Protein AF-A0A2E7D618-F1 (afdb_monomer_lite)

Structure (mmCIF, N/CA/C/O backbone):
data_AF-A0A2E7D618-F1
#
_entry.id   AF-A0A2E7D618-F1
#
loop_
_atom_site.group_PDB
_atom_site.id
_atom_site.type_symbol
_atom_site.label_atom_id
_atom_site.label_alt_id
_atom_site.label_comp_id
_atom_site.label_asym_id
_atom_site.label_entity_id
_atom_site.label_seq_id
_atom_site.pdbx_PDB_ins_code
_atom_site.Cartn_x
_atom_site.Cartn_y
_atom_site.Cartn_z
_atom_site.occupancy
_atom_site.B_iso_or_equiv
_atom_site.auth_seq_id
_atom_site.auth_comp_id
_atom_site.auth_asym_id
_atom_site.auth_atom_id
_atom_site.pdbx_PDB_model_num
ATOM 1 N N . MET A 1 1 ? 15.803 -28.427 -27.573 1.00 64.38 1 MET A N 1
ATOM 2 C CA . MET A 1 1 ? 14.521 -28.751 -28.246 1.00 64.38 1 MET A CA 1
ATOM 3 C C . MET A 1 1 ? 13.848 -30.005 -27.685 1.00 64.38 1 MET A C 1
ATOM 5 O O . MET A 1 1 ? 12.698 -29.900 -27.284 1.00 64.38 1 MET A O 1
ATOM 9 N N . ALA A 1 2 ? 14.521 -31.162 -27.593 1.00 83.12 2 ALA A N 1
ATOM 10 C CA . ALA A 1 2 ? 13.911 -32.397 -27.065 1.00 83.12 2 ALA A CA 1
ATOM 11 C C . ALA A 1 2 ? 13.374 -32.261 -25.623 1.00 83.12 2 ALA A C 1
ATOM 13 O O . ALA A 1 2 ? 12.250 -32.663 -25.340 1.00 83.12 2 ALA A O 1
ATOM 14 N N . HIS A 1 3 ? 14.127 -31.610 -24.728 1.00 84.12 3 HIS A N 1
ATOM 15 C CA . HIS A 1 3 ? 13.692 -31.343 -23.351 1.00 84.12 3 HIS A CA 1
ATOM 16 C C . HIS A 1 3 ? 12.410 -30.483 -23.273 1.00 84.12 3 HIS A C 1
ATOM 18 O O . HIS A 1 3 ? 11.482 -30.828 -22.553 1.00 84.12 3 HIS A O 1
ATOM 24 N N . GLN A 1 4 ? 12.308 -29.421 -24.081 1.00 87.31 4 GLN A N 1
ATOM 25 C CA . GLN A 1 4 ? 11.099 -28.588 -24.175 1.00 87.31 4 GLN A CA 1
ATOM 26 C C . GLN A 1 4 ? 9.880 -29.349 -24.709 1.00 87.31 4 GLN A C 1
ATOM 28 O O . GLN A 1 4 ? 8.784 -29.153 -24.194 1.00 87.31 4 GLN A O 1
ATOM 33 N N . ARG A 1 5 ? 10.060 -30.225 -25.708 1.00 89.75 5 ARG A N 1
ATOM 34 C CA . ARG A 1 5 ? 8.964 -31.034 -26.272 1.00 89.75 5 ARG A CA 1
ATOM 35 C C . ARG A 1 5 ? 8.402 -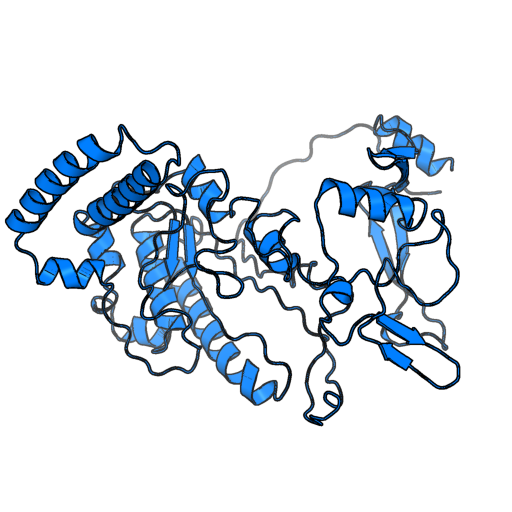32.031 -25.258 1.00 89.75 5 ARG A C 1
ATOM 37 O O . ARG A 1 5 ? 7.195 -32.061 -25.072 1.00 89.75 5 ARG A O 1
ATOM 44 N N . ARG A 1 6 ? 9.267 -32.737 -24.518 1.00 90.12 6 ARG A N 1
ATOM 45 C CA . ARG A 1 6 ? 8.843 -33.652 -23.438 1.00 90.12 6 ARG A CA 1
ATOM 46 C C . ARG A 1 6 ? 7.977 -32.951 -22.388 1.00 90.12 6 ARG A C 1
ATOM 48 O O . ARG A 1 6 ? 6.973 -33.494 -21.946 1.00 90.12 6 ARG A O 1
ATOM 55 N N . TRP A 1 7 ? 8.359 -31.736 -21.994 1.00 87.38 7 TRP A N 1
ATOM 56 C CA . TRP A 1 7 ? 7.587 -30.946 -21.033 1.00 87.38 7 TRP A CA 1
ATOM 57 C C . TRP A 1 7 ? 6.292 -30.382 -21.617 1.00 87.38 7 TRP A C 1
ATOM 59 O O . TRP A 1 7 ? 5.297 -30.328 -20.907 1.00 87.38 7 TRP A O 1
ATOM 69 N N . SER A 1 8 ? 6.290 -29.993 -22.890 1.00 88.69 8 SER A N 1
ATOM 70 C CA . SER A 1 8 ? 5.082 -29.593 -23.619 1.00 88.69 8 SER A CA 1
ATOM 71 C C . SER A 1 8 ? 4.055 -30.732 -23.668 1.00 88.69 8 SER A C 1
ATOM 73 O O . SER A 1 8 ? 2.896 -30.509 -23.334 1.00 88.69 8 SER A O 1
ATOM 75 N N . GLU A 1 9 ? 4.491 -31.958 -23.968 1.00 91.25 9 GLU A N 1
ATOM 76 C CA . GLU A 1 9 ? 3.649 -33.163 -23.959 1.00 91.25 9 GLU A CA 1
ATOM 77 C C . GLU A 1 9 ? 3.145 -33.502 -22.549 1.00 91.25 9 GLU A C 1
ATOM 79 O O . GLU A 1 9 ? 1.952 -33.698 -22.356 1.00 91.25 9 GLU A O 1
ATOM 84 N N . TYR A 1 10 ? 4.030 -33.508 -21.544 1.00 86.81 10 TYR A N 1
ATOM 85 C CA . TYR A 1 10 ? 3.666 -33.821 -20.155 1.00 86.81 10 TYR A CA 1
ATOM 86 C C . TYR A 1 10 ? 2.683 -32.814 -19.536 1.00 86.81 10 TYR A C 1
ATOM 88 O O . TYR A 1 10 ? 1.850 -33.182 -18.711 1.00 86.81 10 TYR A O 1
ATOM 96 N N . LEU A 1 11 ? 2.812 -31.533 -19.887 1.00 86.75 11 LEU A N 1
ATOM 97 C CA . LEU A 1 11 ? 1.947 -30.464 -19.382 1.00 86.75 11 LEU A CA 1
ATOM 98 C C . LEU A 1 11 ? 0.703 -30.244 -20.247 1.00 86.75 11 LEU A C 1
ATOM 100 O O . LEU A 1 11 ? -0.141 -29.447 -19.850 1.00 86.75 11 LEU A O 1
ATOM 104 N N . GLU A 1 12 ? 0.620 -30.894 -21.411 1.00 92.00 12 GLU A N 1
ATOM 105 C CA . GLU A 1 12 ? -0.426 -30.679 -22.418 1.00 92.00 12 GLU A CA 1
ATOM 106 C C . GLU A 1 12 ? -0.536 -29.204 -22.857 1.00 92.00 12 GLU A C 1
ATOM 108 O O . GLU A 1 12 ? -1.620 -28.653 -23.040 1.00 92.00 12 GLU A O 1
ATOM 113 N N . VAL A 1 13 ? 0.610 -28.536 -23.031 1.00 86.06 13 VAL A N 1
ATOM 114 C CA . VAL A 1 13 ? 0.697 -27.135 -23.490 1.00 86.06 13 VAL A CA 1
ATOM 115 C C . VAL A 1 13 ? 1.636 -27.024 -24.687 1.00 86.06 13 VAL A C 1
ATOM 117 O O . VAL A 1 13 ? 2.585 -27.801 -24.764 1.00 86.06 13 VAL A O 1
ATOM 120 N N . PRO A 1 14 ? 1.449 -26.079 -25.624 1.00 89.19 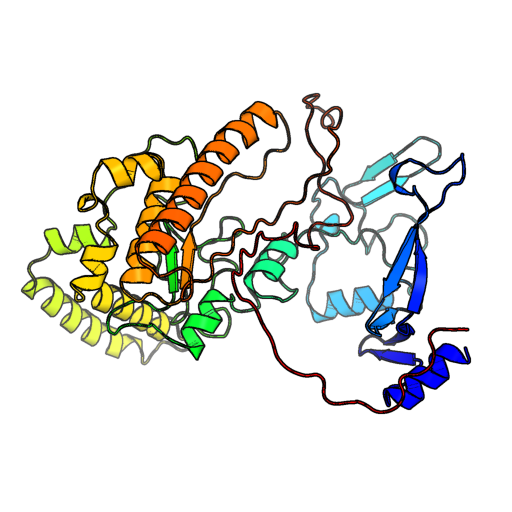14 PRO A N 1
ATOM 121 C CA . PRO A 1 14 ? 2.303 -25.992 -26.806 1.00 89.19 14 PRO A CA 1
ATOM 122 C C . PRO A 1 14 ? 3.731 -25.516 -26.477 1.00 89.19 14 PRO A C 1
ATOM 124 O O . PRO A 1 14 ? 3.982 -24.831 -25.495 1.00 89.19 14 PRO A O 1
ATOM 127 N N . VAL A 1 15 ? 4.717 -25.840 -27.317 1.00 90.75 15 VAL A N 1
ATOM 128 C CA . VAL A 1 15 ? 6.091 -25.317 -27.131 1.00 90.75 15 VAL A CA 1
ATOM 129 C C . VAL A 1 15 ? 6.158 -23.805 -27.383 1.00 90.75 15 VAL A C 1
ATOM 131 O O . VAL A 1 15 ? 6.980 -23.105 -26.786 1.00 90.75 15 VAL A O 1
ATOM 134 N N . GLU A 1 16 ? 5.314 -23.310 -28.285 1.00 92.44 16 GLU A N 1
ATOM 135 C CA . GLU A 1 16 ? 5.151 -21.898 -28.606 1.00 92.44 16 GLU A CA 1
ATOM 136 C C . GLU A 1 16 ? 3.662 -21.562 -28.616 1.00 92.44 16 GLU A C 1
ATOM 138 O O . GLU A 1 16 ? 2.866 -22.306 -29.182 1.00 92.44 16 GLU A O 1
ATOM 143 N N . THR A 1 17 ? 3.299 -20.450 -27.992 1.00 83.12 17 THR A N 1
ATOM 144 C CA . THR A 1 17 ? 1.952 -19.883 -28.057 1.00 83.12 17 THR A CA 1
ATOM 145 C C . THR A 1 17 ? 2.042 -18.444 -28.531 1.00 83.12 17 THR A C 1
ATOM 147 O O . THR A 1 17 ? 3.067 -17.789 -28.347 1.00 83.12 17 THR A O 1
ATOM 150 N N . GLU A 1 18 ? 0.962 -17.943 -29.107 1.00 84.38 18 GLU A N 1
ATOM 151 C CA . GLU A 1 18 ? 0.833 -16.551 -29.521 1.00 84.38 18 GLU A CA 1
ATOM 152 C C . GLU A 1 18 ? -0.201 -15.854 -28.631 1.00 84.38 18 GLU A C 1
ATOM 154 O O . GLU A 1 18 ? -1.181 -16.480 -28.222 1.00 84.38 18 GLU A O 1
ATOM 159 N N . ASN A 1 19 ? 0.039 -14.595 -28.263 1.00 74.19 19 ASN A N 1
ATOM 160 C CA . ASN A 1 19 ? -0.953 -13.789 -27.545 1.00 74.19 19 ASN A CA 1
ATOM 161 C C . ASN A 1 19 ? -1.783 -12.927 -28.515 1.00 74.19 19 ASN A C 1
ATOM 163 O O . ASN A 1 19 ? -1.564 -12.932 -29.721 1.00 74.19 19 ASN A O 1
ATOM 167 N N . SER A 1 20 ? -2.717 -12.139 -27.981 1.00 76.19 20 SER A N 1
ATOM 168 C CA . SER A 1 20 ? -3.591 -11.258 -28.771 1.00 76.19 20 SER A CA 1
ATOM 169 C C . SER A 1 20 ? -2.873 -10.125 -29.519 1.00 76.19 20 SER A C 1
ATOM 171 O O . SER A 1 20 ? -3.492 -9.478 -30.354 1.00 76.19 20 SER A O 1
ATOM 173 N N . LEU A 1 21 ? -1.591 -9.880 -29.229 1.00 62.91 21 LEU A N 1
ATOM 174 C CA . LEU A 1 21 ? -0.744 -8.878 -29.890 1.00 62.91 21 LEU A CA 1
ATOM 175 C C . LEU A 1 21 ? 0.222 -9.520 -30.903 1.00 62.91 21 LEU A C 1
ATOM 177 O O . LEU A 1 21 ? 1.171 -8.881 -31.352 1.00 62.91 21 LEU A O 1
ATOM 181 N N . GLY A 1 22 ? 0.054 -10.809 -31.205 1.00 77.12 22 GLY A N 1
ATOM 182 C CA . GLY A 1 22 ? 0.933 -11.540 -32.114 1.00 77.12 22 GLY A CA 1
ATOM 183 C C . GLY A 1 22 ? 2.314 -11.875 -31.538 1.00 77.12 22 GLY A C 1
ATOM 184 O O . GLY A 1 22 ? 3.239 -12.235 -32.269 1.00 77.12 22 GLY A O 1
ATOM 185 N N . MET A 1 23 ? 2.509 -11.738 -30.221 1.00 75.88 23 MET A N 1
ATOM 186 C CA . MET A 1 23 ? 3.791 -12.047 -29.587 1.00 75.88 23 MET A CA 1
ATOM 187 C C . MET A 1 23 ? 3.950 -13.556 -29.433 1.00 75.88 23 MET A C 1
ATOM 189 O O . MET A 1 23 ? 3.123 -14.209 -28.797 1.00 75.88 23 MET A O 1
ATOM 193 N N . LYS A 1 24 ? 5.065 -14.098 -29.927 1.00 82.31 24 LYS A N 1
ATOM 194 C CA . LYS A 1 24 ? 5.413 -15.514 -29.771 1.00 82.31 24 LYS A CA 1
ATOM 195 C C . LYS A 1 24 ? 6.070 -15.763 -28.423 1.00 82.31 24 LYS A C 1
ATOM 197 O O . LYS A 1 24 ? 7.177 -15.279 -28.175 1.00 82.31 24 LYS A O 1
ATOM 202 N N . LEU A 1 25 ? 5.441 -16.561 -27.569 1.00 81.44 25 LEU A N 1
ATOM 203 C CA . LEU A 1 25 ? 5.986 -16.965 -26.281 1.00 81.44 25 LEU A CA 1
ATOM 204 C C . LEU A 1 25 ? 6.433 -18.424 -26.303 1.00 81.44 25 LEU A C 1
ATOM 206 O O . LEU A 1 25 ? 5.694 -19.304 -26.735 1.00 81.44 25 LEU A O 1
ATOM 210 N N . ARG A 1 26 ? 7.627 -18.691 -25.777 1.00 86.19 26 ARG A N 1
ATOM 211 C CA . ARG A 1 26 ? 8.246 -20.019 -25.721 1.00 86.19 26 ARG A CA 1
ATOM 212 C C . ARG A 1 26 ? 8.199 -20.597 -24.321 1.00 86.19 26 ARG A C 1
ATOM 214 O O . ARG A 1 26 ? 8.523 -19.911 -23.352 1.00 86.19 26 ARG A O 1
ATOM 221 N N . LEU A 1 27 ? 7.844 -21.876 -24.236 1.00 85.94 27 LEU A N 1
ATOM 222 C CA . LEU A 1 27 ? 7.861 -22.631 -22.992 1.00 85.94 27 LEU A CA 1
ATOM 223 C C . LEU A 1 27 ? 9.303 -22.801 -22.499 1.00 85.94 27 LEU A C 1
ATOM 225 O O . LEU A 1 27 ? 10.148 -23.380 -23.187 1.00 85.94 27 LEU A O 1
ATOM 229 N N . ILE A 1 28 ? 9.572 -22.345 -21.282 1.00 89.25 28 ILE A N 1
ATOM 230 C CA . ILE A 1 28 ? 10.794 -22.611 -20.528 1.00 89.25 28 ILE A CA 1
ATOM 231 C C . ILE A 1 28 ? 10.466 -23.666 -19.468 1.00 89.25 28 ILE A C 1
ATOM 233 O O . ILE A 1 28 ? 9.720 -23.374 -18.528 1.00 89.25 28 ILE A O 1
ATOM 237 N N . PRO A 1 29 ? 10.972 -24.900 -19.619 1.00 86.88 29 PRO A N 1
ATOM 238 C CA . PRO A 1 29 ? 10.723 -25.963 -18.660 1.00 86.88 29 PRO A CA 1
ATOM 239 C C . PRO A 1 29 ? 11.383 -25.708 -17.300 1.00 86.88 29 PRO A C 1
ATOM 241 O O . PRO A 1 29 ? 12.346 -24.938 -17.217 1.00 86.88 29 PRO A O 1
ATOM 244 N N . PRO A 1 30 ? 10.915 -26.383 -16.235 1.00 86.81 30 PRO A N 1
ATOM 245 C CA . PRO A 1 30 ? 11.682 -26.527 -15.008 1.00 86.81 30 PRO A CA 1
ATOM 246 C C . PRO A 1 30 ? 13.063 -27.109 -15.297 1.00 86.81 30 PRO A C 1
ATOM 248 O O . PRO A 1 30 ? 13.238 -27.906 -16.215 1.00 86.81 30 PRO A O 1
ATOM 251 N N . GLY A 1 31 ? 14.042 -26.713 -14.498 1.00 87.94 31 GLY A N 1
ATOM 252 C CA . GLY A 1 31 ? 15.402 -27.203 -14.642 1.00 87.94 31 GLY A CA 1
ATOM 253 C C . GLY A 1 31 ? 16.385 -26.409 -13.803 1.00 87.94 31 GLY A C 1
ATOM 254 O O . GLY A 1 31 ? 16.046 -25.394 -13.184 1.00 87.94 31 GLY A O 1
ATOM 255 N N . SER A 1 32 ? 17.627 -26.880 -13.777 1.00 90.81 32 SER A N 1
ATOM 256 C CA . SER A 1 32 ? 18.715 -26.216 -13.064 1.00 90.81 32 SER A CA 1
ATOM 257 C C . SER A 1 32 ? 19.772 -25.692 -14.025 1.00 90.81 32 SER A C 1
ATOM 259 O O . SER A 1 32 ? 20.204 -26.403 -14.925 1.00 90.81 32 SER A O 1
ATOM 261 N N . PHE A 1 33 ? 20.247 -24.471 -13.797 1.00 90.12 33 PHE A N 1
ATOM 262 C CA . PHE A 1 33 ? 21.322 -23.867 -14.581 1.00 90.12 33 PHE A CA 1
ATOM 263 C C . PHE A 1 33 ? 22.246 -23.023 -13.698 1.00 90.12 33 PHE A C 1
ATOM 265 O O . PHE A 1 33 ? 21.913 -22.679 -12.561 1.00 90.12 33 PHE A O 1
ATOM 272 N N . MET A 1 34 ? 23.433 -22.698 -14.208 1.00 93.00 34 MET A N 1
ATOM 273 C CA . MET A 1 34 ? 24.365 -21.806 -13.519 1.00 93.00 34 MET A CA 1
ATOM 274 C C . MET A 1 34 ? 24.031 -20.356 -13.860 1.00 93.00 34 MET A C 1
ATOM 276 O O . MET A 1 34 ? 24.037 -19.971 -15.027 1.00 93.00 34 MET A O 1
ATOM 280 N N . ARG A 1 35 ? 23.759 -19.540 -12.842 1.00 86.50 35 ARG A N 1
ATOM 281 C CA . ARG A 1 35 ? 23.537 -18.100 -12.982 1.00 86.50 35 ARG A CA 1
ATOM 282 C C . ARG A 1 35 ? 24.740 -17.329 -12.457 1.00 86.50 35 ARG A C 1
ATOM 284 O O . ARG A 1 35 ? 25.327 -17.698 -11.444 1.00 86.50 35 ARG A O 1
ATOM 291 N N . GLY A 1 36 ? 25.039 -16.209 -13.108 1.00 89.12 36 GLY A N 1
ATOM 292 C CA . GLY A 1 36 ? 26.209 -15.398 -12.794 1.00 89.12 36 GLY A CA 1
ATOM 293 C C . GLY A 1 36 ? 27.469 -15.962 -13.447 1.00 89.12 36 GLY A C 1
ATOM 294 O O . GLY A 1 36 ? 27.415 -16.923 -14.210 1.00 89.12 36 GLY A O 1
ATOM 295 N N . THR A 1 37 ? 28.604 -15.343 -13.163 1.00 88.94 37 THR A N 1
ATOM 296 C CA . THR A 1 37 ? 29.911 -15.704 -13.709 1.00 88.94 37 THR A CA 1
ATOM 297 C C . THR A 1 37 ? 30.989 -15.466 -12.660 1.00 88.94 37 THR A C 1
ATOM 299 O O . THR A 1 37 ? 30.829 -14.616 -11.787 1.00 88.94 37 THR A O 1
ATOM 302 N N . ASP A 1 38 ? 32.088 -16.208 -12.750 1.00 91.00 38 ASP A N 1
ATOM 303 C CA . ASP A 1 38 ? 33.282 -15.982 -11.929 1.00 91.00 38 ASP A CA 1
ATOM 304 C C . ASP A 1 38 ? 34.369 -15.211 -12.700 1.00 91.00 38 ASP A C 1
ATOM 306 O O . ASP A 1 38 ? 35.373 -14.809 -12.108 1.00 91.00 38 ASP A O 1
ATOM 310 N N . ASP A 1 39 ? 34.140 -14.937 -13.991 1.00 91.75 39 ASP A N 1
ATOM 311 C CA . ASP A 1 39 ? 35.087 -14.292 -14.908 1.00 91.75 39 ASP A CA 1
ATOM 312 C C . ASP A 1 39 ? 35.641 -12.979 -14.343 1.00 91.75 39 ASP A C 1
ATOM 314 O O . ASP A 1 39 ? 34.897 -12.135 -13.839 1.00 91.75 39 ASP A O 1
ATOM 318 N N . ALA A 1 40 ? 36.959 -12.800 -14.414 1.00 86.56 40 ALA A N 1
ATOM 319 C CA . ALA A 1 40 ? 37.686 -11.661 -13.871 1.00 86.56 40 ALA A CA 1
ATOM 320 C C . ALA A 1 40 ? 37.143 -10.307 -14.357 1.00 86.56 40 ALA A C 1
ATOM 322 O O . ALA A 1 40 ? 37.088 -9.375 -13.556 1.00 86.56 40 ALA A O 1
ATOM 323 N N . ILE A 1 41 ? 36.675 -10.213 -15.608 1.00 88.25 41 ILE A N 1
ATOM 324 C CA . ILE A 1 41 ? 36.174 -8.952 -16.184 1.00 88.25 41 ILE A CA 1
ATOM 325 C C . ILE A 1 41 ? 34.769 -8.574 -15.698 1.00 88.25 41 ILE A C 1
ATOM 327 O O . ILE A 1 41 ? 34.322 -7.440 -15.875 1.00 88.25 41 ILE A O 1
ATOM 331 N N . ALA A 1 42 ? 34.041 -9.515 -15.095 1.00 80.19 42 ALA A N 1
ATOM 332 C CA . ALA A 1 42 ? 32.666 -9.283 -14.695 1.00 80.19 42 ALA A CA 1
ATOM 333 C C . ALA A 1 42 ? 32.593 -8.444 -13.414 1.00 80.19 42 ALA A C 1
ATOM 335 O O . ALA A 1 42 ? 33.196 -8.766 -12.387 1.00 80.19 42 ALA A O 1
ATOM 336 N N . GLY A 1 43 ? 31.780 -7.386 -13.444 1.00 76.38 43 GLY A N 1
ATOM 337 C CA . GLY A 1 43 ? 31.499 -6.590 -12.254 1.00 76.38 43 GLY A CA 1
ATOM 338 C C . GLY A 1 43 ? 30.892 -7.438 -11.129 1.00 76.38 43 GLY A C 1
ATOM 339 O O . GLY A 1 43 ? 30.163 -8.397 -11.380 1.00 76.38 43 GLY A O 1
ATOM 340 N N . ILE A 1 44 ? 31.129 -7.036 -9.875 1.00 74.44 44 ILE A N 1
ATOM 341 C CA . ILE A 1 44 ? 30.751 -7.788 -8.657 1.00 74.44 44 ILE A CA 1
ATOM 342 C C . ILE A 1 44 ? 29.280 -8.246 -8.658 1.00 74.44 44 ILE A C 1
ATOM 344 O O . ILE A 1 44 ? 28.963 -9.300 -8.125 1.00 74.44 44 ILE A O 1
ATOM 348 N N . ARG A 1 45 ? 28.368 -7.490 -9.288 1.00 68.62 45 ARG A N 1
ATOM 349 C CA . ARG A 1 45 ? 26.932 -7.827 -9.363 1.00 68.62 45 ARG A CA 1
ATOM 350 C C . ARG A 1 45 ? 26.622 -9.101 -10.156 1.00 68.62 45 ARG A C 1
ATOM 352 O O . ARG A 1 45 ? 25.539 -9.654 -9.986 1.00 68.62 45 ARG A O 1
ATOM 359 N N . HIS A 1 46 ? 27.528 -9.530 -11.028 1.00 77.94 46 HIS A N 1
ATOM 360 C CA . HIS A 1 46 ? 27.374 -10.736 -11.837 1.00 77.94 46 HIS A CA 1
ATOM 361 C C . HIS A 1 46 ? 28.041 -11.958 -11.190 1.00 77.94 46 HIS A C 1
ATOM 363 O O . HIS A 1 46 ? 27.886 -13.056 -11.716 1.00 77.94 46 HIS A O 1
ATOM 369 N N . LYS A 1 47 ? 28.724 -11.780 -10.048 1.00 85.50 47 LYS A N 1
ATOM 370 C CA . LYS A 1 47 ? 29.415 -12.827 -9.285 1.00 85.50 47 LYS A CA 1
ATOM 371 C C . LYS A 1 47 ? 28.681 -13.157 -7.970 1.00 85.50 47 LYS A C 1
ATOM 373 O O . LYS A 1 47 ? 27.956 -12.301 -7.457 1.00 85.50 47 LYS A O 1
ATOM 378 N N . PRO A 1 48 ? 28.903 -14.343 -7.374 1.00 89.88 48 PRO A N 1
ATOM 379 C CA . PRO A 1 48 ? 29.583 -15.501 -7.955 1.00 89.88 48 PRO A CA 1
ATOM 380 C C . PRO A 1 48 ? 28.652 -16.282 -8.883 1.00 89.88 48 PRO A C 1
ATOM 382 O O . PRO A 1 48 ? 27.423 -16.127 -8.849 1.00 89.88 48 PRO A O 1
ATOM 385 N N . ARG A 1 49 ? 29.232 -17.177 -9.676 1.00 94.44 49 ARG A N 1
ATOM 386 C CA . ARG A 1 49 ? 28.467 -18.196 -10.383 1.00 94.44 49 ARG A CA 1
ATOM 387 C C . ARG A 1 49 ? 27.876 -19.178 -9.369 1.00 94.44 49 ARG A C 1
ATOM 389 O O . ARG A 1 49 ? 28.587 -19.747 -8.548 1.00 94.44 49 ARG A O 1
ATOM 396 N N . HIS A 1 50 ? 26.568 -19.393 -9.419 1.00 90.56 50 HIS A N 1
ATOM 397 C CA . HIS A 1 50 ? 25.869 -20.305 -8.511 1.00 90.56 50 HIS A CA 1
ATOM 398 C C . HIS A 1 50 ? 24.730 -21.027 -9.228 1.00 90.56 50 HIS A C 1
ATOM 400 O O . HIS A 1 50 ? 24.174 -20.530 -10.210 1.00 90.56 50 HIS A O 1
ATOM 406 N N . ARG A 1 51 ? 24.390 -22.225 -8.747 1.00 91.81 51 ARG A N 1
ATOM 407 C CA . ARG A 1 51 ? 23.307 -23.030 -9.314 1.00 91.81 51 ARG A CA 1
ATOM 408 C C . ARG A 1 51 ? 21.957 -22.452 -8.897 1.00 91.81 51 ARG A C 1
ATOM 410 O O . ARG A 1 51 ? 21.734 -22.188 -7.718 1.00 91.81 51 ARG A O 1
ATOM 417 N N . ILE A 1 52 ? 21.059 -22.285 -9.861 1.00 89.31 52 ILE A N 1
ATOM 418 C CA . ILE A 1 52 ? 19.652 -21.955 -9.638 1.00 89.31 52 ILE A CA 1
ATOM 419 C C . ILE A 1 52 ? 18.793 -23.062 -10.216 1.00 89.31 52 ILE A C 1
ATOM 421 O O . ILE A 1 52 ? 19.046 -23.531 -11.321 1.00 89.31 52 ILE A O 1
ATOM 425 N N . THR A 1 53 ? 17.750 -23.419 -9.475 1.00 87.88 53 THR A N 1
ATOM 426 C CA . THR A 1 53 ? 16.710 -24.344 -9.913 1.00 87.88 53 THR A CA 1
ATOM 427 C C . THR A 1 53 ? 15.403 -23.587 -10.088 1.00 87.88 53 THR A C 1
ATOM 429 O O . THR A 1 53 ? 14.918 -22.931 -9.165 1.00 87.88 53 THR A O 1
ATOM 432 N N . MET A 1 54 ? 14.827 -23.686 -11.279 1.00 77.50 54 MET A N 1
ATOM 433 C CA . MET A 1 54 ? 13.473 -23.237 -11.572 1.00 77.50 54 MET A CA 1
ATOM 434 C C . MET A 1 54 ? 12.550 -24.442 -11.460 1.00 77.50 54 MET A C 1
ATOM 436 O O . MET A 1 54 ? 12.680 -25.395 -12.216 1.00 77.50 54 MET A O 1
ATOM 440 N N . THR A 1 55 ? 11.638 -24.421 -10.492 1.00 84.12 55 THR A N 1
ATOM 441 C CA . THR A 1 55 ? 10.783 -25.577 -10.168 1.00 84.12 55 THR A CA 1
ATOM 442 C C . THR A 1 55 ? 9.457 -25.587 -10.920 1.00 84.12 55 THR A C 1
ATOM 444 O O . THR A 1 55 ? 8.688 -26.537 -10.797 1.00 84.12 55 THR A O 1
ATOM 447 N N . LYS A 1 56 ? 9.159 -24.524 -11.672 1.00 80.56 56 LYS A N 1
ATOM 448 C CA . LYS A 1 56 ? 7.906 -24.361 -12.409 1.00 80.56 56 LYS A CA 1
ATOM 449 C C . LYS A 1 56 ? 8.191 -23.925 -13.847 1.00 80.56 56 LYS A C 1
ATOM 451 O O . LYS A 1 56 ? 9.067 -23.076 -14.033 1.00 80.56 56 LYS A O 1
ATOM 456 N N . PRO A 1 57 ? 7.450 -24.467 -14.829 1.00 83.44 57 PRO A N 1
ATOM 457 C CA . PRO A 1 57 ? 7.506 -23.986 -16.199 1.00 83.44 57 PRO A CA 1
ATOM 458 C C . PRO A 1 57 ? 6.938 -22.568 -16.282 1.00 83.44 57 PRO A C 1
ATOM 460 O O . PRO A 1 57 ? 6.072 -22.188 -15.489 1.00 83.44 57 PRO A O 1
ATOM 463 N N . TYR A 1 58 ? 7.386 -21.803 -17.268 1.00 81.38 58 TYR A N 1
ATOM 464 C CA . TYR A 1 58 ? 6.800 -20.510 -17.616 1.00 81.38 58 TYR A CA 1
ATOM 465 C C . TYR A 1 58 ? 7.010 -20.222 -19.101 1.00 81.38 58 TYR A C 1
ATOM 467 O O . TYR A 1 58 ? 7.869 -20.826 -19.735 1.00 81.38 58 TYR A O 1
ATOM 475 N N . TYR A 1 59 ? 6.236 -19.295 -19.654 1.00 76.06 59 TYR A N 1
ATOM 476 C CA . TYR A 1 59 ? 6.457 -18.788 -21.003 1.00 76.06 59 TYR A CA 1
ATOM 477 C C . TYR A 1 59 ? 7.251 -17.484 -20.962 1.00 76.06 59 TYR A C 1
ATOM 479 O O . TYR A 1 59 ? 7.045 -16.657 -20.072 1.00 76.06 59 TYR A O 1
ATOM 487 N N . ILE A 1 60 ? 8.139 -17.287 -21.932 1.00 65.50 60 ILE A N 1
ATOM 488 C CA . ILE A 1 60 ? 8.841 -16.018 -22.152 1.00 65.50 60 ILE A CA 1
ATOM 489 C C . ILE A 1 60 ? 8.714 -15.603 -23.615 1.00 65.50 60 ILE A C 1
ATOM 491 O O . ILE A 1 60 ? 8.709 -16.462 -24.495 1.00 65.50 60 ILE A O 1
ATOM 495 N N . CYS A 1 61 ? 8.599 -14.303 -23.884 1.00 63.47 61 CYS A N 1
ATOM 496 C CA . CYS A 1 61 ? 8.601 -13.787 -25.250 1.00 63.47 61 CYS A CA 1
ATOM 497 C C . CYS A 1 61 ? 9.889 -14.199 -25.975 1.00 63.47 61 CYS A C 1
ATOM 499 O O . CYS A 1 61 ? 10.976 -14.157 -25.400 1.00 63.47 61 CYS A O 1
ATOM 501 N N . SER A 1 62 ? 9.747 -14.611 -27.233 1.00 84.81 62 SER A N 1
ATOM 502 C CA . SER A 1 62 ? 10.866 -15.060 -28.072 1.00 84.81 62 SER A CA 1
ATOM 503 C C . SER A 1 62 ? 11.730 -13.900 -28.560 1.00 84.81 62 SER A C 1
ATOM 505 O O . SER A 1 62 ? 12.892 -14.102 -28.897 1.00 84.81 62 SER A O 1
ATOM 507 N N . THR A 1 63 ? 11.152 -12.701 -28.596 1.00 76.81 63 THR A N 1
ATOM 508 C CA . THR A 1 63 ? 11.788 -11.439 -28.973 1.00 76.81 63 THR A CA 1
ATOM 509 C C . THR A 1 63 ? 11.390 -10.363 -27.970 1.00 76.81 63 THR A C 1
ATOM 511 O O . THR A 1 63 ? 10.416 -10.517 -27.221 1.00 76.81 63 THR A O 1
ATOM 514 N N . GLU A 1 64 ? 12.123 -9.256 -27.960 1.00 72.44 64 GLU A N 1
ATOM 515 C CA . GLU A 1 64 ? 11.663 -8.027 -27.331 1.00 72.44 64 GLU A CA 1
ATOM 516 C C . GLU A 1 64 ? 10.326 -7.564 -27.938 1.00 72.44 64 GLU A C 1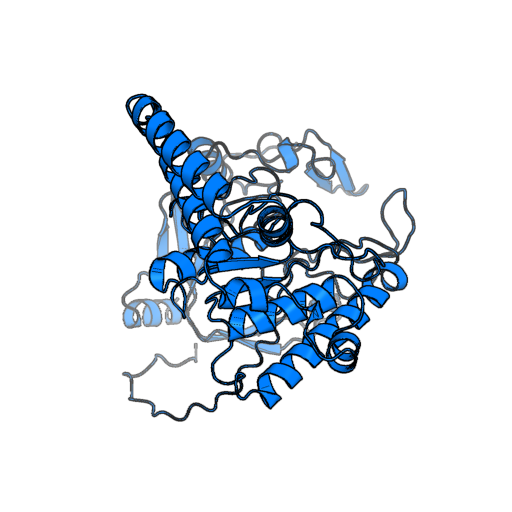
ATOM 518 O O . GLU A 1 64 ? 9.999 -7.879 -29.086 1.00 72.44 64 GLU A O 1
ATOM 523 N N . THR A 1 65 ? 9.545 -6.809 -27.160 1.00 69.06 65 THR A N 1
ATOM 524 C CA . THR A 1 65 ? 8.310 -6.182 -27.645 1.00 69.06 65 THR A CA 1
ATOM 525 C C . THR A 1 65 ? 8.636 -5.189 -28.753 1.00 69.06 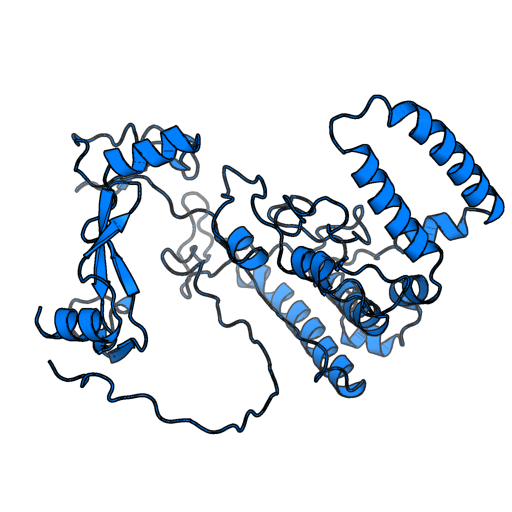65 THR A C 1
ATOM 527 O O . THR A 1 65 ? 9.442 -4.276 -28.544 1.00 69.06 65 THR A O 1
ATOM 530 N N . THR A 1 66 ? 7.993 -5.340 -29.907 1.00 78.56 66 THR A N 1
ATOM 531 C CA . THR A 1 66 ? 8.241 -4.475 -31.063 1.00 78.56 66 THR A CA 1
ATOM 532 C C . THR A 1 66 ? 7.491 -3.148 -30.964 1.00 78.56 66 THR A C 1
ATOM 534 O O . THR A 1 66 ? 6.581 -2.973 -30.145 1.00 78.56 66 THR A O 1
ATOM 537 N N . VAL A 1 67 ? 7.861 -2.188 -31.811 1.00 72.62 67 VAL A N 1
ATOM 538 C CA . VAL A 1 67 ? 7.167 -0.900 -31.914 1.00 72.62 67 VAL A CA 1
ATOM 539 C C . VAL A 1 67 ? 5.709 -1.091 -32.325 1.00 72.62 67 VAL A C 1
ATOM 541 O O . VAL A 1 67 ? 4.847 -0.462 -31.713 1.00 72.62 67 VAL A O 1
ATOM 544 N N . ALA A 1 68 ? 5.414 -1.967 -33.292 1.00 77.06 68 ALA A N 1
ATOM 545 C CA . ALA A 1 68 ? 4.036 -2.243 -33.706 1.00 77.06 68 ALA A CA 1
ATOM 546 C C . ALA A 1 68 ? 3.187 -2.801 -32.556 1.00 77.06 68 ALA A C 1
ATOM 548 O O . ALA A 1 68 ? 2.102 -2.288 -32.285 1.00 77.06 68 ALA A O 1
ATOM 549 N N . GLN A 1 69 ? 3.715 -3.786 -31.824 1.00 71.50 69 GLN A N 1
ATOM 550 C CA . GLN A 1 69 ? 3.027 -4.400 -30.682 1.00 71.50 69 GLN A CA 1
ATOM 551 C C . GLN A 1 69 ? 2.763 -3.385 -29.565 1.00 71.50 69 GLN A C 1
ATOM 553 O O . GLN A 1 69 ? 1.678 -3.344 -28.985 1.00 71.50 69 GLN A O 1
ATOM 558 N N . TYR A 1 70 ? 3.752 -2.540 -29.264 1.00 68.25 70 TYR A N 1
ATOM 559 C CA . TYR A 1 70 ? 3.606 -1.523 -28.229 1.00 68.25 70 TYR A CA 1
ATOM 560 C C . TYR A 1 70 ? 2.674 -0.380 -28.655 1.00 68.25 70 TYR A C 1
ATOM 562 O O . TYR A 1 70 ? 1.942 0.158 -27.827 1.00 68.25 70 TYR A O 1
ATOM 570 N N . ARG A 1 71 ? 2.663 -0.021 -29.945 1.00 78.56 71 ARG A N 1
ATOM 571 C CA . ARG A 1 71 ? 1.733 0.967 -30.503 1.00 78.56 71 ARG A CA 1
ATOM 572 C C . ARG A 1 71 ? 0.293 0.479 -30.408 1.00 78.56 71 ARG A C 1
ATOM 574 O O . ARG A 1 71 ? -0.534 1.232 -29.917 1.00 78.56 71 ARG A O 1
ATOM 581 N N . GLN A 1 72 ? 0.023 -0.777 -30.767 1.00 73.06 72 GLN A N 1
ATOM 582 C CA . GLN A 1 72 ? -1.309 -1.364 -30.614 1.00 73.06 72 GLN A CA 1
ATOM 583 C C . GLN A 1 72 ? -1.795 -1.275 -29.158 1.00 73.06 72 GLN A C 1
ATOM 585 O O . GLN A 1 72 ? -2.910 -0.833 -28.906 1.00 73.06 72 GLN A O 1
ATOM 590 N N . PHE A 1 73 ? -0.930 -1.595 -28.189 1.00 65.94 73 PHE A N 1
ATOM 591 C CA . PHE A 1 73 ? -1.237 -1.400 -26.770 1.00 65.94 73 PHE A CA 1
ATOM 592 C C . PHE A 1 73 ? -1.571 0.064 -26.431 1.00 65.94 73 PHE A C 1
ATOM 594 O O . PHE A 1 73 ? -2.548 0.323 -25.730 1.00 65.94 73 PHE A O 1
ATOM 601 N N . VAL A 1 74 ? -0.783 1.029 -26.912 1.00 62.97 74 VAL A N 1
ATOM 602 C CA . VAL A 1 74 ? -1.030 2.463 -26.677 1.00 62.97 74 VAL A CA 1
ATOM 603 C C . VAL A 1 74 ? -2.346 2.922 -27.306 1.00 62.97 74 VAL A C 1
ATOM 605 O O . VAL A 1 74 ? -3.090 3.650 -26.655 1.00 62.97 74 VAL A O 1
ATOM 608 N N . ASP A 1 75 ? -2.651 2.476 -28.522 1.00 73.19 75 ASP A N 1
ATOM 609 C CA . ASP A 1 75 ? -3.857 2.862 -29.257 1.00 73.19 75 ASP A CA 1
ATOM 610 C C . ASP A 1 75 ? -5.125 2.279 -28.609 1.00 73.19 75 ASP A C 1
ATOM 612 O O . ASP A 1 75 ? -6.130 2.977 -28.485 1.00 73.19 75 ASP A O 1
ATOM 616 N N . GLU A 1 76 ? -5.070 1.034 -28.123 1.00 62.44 76 GLU A N 1
ATOM 617 C CA . GLU A 1 76 ? -6.194 0.379 -27.437 1.00 62.44 76 GLU A CA 1
ATOM 618 C C . GLU A 1 76 ? -6.449 0.937 -26.028 1.00 62.44 76 GLU A C 1
ATOM 620 O O . GLU A 1 76 ? -7.582 0.920 -25.549 1.00 62.44 76 GLU A O 1
ATOM 625 N N . THR A 1 77 ? -5.407 1.417 -25.342 1.00 51.69 77 THR A N 1
ATOM 626 C CA . THR A 1 77 ? -5.498 1.821 -23.925 1.00 51.69 77 THR A CA 1
ATOM 627 C C . THR A 1 77 ? -5.442 3.329 -23.692 1.00 51.69 77 THR A C 1
ATOM 629 O O . THR A 1 77 ? -5.722 3.785 -22.583 1.00 51.69 77 THR A O 1
ATOM 632 N N . GLY A 1 78 ? -5.039 4.114 -24.694 1.00 59.59 78 GLY A N 1
ATOM 633 C CA . GLY A 1 78 ? -4.739 5.539 -24.541 1.00 59.59 78 GLY A CA 1
ATOM 634 C C . GLY A 1 78 ? -3.499 5.823 -23.679 1.00 59.59 78 GLY A C 1
ATOM 635 O O . GLY A 1 78 ? -3.362 6.924 -23.144 1.00 59.59 78 GLY A O 1
ATOM 636 N N . TYR A 1 79 ? -2.606 4.844 -23.492 1.00 53.78 79 TYR A N 1
ATOM 637 C CA . TYR A 1 79 ? -1.458 4.970 -22.591 1.00 53.78 79 TYR A CA 1
ATOM 638 C C . TYR A 1 79 ? -0.435 6.014 -23.070 1.00 53.78 79 TYR A C 1
ATOM 640 O O . TYR A 1 79 ? 0.094 5.934 -24.177 1.00 53.78 79 TYR A O 1
ATOM 648 N N . VAL A 1 80 ? -0.081 6.960 -22.195 1.00 64.19 80 VAL A N 1
ATOM 649 C CA . VAL A 1 80 ? 0.967 7.963 -22.446 1.00 64.19 80 VAL A CA 1
ATOM 650 C C . VAL A 1 80 ? 2.221 7.585 -21.663 1.00 64.19 80 VAL A C 1
ATOM 652 O O . VAL A 1 80 ? 2.182 7.453 -20.438 1.00 64.19 80 VAL A O 1
ATOM 655 N N . THR A 1 81 ? 3.352 7.405 -22.349 1.00 58.53 81 THR A N 1
ATOM 656 C CA . THR A 1 81 ? 4.590 6.964 -21.692 1.00 58.53 81 THR A CA 1
ATOM 657 C C . THR A 1 81 ? 5.169 8.041 -20.777 1.00 58.53 81 THR A C 1
ATOM 659 O O . THR A 1 81 ? 5.039 9.240 -21.014 1.00 58.53 81 THR A O 1
ATOM 662 N N . THR A 1 82 ? 5.917 7.633 -19.751 1.00 60.22 82 THR A N 1
ATOM 663 C CA . THR A 1 82 ? 6.633 8.574 -18.868 1.00 60.22 82 THR A CA 1
ATOM 664 C C . THR A 1 82 ? 7.592 9.497 -19.626 1.00 60.22 82 THR A C 1
ATOM 666 O O . THR A 1 82 ? 7.821 10.626 -19.200 1.00 60.22 82 THR A O 1
ATOM 669 N N . ALA A 1 83 ? 8.151 9.021 -20.743 1.00 62.75 83 ALA A N 1
ATOM 670 C CA . ALA A 1 83 ? 9.023 9.808 -21.605 1.00 62.75 83 ALA A CA 1
ATOM 671 C C . ALA A 1 83 ? 8.245 10.894 -22.372 1.00 62.75 83 ALA A C 1
ATOM 673 O O . ALA A 1 83 ? 8.736 12.011 -22.490 1.00 62.75 83 ALA A O 1
ATOM 674 N N . GLU A 1 84 ? 7.017 10.609 -22.826 1.00 63.25 84 GLU A N 1
ATOM 675 C CA . GLU A 1 84 ? 6.112 11.610 -23.426 1.00 63.25 84 GLU A CA 1
ATOM 676 C C . GLU A 1 84 ? 5.671 12.688 -22.428 1.00 63.25 84 GLU A C 1
ATOM 678 O O . GLU A 1 84 ? 5.351 13.803 -22.822 1.00 63.25 84 GLU A O 1
ATOM 683 N N . LEU A 1 85 ? 5.702 12.382 -21.133 1.00 61.59 85 LEU A N 1
ATOM 684 C CA . LEU A 1 85 ? 5.283 13.296 -20.066 1.00 61.59 85 LEU A CA 1
ATOM 685 C C . LEU A 1 85 ? 6.432 14.122 -19.488 1.00 61.59 85 LEU A C 1
ATOM 687 O O . LEU A 1 85 ? 6.244 14.840 -18.509 1.00 61.59 85 LEU A O 1
ATOM 691 N N . GLY A 1 86 ? 7.638 13.993 -20.046 1.00 55.81 86 GLY A N 1
ATOM 692 C CA . GLY A 1 86 ? 8.817 14.726 -19.584 1.00 55.81 86 GLY A CA 1
ATOM 693 C C . GLY A 1 86 ? 9.316 14.316 -18.192 1.00 55.81 86 GLY A C 1
ATOM 694 O O . GLY A 1 86 ? 10.226 14.957 -17.658 1.00 55.81 86 GLY A O 1
ATOM 695 N N . ALA A 1 87 ? 8.782 13.241 -17.601 1.00 50.12 87 ALA A N 1
ATOM 696 C CA . ALA A 1 87 ? 9.284 12.709 -16.340 1.00 50.12 87 ALA A CA 1
ATOM 697 C C . ALA A 1 87 ? 10.750 12.267 -16.518 1.00 50.12 87 ALA A C 1
ATOM 699 O O . ALA A 1 87 ? 11.103 11.612 -17.498 1.00 50.12 87 ALA A O 1
ATOM 700 N N . HIS A 1 88 ? 11.621 12.657 -15.581 1.00 52.69 88 HIS A N 1
ATOM 701 C CA . HIS A 1 88 ? 13.070 12.389 -15.610 1.00 52.69 88 HIS A CA 1
ATOM 702 C C . HIS A 1 88 ? 13.846 12.983 -16.803 1.00 52.69 88 HIS A C 1
ATOM 704 O O . HIS A 1 88 ? 14.957 12.537 -17.091 1.00 52.69 88 HIS A O 1
ATOM 710 N N . GLY A 1 89 ? 13.307 14.011 -17.469 1.00 51.38 89 GLY A N 1
ATOM 711 C CA . GLY A 1 89 ? 14.000 14.708 -18.559 1.00 51.38 89 GLY A CA 1
ATOM 712 C C . GLY A 1 89 ? 13.934 13.999 -19.918 1.00 51.38 89 GLY A C 1
ATOM 713 O O . GLY A 1 89 ? 14.721 14.339 -20.801 1.00 51.38 89 GLY A O 1
ATOM 714 N N . GLY A 1 90 ? 13.004 13.046 -20.086 1.00 60.94 90 GLY A N 1
ATOM 715 C CA . GLY A 1 90 ? 12.748 12.306 -21.329 1.00 60.94 90 GLY A CA 1
ATOM 716 C C . GLY A 1 90 ? 13.711 11.148 -21.595 1.00 60.94 90 GLY A C 1
ATOM 717 O O . GLY A 1 90 ? 14.353 10.610 -20.691 1.00 60.94 90 GLY A O 1
ATOM 718 N N . GLY A 1 91 ? 13.790 10.725 -22.855 1.00 60.25 91 GLY A N 1
ATOM 719 C CA . GLY A 1 91 ? 14.719 9.691 -23.299 1.00 60.25 91 GLY A CA 1
ATOM 720 C C . GLY A 1 91 ? 16.182 10.144 -23.280 1.00 60.25 91 GLY A C 1
ATOM 721 O O . GLY A 1 91 ? 16.495 11.319 -23.470 1.00 60.25 91 GLY A O 1
ATOM 722 N N . TYR A 1 92 ? 17.102 9.200 -23.072 1.00 64.50 92 TYR A N 1
ATOM 723 C CA . TYR A 1 92 ? 18.540 9.437 -23.178 1.00 64.50 92 TYR A CA 1
ATOM 724 C C . TYR A 1 92 ? 19.164 8.733 -24.389 1.00 64.50 92 TYR A C 1
ATOM 726 O O . TYR A 1 92 ? 18.750 7.644 -24.782 1.00 64.50 92 TYR A O 1
ATOM 734 N N . LEU A 1 93 ? 20.193 9.342 -24.964 1.00 68.31 93 LEU A N 1
ATOM 735 C CA . LEU A 1 93 ? 21.075 8.721 -25.945 1.00 68.31 93 LEU A CA 1
ATOM 736 C C . LEU A 1 93 ? 22.445 8.515 -25.308 1.00 68.31 93 LEU A C 1
ATOM 738 O O . LEU A 1 93 ? 22.891 9.316 -24.485 1.00 68.31 93 LEU A O 1
ATOM 742 N N . VAL A 1 94 ? 23.098 7.418 -25.671 1.00 67.38 94 VAL A N 1
ATOM 743 C CA . VAL A 1 94 ? 24.476 7.136 -25.273 1.00 67.38 94 VAL A CA 1
ATOM 744 C C . VAL A 1 94 ? 25.323 7.200 -26.532 1.00 67.38 94 VAL A C 1
ATOM 746 O O . VAL A 1 94 ? 25.081 6.448 -27.472 1.00 67.38 94 VAL A O 1
ATOM 749 N N . SER A 1 95 ? 26.298 8.102 -26.552 1.00 72.31 95 SER A N 1
ATOM 750 C CA . SER A 1 95 ? 27.319 8.174 -27.594 1.00 72.31 95 SER A CA 1
ATOM 751 C C . SER A 1 95 ? 28.711 7.991 -26.991 1.00 72.31 95 SER A C 1
ATOM 753 O O . SER A 1 95 ? 28.876 7.922 -25.770 1.00 72.31 95 SER A O 1
ATOM 755 N N . ALA A 1 96 ? 29.737 7.956 -27.845 1.00 70.25 96 ALA A N 1
ATOM 756 C CA . ALA A 1 96 ? 31.134 7.936 -27.408 1.00 70.25 96 ALA A CA 1
ATOM 757 C C . ALA A 1 96 ? 31.508 9.148 -26.525 1.00 70.25 96 ALA A C 1
ATOM 759 O O . ALA A 1 96 ? 32.440 9.071 -25.733 1.00 70.25 96 ALA A O 1
ATOM 760 N N . GLN A 1 97 ? 30.765 10.254 -26.635 1.00 72.38 97 GLN A N 1
ATOM 761 C CA . GLN A 1 97 ? 30.949 11.491 -25.870 1.00 72.38 97 GLN A CA 1
ATOM 762 C C . GLN A 1 97 ? 30.159 11.508 -24.549 1.00 72.38 97 GLN A C 1
ATOM 764 O O . GLN A 1 97 ? 30.243 12.477 -23.797 1.00 72.38 97 GLN A O 1
ATOM 769 N N . GLY A 1 98 ? 29.402 10.448 -24.247 1.00 68.06 98 GLY A N 1
ATOM 770 C CA . GLY A 1 98 ? 28.656 10.292 -23.001 1.00 68.06 98 GLY A CA 1
ATOM 771 C C . GLY A 1 98 ? 27.143 10.215 -23.194 1.00 68.06 98 GLY A C 1
ATOM 772 O O . GLY A 1 98 ? 26.631 9.965 -24.285 1.00 68.06 98 GLY A O 1
ATOM 773 N N . ARG A 1 99 ? 26.409 10.381 -22.088 1.00 74.19 99 ARG A N 1
ATOM 774 C CA . ARG A 1 99 ? 24.945 10.280 -22.057 1.00 74.19 99 ARG A CA 1
ATOM 775 C C . ARG A 1 99 ? 24.304 11.659 -22.177 1.00 74.19 99 ARG A C 1
ATOM 777 O O . ARG A 1 99 ? 24.547 12.510 -21.327 1.00 74.19 99 ARG A O 1
ATOM 784 N N . THR A 1 100 ? 23.419 11.841 -23.151 1.00 71.19 100 THR A N 1
ATOM 785 C CA . THR A 1 100 ? 22.625 13.066 -23.326 1.00 71.19 100 THR A CA 1
ATOM 786 C C . THR A 1 100 ? 21.145 12.774 -23.096 1.00 71.19 100 THR A C 1
ATOM 788 O O . THR A 1 100 ? 20.604 11.811 -23.628 1.00 71.19 100 THR A O 1
ATOM 791 N N . THR A 1 101 ? 20.481 13.576 -22.265 1.00 68.69 101 THR A N 1
ATOM 792 C CA . THR A 1 101 ? 19.036 13.484 -21.990 1.00 68.69 101 THR A CA 1
ATOM 793 C C . THR A 1 101 ? 18.279 14.501 -22.833 1.00 68.69 101 THR A C 1
ATOM 795 O O . THR A 1 101 ? 18.736 15.636 -22.965 1.00 68.69 101 THR A O 1
ATOM 798 N N . ASN A 1 102 ? 17.129 14.121 -23.385 1.00 69.19 102 ASN A N 1
ATOM 799 C CA . ASN A 1 102 ? 16.298 15.011 -24.185 1.00 69.19 102 ASN A CA 1
ATOM 800 C C . ASN A 1 102 ? 14.809 14.729 -23.932 1.00 69.19 102 ASN A C 1
ATOM 802 O O . ASN A 1 102 ? 14.313 13.633 -24.198 1.00 69.19 102 ASN A O 1
ATOM 806 N N . SER A 1 103 ? 14.094 15.759 -23.470 1.00 69.69 103 SER A N 1
ATOM 807 C CA . SER A 1 103 ? 12.674 15.709 -23.101 1.00 69.69 103 SER A CA 1
ATOM 808 C C . SER A 1 103 ? 11.749 15.338 -24.257 1.00 69.69 103 SER A C 1
ATOM 810 O O . SER A 1 103 ? 10.658 14.834 -24.024 1.00 69.69 103 SER A O 1
ATOM 812 N N . ASN A 1 104 ? 12.186 15.548 -25.499 1.00 75.06 104 ASN A N 1
ATOM 813 C CA . ASN A 1 104 ? 11.407 15.249 -26.699 1.00 75.06 104 ASN A CA 1
ATOM 814 C C . ASN A 1 104 ? 11.604 13.803 -27.183 1.00 75.06 104 ASN A C 1
ATOM 816 O O . ASN A 1 104 ? 11.021 13.411 -28.192 1.00 75.06 104 ASN A O 1
ATOM 820 N N . ARG A 1 105 ? 12.450 13.011 -26.509 1.00 76.19 105 ARG A N 1
ATOM 821 C CA . ARG A 1 105 ? 12.698 11.608 -26.861 1.00 76.19 105 ARG A CA 1
ATOM 822 C C . ARG A 1 105 ? 11.750 10.694 -26.110 1.00 76.19 105 ARG A C 1
ATOM 824 O O . ARG A 1 105 ? 11.717 10.711 -24.883 1.00 76.19 105 ARG A O 1
ATOM 831 N N . ASN A 1 106 ? 11.022 9.869 -26.849 1.00 71.69 106 ASN A N 1
ATOM 832 C CA . ASN A 1 106 ? 10.077 8.897 -26.312 1.00 71.69 106 ASN A CA 1
ATOM 833 C C . ASN A 1 106 ? 9.900 7.716 -27.275 1.00 71.69 106 ASN A C 1
ATOM 835 O O . ASN A 1 106 ? 10.592 7.633 -28.292 1.00 71.69 106 ASN A O 1
ATOM 839 N N . PHE A 1 107 ? 8.978 6.799 -26.962 1.00 71.31 107 PHE A N 1
ATOM 840 C CA . PHE A 1 107 ? 8.792 5.610 -27.787 1.00 71.31 107 PHE A CA 1
ATOM 841 C C . PHE A 1 107 ? 8.333 5.939 -29.213 1.00 71.31 107 PHE A C 1
ATOM 843 O O . PHE A 1 107 ? 8.598 5.121 -30.079 1.00 71.31 107 PHE A O 1
ATOM 850 N N . LYS A 1 108 ? 7.690 7.088 -29.483 1.00 78.38 108 LYS A N 1
ATOM 851 C CA . LYS A 1 108 ? 7.281 7.538 -30.832 1.00 78.38 108 LYS A CA 1
ATOM 852 C C . LYS A 1 108 ? 8.410 8.268 -31.555 1.00 78.38 108 LYS A C 1
ATOM 854 O O . LYS A 1 108 ? 8.615 8.056 -32.744 1.00 78.38 108 LYS A O 1
ATOM 859 N N . PHE A 1 109 ? 9.172 9.077 -30.822 1.00 82.12 109 PHE A N 1
ATOM 860 C CA . PHE A 1 109 ? 10.248 9.918 -31.349 1.00 82.12 109 PHE A CA 1
ATOM 861 C C . PHE A 1 109 ? 11.605 9.524 -30.740 1.00 82.12 109 PHE A C 1
ATOM 863 O O . PHE A 1 109 ? 12.167 10.269 -29.930 1.00 82.12 109 PHE A O 1
ATOM 870 N N . PRO A 1 110 ? 12.165 8.356 -31.110 1.00 72.62 110 PRO A N 1
ATOM 871 C CA . PRO A 1 110 ? 13.351 7.804 -30.457 1.00 72.62 110 PRO A CA 1
ATOM 872 C C . PRO A 1 110 ? 14.644 8.551 -30.816 1.00 72.62 110 PRO A C 1
ATOM 874 O O . PRO A 1 110 ? 15.609 8.526 -30.058 1.00 72.62 110 PRO A O 1
ATOM 877 N N . GLY A 1 111 ? 14.664 9.265 -31.946 1.00 75.00 111 GLY A N 1
ATOM 878 C CA . GLY A 1 111 ? 15.837 10.017 -32.391 1.00 75.00 111 GLY A CA 1
ATOM 879 C C . GLY A 1 111 ? 16.886 9.230 -33.153 1.00 75.00 111 GLY A C 1
ATOM 880 O O . GLY A 1 111 ? 18.009 9.711 -33.272 1.00 75.00 111 GLY A O 1
ATOM 881 N N . PHE A 1 112 ? 16.509 8.059 -33.643 1.00 76.62 112 PHE A N 1
ATOM 882 C CA . PHE A 1 112 ? 17.268 7.211 -34.546 1.00 76.62 112 PHE A CA 1
ATOM 883 C C . PHE A 1 112 ? 16.283 6.466 -35.451 1.00 76.62 112 PHE A C 1
ATOM 885 O O . PHE A 1 112 ? 15.103 6.339 -35.101 1.00 76.62 112 PHE A O 1
ATOM 892 N N . ASP A 1 113 ? 16.768 5.995 -36.596 1.00 80.06 113 ASP A N 1
ATOM 893 C CA . ASP A 1 113 ? 15.950 5.264 -37.560 1.00 80.06 113 ASP A CA 1
ATOM 894 C C . ASP A 1 113 ? 15.563 3.891 -37.007 1.00 80.06 113 ASP A C 1
ATOM 896 O O . ASP A 1 113 ? 16.373 3.191 -36.396 1.00 80.06 113 ASP A O 1
ATOM 900 N N . ARG A 1 114 ? 14.286 3.546 -37.169 1.00 83.62 114 ARG A N 1
ATOM 901 C CA . ARG A 1 114 ? 13.655 2.372 -36.569 1.00 83.62 114 ARG A CA 1
ATOM 902 C C . ARG A 1 114 ? 12.340 2.086 -37.286 1.00 83.62 114 ARG A C 1
ATOM 904 O O . ARG A 1 114 ? 11.559 3.016 -37.485 1.00 83.62 114 ARG A O 1
ATOM 911 N N . ASP A 1 115 ? 12.075 0.823 -37.592 1.00 85.25 115 ASP A N 1
ATOM 912 C CA . ASP A 1 115 ? 10.787 0.368 -38.128 1.00 85.25 115 ASP A CA 1
ATOM 913 C C . ASP A 1 115 ? 9.920 -0.337 -37.064 1.00 85.25 115 ASP A C 1
ATOM 915 O O . ASP A 1 115 ? 10.221 -0.328 -35.866 1.00 85.25 115 ASP A O 1
ATOM 919 N N . ASP A 1 116 ? 8.806 -0.906 -37.512 1.00 87.25 116 ASP A N 1
ATOM 920 C CA . ASP A 1 116 ? 7.780 -1.518 -36.675 1.00 87.25 116 ASP A CA 1
ATOM 921 C C . ASP A 1 116 ? 8.189 -2.853 -36.034 1.00 87.25 116 ASP A C 1
ATOM 923 O O . ASP A 1 116 ? 7.631 -3.210 -34.990 1.00 87.25 116 ASP A O 1
ATOM 927 N N . ASP A 1 117 ? 9.188 -3.537 -36.597 1.00 84.31 117 ASP A N 1
ATOM 928 C CA . ASP A 1 117 ? 9.708 -4.822 -36.119 1.00 84.31 117 ASP A CA 1
ATOM 929 C C . ASP A 1 117 ? 10.850 -4.653 -35.107 1.00 84.31 117 ASP A C 1
ATOM 931 O O . ASP A 1 117 ? 11.210 -5.587 -34.386 1.00 84.31 117 ASP A O 1
ATOM 935 N N . HIS A 1 118 ? 11.409 -3.448 -35.000 1.00 78.19 118 HIS A N 1
ATOM 936 C CA . HIS A 1 118 ? 12.428 -3.147 -34.002 1.00 78.19 118 HIS A CA 1
ATOM 937 C C . HIS A 1 118 ? 11.851 -3.111 -32.576 1.00 78.19 118 HIS A C 1
ATOM 939 O O . HIS A 1 118 ? 10.674 -2.791 -32.381 1.00 78.19 118 HIS A O 1
ATOM 945 N N . PRO A 1 119 ? 12.684 -3.337 -31.540 1.00 73.81 119 PRO A N 1
ATOM 946 C CA . PRO A 1 119 ? 12.267 -3.205 -30.150 1.00 73.81 119 PRO A CA 1
ATOM 947 C C . PRO A 1 119 ? 11.765 -1.797 -29.813 1.00 73.81 119 PRO A C 1
ATOM 949 O O . PRO A 1 119 ? 12.382 -0.781 -30.160 1.00 73.81 119 PRO A O 1
ATOM 952 N N . ALA A 1 120 ? 10.669 -1.723 -29.064 1.00 66.44 120 ALA A N 1
ATOM 953 C CA . ALA A 1 120 ? 10.193 -0.466 -28.519 1.00 66.44 120 ALA A CA 1
ATOM 954 C C . ALA A 1 120 ? 11.135 0.021 -27.398 1.00 66.44 120 ALA A C 1
ATOM 956 O O . ALA A 1 120 ? 11.476 -0.705 -26.465 1.00 66.44 120 ALA A O 1
ATOM 957 N N . THR A 1 121 ? 11.573 1.276 -27.494 1.00 69.25 121 THR A N 1
ATOM 958 C CA . THR A 1 121 ? 12.530 1.910 -26.575 1.00 69.25 121 THR A CA 1
ATOM 959 C C . THR A 1 121 ? 11.889 3.094 -25.858 1.00 69.25 121 THR A C 1
ATOM 961 O O . THR A 1 121 ? 10.785 3.513 -26.198 1.00 69.25 121 THR A O 1
ATOM 964 N N . TYR A 1 122 ? 12.567 3.642 -24.844 1.00 61.91 122 TYR A N 1
ATOM 965 C CA . TYR A 1 122 ? 12.051 4.750 -24.020 1.00 61.91 122 TYR A CA 1
ATOM 966 C C . TYR A 1 122 ? 10.750 4.436 -23.268 1.00 61.91 122 TYR A C 1
ATOM 968 O O . TYR A 1 122 ? 10.019 5.335 -22.855 1.00 61.91 122 TYR A O 1
ATOM 976 N N . ILE A 1 123 ? 10.510 3.147 -23.039 1.00 57.91 123 ILE A N 1
ATOM 977 C CA . ILE A 1 123 ? 9.481 2.630 -22.146 1.00 57.91 123 ILE A CA 1
ATOM 978 C C . ILE A 1 123 ? 10.123 2.514 -20.767 1.00 57.91 123 ILE A C 1
ATOM 980 O O . ILE A 1 123 ? 11.134 1.826 -20.603 1.00 57.91 123 ILE A O 1
ATOM 984 N N . SER A 1 124 ? 9.590 3.244 -19.787 1.00 56.47 124 SER A N 1
ATOM 985 C CA . SER A 1 124 ? 10.127 3.203 -18.430 1.00 56.47 124 SER A CA 1
ATOM 986 C C . SER A 1 124 ? 9.403 2.180 -17.566 1.00 56.47 124 SER A C 1
ATOM 988 O O . SER A 1 124 ? 8.324 1.686 -17.879 1.00 56.47 124 SER A O 1
ATOM 990 N N . TRP A 1 125 ? 10.051 1.867 -16.454 1.00 42.06 125 TRP A N 1
ATOM 991 C CA . TRP A 1 125 ? 9.609 0.881 -15.484 1.00 42.06 125 TRP A CA 1
ATOM 992 C C . TRP A 1 125 ? 8.660 1.478 -14.404 1.00 42.06 125 TRP A C 1
ATOM 994 O O . TRP A 1 125 ? 8.129 0.741 -13.580 1.00 42.06 125 TRP A O 1
ATOM 1004 N N . LEU A 1 126 ? 8.420 2.797 -14.403 1.00 45.12 126 LEU A N 1
ATOM 1005 C CA . LEU A 1 126 ? 7.689 3.537 -13.353 1.00 45.12 126 LEU A CA 1
ATOM 1006 C C . LEU A 1 126 ? 6.169 3.575 -13.650 1.00 45.12 126 LEU A C 1
ATOM 1008 O O . LEU A 1 126 ? 5.777 3.999 -14.731 1.00 45.12 126 LEU A O 1
ATOM 1012 N N . ASP A 1 127 ? 5.207 3.200 -12.799 1.00 43.22 127 ASP A N 1
ATOM 1013 C CA . ASP A 1 127 ? 5.197 2.734 -11.406 1.00 43.22 127 ASP A CA 1
ATOM 1014 C C . ASP A 1 127 ? 3.956 1.852 -11.191 1.00 43.22 127 ASP A C 1
ATOM 1016 O O . ASP A 1 127 ? 2.860 2.353 -10.969 1.00 43.22 127 ASP A O 1
ATOM 1020 N N . ALA A 1 128 ? 4.125 0.531 -11.252 1.00 47.41 128 ALA A N 1
ATOM 1021 C CA . ALA A 1 128 ? 3.057 -0.448 -11.031 1.00 47.41 128 ALA A CA 1
ATOM 1022 C C . ALA A 1 128 ? 3.156 -1.153 -9.665 1.00 47.41 128 ALA A C 1
ATOM 1024 O O . ALA A 1 128 ? 2.349 -2.034 -9.377 1.00 47.41 128 ALA A O 1
ATOM 1025 N N . ALA A 1 129 ? 4.150 -0.824 -8.830 1.00 54.78 129 ALA A N 1
ATOM 1026 C CA . ALA A 1 129 ? 4.459 -1.597 -7.628 1.00 54.78 129 ALA A CA 1
ATOM 1027 C C . ALA A 1 129 ? 3.433 -1.385 -6.507 1.00 54.78 129 ALA A C 1
ATOM 1029 O O . ALA A 1 129 ? 2.949 -2.369 -5.958 1.00 54.78 129 ALA A O 1
ATOM 1030 N N . ALA A 1 130 ? 3.021 -0.145 -6.217 1.00 57.50 130 ALA A N 1
ATOM 1031 C CA . ALA A 1 130 ? 2.003 0.108 -5.191 1.00 57.50 130 ALA A CA 1
ATOM 1032 C C . ALA A 1 130 ? 0.643 -0.499 -5.578 1.00 57.50 130 ALA A C 1
ATOM 1034 O O . ALA A 1 130 ? 0.009 -1.173 -4.769 1.00 57.50 130 ALA A O 1
ATOM 1035 N N . HIS A 1 131 ? 0.224 -0.333 -6.837 1.00 65.50 131 HIS A N 1
ATOM 1036 C CA . HIS A 1 131 ? -0.997 -0.956 -7.346 1.00 65.50 131 HIS A CA 1
ATOM 1037 C C . HIS A 1 131 ? -0.888 -2.491 -7.321 1.00 65.50 131 HIS A C 1
ATOM 1039 O O . HIS A 1 131 ? -1.795 -3.158 -6.833 1.00 65.50 131 HIS A O 1
ATOM 1045 N N . TRP A 1 132 ? 0.238 -3.069 -7.755 1.00 69.12 132 TRP A N 1
ATOM 1046 C CA . TRP A 1 132 ? 0.475 -4.516 -7.694 1.00 69.12 132 TRP A CA 1
ATOM 1047 C C . TRP A 1 132 ? 0.465 -5.057 -6.266 1.00 69.12 132 TRP A C 1
ATOM 1049 O O . TRP A 1 132 ? -0.156 -6.079 -6.006 1.00 69.12 132 TRP A O 1
ATOM 1059 N N . MET A 1 133 ? 1.126 -4.389 -5.325 1.00 72.06 133 MET A N 1
ATOM 1060 C CA . MET A 1 133 ? 1.165 -4.820 -3.928 1.00 72.06 133 MET A CA 1
ATOM 1061 C C . MET A 1 133 ? -0.218 -4.808 -3.282 1.00 72.06 133 MET A C 1
ATOM 1063 O O . MET A 1 133 ? -0.543 -5.714 -2.519 1.00 72.06 133 MET A O 1
ATOM 1067 N N . LEU A 1 134 ? -1.024 -3.792 -3.592 1.00 80.12 134 LEU A N 1
ATOM 1068 C CA . LEU A 1 134 ? -2.322 -3.593 -2.956 1.00 80.12 134 LEU A CA 1
ATOM 1069 C C . LEU A 1 134 ? -3.454 -4.366 -3.635 1.00 80.12 134 LEU A C 1
ATOM 1071 O O . LEU A 1 134 ? -4.419 -4.710 -2.961 1.00 80.12 134 LEU A O 1
ATOM 1075 N N . THR A 1 135 ? -3.337 -4.677 -4.929 1.00 79.19 135 THR A N 1
ATOM 1076 C CA . THR A 1 135 ? -4.396 -5.341 -5.721 1.00 79.19 135 THR A CA 1
ATOM 1077 C C . THR A 1 135 ? -4.005 -6.729 -6.243 1.00 79.19 135 THR A C 1
ATOM 1079 O O . THR A 1 135 ? -4.852 -7.477 -6.727 1.00 79.19 135 THR A O 1
ATOM 1082 N N . GLY A 1 136 ? -2.717 -7.082 -6.195 1.00 75.94 136 GLY A N 1
ATOM 1083 C CA . GLY A 1 136 ? -2.158 -8.278 -6.835 1.00 75.94 136 GLY A CA 1
ATOM 1084 C C . GLY A 1 136 ? -2.098 -8.206 -8.365 1.00 75.94 136 GLY A C 1
ATOM 1085 O O . GLY A 1 136 ? -1.852 -9.229 -9.003 1.00 75.94 136 GLY A O 1
ATOM 1086 N N . ARG A 1 137 ? -2.371 -7.040 -8.973 1.00 66.69 137 ARG A N 1
ATOM 1087 C CA . ARG A 1 137 ? -2.497 -6.878 -10.429 1.00 66.69 137 ARG A CA 1
ATOM 1088 C C . ARG A 1 137 ? -1.724 -5.676 -10.952 1.00 66.69 137 ARG A C 1
ATOM 1090 O O . ARG A 1 137 ? -1.553 -4.669 -10.269 1.00 66.69 137 ARG A O 1
ATOM 1097 N N . HIS A 1 138 ? -1.261 -5.777 -12.194 1.00 63.31 138 HIS A N 1
ATOM 1098 C CA . HIS A 1 138 ? -0.744 -4.621 -12.921 1.00 63.31 138 HIS A CA 1
ATOM 1099 C C . HIS A 1 138 ? -1.916 -3.749 -13.378 1.00 63.31 138 HIS A C 1
ATOM 1101 O O . HIS A 1 138 ? -3.018 -4.254 -13.590 1.00 63.31 138 HIS A O 1
ATOM 1107 N N . GLY A 1 139 ? -1.683 -2.446 -13.509 1.00 63.75 139 GLY A N 1
ATOM 1108 C CA . GLY A 1 139 ? -2.713 -1.532 -13.971 1.00 63.75 139 GLY A CA 1
ATOM 1109 C C . GLY A 1 139 ? -2.287 -0.076 -13.881 1.00 63.75 139 GLY A C 1
ATOM 1110 O O . GLY A 1 139 ? -1.730 0.462 -14.834 1.00 63.75 139 GLY A O 1
ATOM 1111 N N . SER A 1 140 ? -2.549 0.552 -12.738 1.00 59.44 140 SER A N 1
ATOM 1112 C CA . SER A 1 140 ? -2.226 1.962 -12.519 1.00 59.44 140 SER A CA 1
ATOM 1113 C C . SER A 1 140 ? -0.719 2.223 -12.565 1.00 59.44 140 SER A C 1
ATOM 1115 O O . SER A 1 140 ? 0.090 1.372 -12.187 1.00 59.44 140 SER A O 1
ATOM 1117 N N . THR A 1 141 ? -0.359 3.425 -13.010 1.00 54.59 141 THR A N 1
ATOM 1118 C CA . THR A 1 141 ? 1.012 3.933 -13.120 1.00 54.59 141 THR A CA 1
ATOM 1119 C C . THR A 1 141 ? 1.145 5.302 -12.447 1.00 54.59 141 THR A C 1
ATOM 1121 O O . THR A 1 141 ? 0.148 5.938 -12.112 1.00 54.59 141 THR A O 1
ATOM 1124 N N . SER A 1 142 ? 2.367 5.822 -12.285 1.00 48.50 142 SER A N 1
ATOM 1125 C CA . SER A 1 142 ? 2.574 7.204 -11.802 1.00 48.50 142 SER A CA 1
ATOM 1126 C C . SER A 1 142 ? 1.938 8.279 -12.689 1.00 48.50 142 SER A C 1
ATOM 1128 O O . SER A 1 142 ? 1.726 9.408 -12.244 1.00 48.50 142 SER A O 1
ATOM 1130 N N . VAL A 1 143 ? 1.615 7.907 -13.926 1.00 43.94 143 VAL A N 1
ATOM 1131 C CA . VAL A 1 143 ? 0.956 8.726 -14.940 1.00 43.94 143 VAL A CA 1
ATOM 1132 C C . VAL A 1 143 ? -0.556 8.548 -14.881 1.00 43.94 143 VAL A C 1
ATOM 1134 O O . VAL A 1 143 ? -1.290 9.522 -14.746 1.00 43.94 143 VAL A O 1
ATOM 1137 N N . ASN A 1 144 ? -1.013 7.299 -14.969 1.00 57.84 144 ASN A N 1
ATOM 1138 C CA . ASN A 1 144 ? -2.416 6.946 -14.849 1.00 57.84 144 ASN A CA 1
ATOM 1139 C C . ASN A 1 144 ? -2.663 6.359 -13.460 1.00 57.84 144 ASN A C 1
ATOM 1141 O O . ASN A 1 144 ? -2.537 5.153 -13.247 1.00 57.84 144 ASN A O 1
ATOM 1145 N N . LYS A 1 145 ? -2.995 7.242 -12.518 1.00 61.09 145 LYS A N 1
ATOM 1146 C CA . LYS A 1 145 ? -3.237 6.885 -11.116 1.00 61.09 145 LYS A CA 1
ATOM 1147 C C . LYS A 1 145 ? -4.654 6.373 -10.861 1.00 61.09 145 LYS A C 1
ATOM 1149 O O . LYS A 1 145 ? -5.018 6.167 -9.704 1.00 61.09 145 LYS A O 1
ATOM 1154 N N . GLU A 1 146 ? -5.469 6.211 -11.901 1.00 71.31 146 GLU A N 1
ATOM 1155 C CA . GLU A 1 146 ? -6.811 5.672 -11.745 1.00 71.31 146 GLU A CA 1
ATOM 1156 C C . GLU A 1 146 ? -6.723 4.224 -11.277 1.00 71.31 146 GLU A C 1
ATOM 1158 O O . GLU A 1 146 ? -6.018 3.402 -11.865 1.00 71.31 146 GLU A O 1
ATOM 1163 N N . GLN A 1 147 ? -7.407 3.917 -10.179 1.00 73.38 147 GLN A N 1
ATOM 1164 C CA . GLN A 1 147 ? -7.445 2.570 -9.642 1.00 73.38 147 GLN A CA 1
ATOM 1165 C C . GLN A 1 147 ? -8.296 1.679 -10.550 1.00 73.38 147 GLN A C 1
ATOM 1167 O O . GLN A 1 147 ? -9.502 1.872 -10.648 1.00 73.38 147 GLN A O 1
ATOM 1172 N N . MET A 1 148 ? -7.687 0.649 -11.139 1.00 76.19 148 MET A N 1
ATOM 1173 C CA . MET A 1 148 ? -8.413 -0.278 -12.016 1.00 76.19 148 MET A CA 1
ATOM 1174 C C . MET A 1 148 ? -8.920 -1.528 -11.294 1.00 76.19 148 MET A C 1
ATOM 1176 O O . MET A 1 148 ? -9.913 -2.126 -11.705 1.00 76.19 148 MET A O 1
ATOM 1180 N N . PHE A 1 149 ? -8.248 -1.939 -10.214 1.00 84.31 149 PHE A N 1
ATOM 1181 C CA . PHE A 1 149 ? -8.570 -3.171 -9.500 1.00 84.31 149 PHE A CA 1
ATOM 1182 C C . PHE A 1 149 ? -8.779 -2.930 -8.002 1.00 84.31 149 PHE A C 1
ATOM 1184 O O . PHE A 1 149 ? -8.087 -2.091 -7.422 1.00 84.31 149 PHE A O 1
ATOM 1191 N N . PRO A 1 150 ? -9.697 -3.669 -7.355 1.00 91.19 150 PRO A N 1
ATOM 1192 C CA . PRO A 1 150 ? -9.937 -3.547 -5.927 1.00 91.19 150 PRO A CA 1
ATOM 1193 C C . PRO A 1 150 ? -8.713 -3.980 -5.129 1.00 91.19 150 PRO A C 1
ATOM 1195 O O . PRO A 1 150 ? -7.986 -4.900 -5.517 1.00 91.19 150 PRO A O 1
ATOM 1198 N N . SER A 1 151 ? -8.509 -3.337 -3.985 1.00 91.94 151 SER A N 1
ATOM 1199 C CA . SER A 1 151 ? -7.477 -3.748 -3.041 1.00 91.94 151 SER A CA 1
ATOM 1200 C C . SER A 1 151 ? -7.811 -5.085 -2.382 1.00 91.94 151 SER A C 1
ATOM 1202 O O . SER A 1 151 ? -8.977 -5.479 -2.288 1.00 91.94 151 SER A O 1
ATOM 1204 N N . VAL A 1 152 ? -6.797 -5.767 -1.846 1.00 91.81 152 VAL A N 1
ATOM 1205 C CA . VAL A 1 152 ? -6.986 -6.972 -1.022 1.00 91.81 152 VAL A CA 1
ATOM 1206 C C . VAL A 1 152 ? -7.945 -6.690 0.141 1.00 91.81 152 VAL A C 1
ATOM 1208 O O . VAL A 1 152 ? -8.828 -7.504 0.406 1.00 91.81 152 VAL A O 1
ATOM 1211 N N . GLY A 1 153 ? -7.835 -5.524 0.787 1.00 92.88 153 GLY A N 1
ATOM 1212 C CA . GLY A 1 153 ? -8.742 -5.118 1.866 1.00 92.88 153 GLY A CA 1
ATOM 1213 C C . GLY A 1 153 ? -10.198 -5.003 1.406 1.00 92.88 153 GLY A C 1
ATOM 1214 O O . GLY A 1 153 ? -11.097 -5.523 2.066 1.00 92.88 153 GLY A O 1
ATOM 1215 N N . SER A 1 154 ? -10.433 -4.423 0.227 1.00 94.00 154 SER A N 1
ATOM 1216 C CA . SER A 1 154 ? -11.779 -4.307 -0.352 1.00 94.00 154 SER A CA 1
ATOM 1217 C C . SER A 1 154 ? -12.349 -5.661 -0.787 1.00 94.00 154 SER A C 1
ATOM 1219 O O . SER A 1 154 ? -13.540 -5.921 -0.613 1.00 94.00 154 SER A O 1
ATOM 1221 N N . PHE A 1 155 ? -11.508 -6.575 -1.286 1.00 94.06 155 PHE A N 1
ATOM 1222 C CA . PHE A 1 155 ? -11.920 -7.957 -1.552 1.00 94.06 155 PHE A CA 1
ATOM 1223 C C . PHE A 1 155 ? -12.315 -8.696 -0.271 1.00 94.06 155 PHE A C 1
ATOM 1225 O O . PHE A 1 155 ? -13.347 -9.367 -0.250 1.00 94.06 155 PHE A O 1
ATOM 1232 N N . VAL A 1 156 ? -11.541 -8.549 0.809 1.00 94.12 156 VAL A N 1
ATOM 1233 C CA . VAL A 1 156 ? -11.898 -9.115 2.120 1.00 94.12 156 VAL A CA 1
ATOM 1234 C C . VAL A 1 156 ? -13.227 -8.535 2.599 1.00 94.12 156 VAL A C 1
ATOM 1236 O O . VAL A 1 156 ? -14.095 -9.294 3.027 1.00 94.12 156 VAL A O 1
ATOM 1239 N N . ALA A 1 157 ? -13.438 -7.226 2.447 1.00 93.31 157 ALA A N 1
ATOM 1240 C CA . ALA A 1 157 ? -14.704 -6.601 2.803 1.00 93.31 157 ALA A CA 1
ATOM 1241 C C . ALA A 1 157 ? -15.891 -7.159 2.012 1.00 93.31 157 ALA A C 1
ATOM 1243 O O . ALA A 1 157 ? -16.940 -7.424 2.596 1.00 93.31 157 ALA A O 1
ATOM 1244 N N . ARG A 1 158 ? -15.717 -7.397 0.708 1.00 92.69 158 ARG A N 1
ATOM 1245 C CA . ARG A 1 158 ? -16.763 -7.947 -0.162 1.00 92.69 158 ARG A CA 1
ATOM 1246 C C . ARG A 1 158 ? -17.116 -9.398 0.137 1.00 92.69 158 ARG A C 1
ATOM 1248 O O . ARG A 1 158 ? -18.291 -9.758 0.054 1.00 92.69 158 ARG A O 1
ATOM 1255 N N . VAL A 1 159 ? -16.099 -10.225 0.373 1.00 94.06 159 VAL A N 1
ATOM 1256 C CA . VAL A 1 159 ? -16.236 -11.687 0.459 1.00 94.06 159 VAL A CA 1
ATOM 1257 C C . VAL A 1 159 ? -16.545 -12.136 1.880 1.00 94.06 159 VAL A C 1
ATOM 1259 O O . VAL A 1 159 ? -17.373 -13.020 2.072 1.00 94.06 159 VAL A O 1
ATOM 1262 N N . LYS A 1 160 ? -15.875 -11.543 2.871 1.00 93.56 160 LYS A N 1
ATOM 1263 C CA . LYS A 1 160 ? -15.970 -11.959 4.273 1.00 93.56 160 LYS A CA 1
ATOM 1264 C C . LYS A 1 160 ? -16.898 -11.064 5.091 1.00 93.56 160 LYS A C 1
ATOM 1266 O O . LYS A 1 160 ? -17.567 -11.557 5.991 1.00 93.56 160 LYS A O 1
ATOM 1271 N N . GLY A 1 161 ? -16.935 -9.763 4.803 1.00 92.19 161 GLY A N 1
ATOM 1272 C CA . GLY A 1 161 ? -17.571 -8.795 5.697 1.00 92.19 161 GLY A CA 1
ATOM 1273 C C . GLY A 1 161 ? -16.803 -8.651 7.016 1.00 92.19 161 GLY A C 1
ATOM 1274 O O . GLY A 1 161 ? -15.615 -8.971 7.083 1.00 92.19 161 GLY A O 1
ATOM 1275 N N . ALA A 1 162 ? -17.449 -8.115 8.051 1.00 91.88 162 ALA A N 1
ATOM 1276 C CA . ALA A 1 162 ? -16.847 -7.938 9.374 1.00 91.88 162 ALA A CA 1
ATOM 1277 C C . ALA A 1 162 ? -16.909 -9.234 10.196 1.00 91.88 162 ALA A C 1
ATOM 1279 O O . ALA A 1 162 ? -17.826 -10.033 10.020 1.00 91.88 162 ALA A O 1
ATOM 1280 N N . ASN A 1 163 ? -15.964 -9.431 11.120 1.00 93.25 163 ASN A N 1
ATOM 1281 C CA . ASN A 1 163 ? -15.991 -10.581 12.031 1.00 93.25 163 ASN A CA 1
ATOM 1282 C C . ASN A 1 163 ? -17.060 -10.428 13.123 1.00 93.25 163 ASN A C 1
ATOM 1284 O O . ASN A 1 163 ? -17.466 -11.424 13.714 1.00 93.25 163 ASN A O 1
ATOM 1288 N N . GLN A 1 164 ? -17.481 -9.193 13.416 1.00 90.69 164 GLN A N 1
ATOM 1289 C CA . GLN A 1 164 ? -18.512 -8.893 14.407 1.00 90.69 164 GLN A CA 1
ATOM 1290 C C . GLN A 1 164 ? -19.554 -7.914 13.846 1.00 90.69 164 GLN A C 1
ATOM 1292 O O . GLN A 1 164 ? -19.182 -6.965 13.144 1.00 90.69 164 GLN A O 1
ATOM 1297 N N . PRO A 1 165 ? -20.852 -8.097 14.160 1.00 84.62 165 PRO A N 1
ATOM 1298 C CA . PRO A 1 165 ? -21.895 -7.147 13.788 1.00 84.62 165 PRO A CA 1
ATOM 1299 C C . PRO A 1 165 ? -21.614 -5.735 14.318 1.00 84.62 165 PRO A C 1
ATOM 1301 O O . PRO A 1 165 ? -21.189 -5.553 15.457 1.00 84.62 165 PRO A O 1
ATOM 1304 N N . GLY A 1 166 ? -21.873 -4.718 13.494 1.00 80.81 166 GLY A N 1
ATOM 1305 C CA . GLY A 1 166 ? -21.653 -3.314 13.862 1.00 80.81 166 GLY A CA 1
ATOM 1306 C C . GLY A 1 166 ? -20.192 -2.852 13.799 1.00 80.81 166 GLY A C 1
ATOM 1307 O O . GLY A 1 166 ? -19.905 -1.720 14.190 1.00 80.81 166 GLY A O 1
ATOM 1308 N N . MET A 1 167 ? -19.275 -3.694 13.308 1.00 88.38 167 MET A N 1
ATOM 1309 C CA . MET A 1 167 ? -17.919 -3.285 12.940 1.00 88.38 167 MET A CA 1
ATOM 1310 C C . MET A 1 167 ? -17.796 -3.110 11.422 1.00 88.38 167 MET A C 1
ATOM 1312 O O . MET A 1 167 ? -18.375 -3.892 10.667 1.00 88.38 167 MET A O 1
ATOM 1316 N N . PRO A 1 168 ? -17.020 -2.126 10.937 1.00 89.31 168 PRO A N 1
ATOM 1317 C CA . PRO A 1 168 ? -16.684 -2.032 9.525 1.00 89.31 168 PRO A CA 1
ATOM 1318 C C . PRO A 1 168 ? -15.783 -3.209 9.123 1.00 89.31 168 PRO A C 1
ATOM 1320 O O . PRO A 1 168 ? -14.894 -3.602 9.884 1.00 89.31 168 PRO A O 1
ATOM 1323 N N . PRO A 1 169 ? -15.956 -3.770 7.918 1.00 91.88 169 PRO A N 1
ATOM 1324 C CA . PRO A 1 169 ? -15.140 -4.889 7.466 1.00 91.88 169 PRO A CA 1
ATOM 1325 C C . PRO A 1 169 ? -13.701 -4.480 7.119 1.00 91.88 169 PRO A C 1
ATOM 1327 O O . PRO A 1 169 ? -12.786 -5.292 7.261 1.00 91.88 169 PRO A O 1
ATOM 1330 N N . TYR A 1 170 ? -13.498 -3.231 6.688 1.00 94.50 170 TYR A N 1
ATOM 1331 C CA . TYR A 1 170 ? -12.200 -2.690 6.301 1.00 94.50 170 TYR A CA 1
ATOM 1332 C C . TYR A 1 170 ? -12.006 -1.272 6.856 1.00 94.50 170 TYR A C 1
ATOM 1334 O O . TYR A 1 170 ? -12.866 -0.412 6.678 1.00 94.50 170 TYR A O 1
ATOM 1342 N N . VAL A 1 171 ? -10.880 -1.027 7.533 1.00 94.00 171 VAL A N 1
ATOM 1343 C CA . VAL A 1 171 ? -10.538 0.260 8.162 1.00 94.00 171 VAL A CA 1
ATOM 1344 C C . VAL A 1 171 ? -9.160 0.752 7.721 1.00 94.00 171 VAL A C 1
ATOM 1346 O O . VAL A 1 171 ? -8.196 -0.013 7.697 1.00 94.00 171 VAL A O 1
ATOM 1349 N N . GLY A 1 172 ? -9.056 2.051 7.433 1.00 93.62 172 GLY A N 1
ATOM 1350 C CA . GLY A 1 172 ? -7.801 2.765 7.206 1.00 93.62 172 GLY A CA 1
ATOM 1351 C C . GLY A 1 172 ? -7.444 3.689 8.373 1.00 93.62 172 GLY A C 1
ATOM 1352 O O . GLY A 1 172 ? -8.272 4.493 8.803 1.00 93.62 172 GLY A O 1
ATOM 1353 N N . LEU A 1 173 ? -6.208 3.599 8.872 1.00 94.00 173 LEU A N 1
ATOM 1354 C CA . LEU A 1 173 ? -5.714 4.337 10.039 1.00 94.00 173 LEU A CA 1
ATOM 1355 C C . LEU A 1 173 ? -4.455 5.154 9.701 1.00 94.00 173 LEU A C 1
ATOM 1357 O O . LEU A 1 173 ? -3.457 4.554 9.311 1.00 94.00 173 LEU A O 1
ATOM 1361 N N . PRO A 1 174 ? -4.445 6.490 9.881 1.00 89.69 174 PRO A N 1
ATOM 1362 C CA . PRO A 1 174 ? -5.616 7.361 10.060 1.00 89.69 174 PRO A CA 1
ATOM 1363 C C . PRO A 1 174 ? -6.547 7.353 8.851 1.00 89.69 174 PRO A C 1
ATOM 1365 O O . PRO A 1 174 ? -7.756 7.521 8.995 1.00 89.69 174 PRO A O 1
ATOM 1368 N N . ALA A 1 175 ? -5.963 7.175 7.670 1.00 89.31 175 ALA A N 1
ATOM 1369 C CA . ALA A 1 175 ? -6.677 6.987 6.432 1.00 89.31 175 ALA A CA 1
ATOM 1370 C C . ALA A 1 175 ? -5.831 6.119 5.491 1.00 89.31 175 ALA A C 1
ATOM 1372 O O . ALA A 1 175 ? -4.659 6.413 5.252 1.00 89.31 175 ALA A O 1
ATOM 1373 N N . ALA A 1 176 ? -6.425 5.054 4.959 1.00 87.81 176 ALA A N 1
ATOM 1374 C CA . ALA A 1 176 ? -5.836 4.233 3.916 1.00 87.81 176 ALA A CA 1
ATOM 1375 C C . ALA A 1 176 ? -5.634 5.087 2.666 1.00 87.81 176 ALA A C 1
ATOM 1377 O O . ALA A 1 176 ? -6.532 5.836 2.268 1.00 87.81 176 ALA A O 1
ATOM 1378 N N . HIS A 1 177 ? -4.452 4.991 2.071 1.00 83.31 177 HIS A N 1
ATOM 1379 C CA . HIS A 1 177 ? -4.090 5.791 0.916 1.00 83.31 177 HIS A CA 1
ATOM 1380 C C . HIS A 1 177 ? -2.986 5.112 0.112 1.00 83.31 177 HIS A C 1
ATOM 1382 O O . HIS A 1 177 ? -2.296 4.213 0.595 1.00 83.31 177 HIS A O 1
ATOM 1388 N N . SER A 1 178 ? -2.797 5.584 -1.113 1.00 73.12 178 SER A N 1
ATOM 1389 C CA . SER A 1 178 ? -1.612 5.286 -1.910 1.00 73.12 178 SER A CA 1
ATOM 1390 C C . SER A 1 178 ? -1.290 6.485 -2.787 1.00 73.12 178 SER A C 1
ATOM 1392 O O . SER A 1 178 ? -2.198 7.054 -3.395 1.00 73.12 178 SER A O 1
ATOM 1394 N N . VAL A 1 179 ? -0.013 6.851 -2.900 1.00 66.31 179 VAL A N 1
ATOM 1395 C CA . VAL A 1 179 ? 0.434 7.931 -3.801 1.00 66.31 179 VAL A CA 1
ATOM 1396 C C . VAL A 1 179 ? -0.358 9.233 -3.571 1.00 66.31 179 VAL A C 1
ATOM 1398 O O . VAL A 1 179 ? -0.784 9.897 -4.512 1.00 66.31 179 VAL A O 1
ATOM 1401 N N . TYR A 1 180 ? -0.579 9.594 -2.301 1.00 68.62 180 TYR A N 1
ATOM 1402 C CA . TYR A 1 180 ? -1.339 10.784 -1.877 1.00 68.62 180 TYR A CA 1
ATOM 1403 C C . TYR A 1 180 ? -2.835 10.800 -2.255 1.00 68.62 180 TYR A C 1
ATOM 1405 O O . TYR A 1 180 ? -3.512 11.799 -2.009 1.00 68.62 180 TYR A O 1
ATOM 1413 N N . ILE A 1 181 ? -3.369 9.707 -2.806 1.00 72.38 181 ILE A N 1
ATOM 1414 C CA . ILE A 1 181 ? -4.790 9.545 -3.131 1.00 72.38 181 ILE A CA 1
ATOM 1415 C C . ILE A 1 181 ? -5.447 8.693 -2.046 1.00 72.38 181 ILE A C 1
ATOM 1417 O O . ILE A 1 181 ? -4.909 7.663 -1.643 1.00 72.38 181 ILE A O 1
ATOM 1421 N N . TYR A 1 182 ? -6.621 9.123 -1.588 1.00 78.44 182 TYR A N 1
ATOM 1422 C CA . TYR A 1 182 ? -7.368 8.511 -0.491 1.00 78.44 182 TYR A CA 1
ATOM 1423 C C . TYR A 1 182 ? -8.734 8.040 -1.017 1.00 78.44 182 TYR A C 1
ATOM 1425 O O . TYR A 1 182 ? -9.527 8.896 -1.404 1.00 78.44 182 TYR A O 1
ATOM 1433 N N . PRO A 1 183 ? -9.034 6.727 -1.056 1.00 82.38 183 PRO A N 1
ATOM 1434 C CA . PRO A 1 183 ? -8.182 5.605 -0.651 1.00 82.38 183 PRO A CA 1
ATOM 1435 C C . PRO A 1 183 ? -7.091 5.224 -1.669 1.00 82.38 183 PRO A C 1
ATOM 1437 O O . PRO A 1 183 ? -6.223 4.408 -1.362 1.00 82.38 183 PRO A O 1
ATOM 1440 N N . GLY A 1 184 ? -7.108 5.797 -2.876 1.00 81.62 184 GLY A N 1
ATOM 1441 C CA . GLY A 1 184 ? -6.178 5.407 -3.940 1.00 81.62 184 GLY A CA 1
ATOM 1442 C C . GLY A 1 184 ? -6.331 3.922 -4.270 1.00 81.62 184 GLY A C 1
ATOM 1443 O O . GLY A 1 184 ? -7.437 3.400 -4.262 1.00 81.62 184 GLY A O 1
ATOM 1444 N N . TYR A 1 185 ? -5.228 3.211 -4.472 1.00 83.25 185 TYR A N 1
ATOM 1445 C CA . TYR A 1 185 ? -5.186 1.772 -4.745 1.00 83.25 185 TYR A CA 1
ATOM 1446 C C . TYR A 1 185 ? -5.610 0.895 -3.556 1.00 83.25 185 TYR A C 1
ATOM 1448 O O . TYR A 1 185 ? -5.656 -0.323 -3.696 1.00 83.25 185 TYR A O 1
ATOM 1456 N N . GLN A 1 186 ? -5.918 1.485 -2.394 1.00 87.94 186 GLN A N 1
ATOM 1457 C CA . GLN A 1 186 ? -6.579 0.785 -1.288 1.00 87.94 186 GLN A CA 1
ATOM 1458 C C . GLN A 1 186 ? -8.101 0.694 -1.486 1.00 87.94 186 GLN A C 1
ATOM 1460 O O . GLN A 1 186 ? -8.766 0.018 -0.707 1.00 87.94 186 GLN A O 1
ATOM 1465 N N . GLY A 1 187 ? -8.672 1.360 -2.493 1.00 88.94 187 GLY A N 1
ATOM 1466 C CA . GLY A 1 187 ? -10.114 1.403 -2.717 1.00 88.94 187 GLY A CA 1
ATOM 1467 C C . GLY A 1 187 ? -10.711 0.126 -3.308 1.00 88.94 187 GLY A C 1
ATOM 1468 O O . GLY A 1 187 ? -10.024 -0.864 -3.577 1.00 88.94 187 GLY A O 1
ATOM 1469 N N . ALA A 1 188 ? -12.018 0.174 -3.529 1.00 88.31 188 ALA A N 1
ATOM 1470 C CA . ALA A 1 188 ? -12.820 -0.944 -3.999 1.00 88.31 188 ALA A CA 1
ATOM 1471 C C . ALA A 1 188 ? -12.937 -1.033 -5.527 1.00 88.31 188 ALA A C 1
ATOM 1473 O O . ALA A 1 188 ? -13.382 -2.064 -6.027 1.00 88.31 188 ALA A O 1
ATOM 1474 N N . ALA A 1 189 ? -12.521 -0.001 -6.272 1.00 86.94 189 ALA A N 1
ATOM 1475 C CA . ALA A 1 189 ? -12.674 0.078 -7.728 1.00 86.94 189 ALA A CA 1
ATOM 1476 C C . ALA A 1 189 ? -14.087 -0.372 -8.174 1.00 86.94 189 ALA A C 1
ATOM 1478 O O . ALA A 1 189 ? -15.090 0.088 -7.627 1.00 86.94 189 ALA A O 1
ATOM 1479 N N . TYR A 1 190 ? -14.175 -1.322 -9.109 1.00 83.44 190 TYR A N 1
ATOM 1480 C CA . TYR A 1 190 ? -15.436 -1.861 -9.624 1.00 83.44 190 TYR A CA 1
ATOM 1481 C C . TYR A 1 190 ? -16.268 -2.678 -8.616 1.00 83.44 190 TYR A C 1
ATOM 1483 O O . TYR A 1 190 ? -17.391 -3.048 -8.946 1.00 83.44 190 TYR A O 1
ATOM 1491 N N . LEU A 1 191 ? -15.774 -2.992 -7.406 1.00 84.62 191 LEU A N 1
ATOM 1492 C CA . LEU A 1 191 ? -16.618 -3.623 -6.373 1.00 84.62 191 LEU A CA 1
ATOM 1493 C C . LEU A 1 191 ? -17.659 -2.652 -5.807 1.00 84.62 191 LEU A C 1
ATOM 1495 O O . LEU A 1 191 ? -18.613 -3.098 -5.175 1.00 84.62 191 LEU A O 1
ATOM 1499 N N . GLY A 1 192 ? -17.485 -1.350 -6.038 1.00 81.06 192 GLY A N 1
ATOM 1500 C CA . GLY A 1 192 ? -18.356 -0.314 -5.509 1.00 81.06 192 GLY A CA 1
ATOM 1501 C C . GLY A 1 192 ? -17.869 0.206 -4.162 1.00 81.06 192 GLY A C 1
ATOM 1502 O O . GLY A 1 192 ? -17.233 -0.487 -3.364 1.00 81.06 192 GLY A O 1
ATOM 1503 N N . SER A 1 193 ? -18.173 1.470 -3.906 1.00 80.69 193 SER A N 1
ATOM 1504 C CA . SER A 1 193 ? -17.663 2.217 -2.757 1.00 80.69 193 SER A CA 1
ATOM 1505 C C . SER A 1 193 ? -18.096 1.677 -1.394 1.00 80.69 193 SER A C 1
ATOM 1507 O O . SER A 1 193 ? -17.425 1.966 -0.408 1.00 80.69 193 SER A O 1
ATOM 1509 N N . ALA A 1 194 ? -19.141 0.847 -1.330 1.00 80.62 194 ALA A N 1
ATOM 1510 C CA . ALA A 1 194 ? -19.569 0.153 -0.115 1.00 80.62 194 ALA A CA 1
ATOM 1511 C C . ALA A 1 194 ? -18.456 -0.707 0.520 1.00 80.62 194 ALA A C 1
ATOM 1513 O O . ALA A 1 194 ? -18.487 -0.981 1.721 1.00 80.62 194 ALA A O 1
ATOM 1514 N N . TYR A 1 195 ? -17.460 -1.117 -0.273 1.00 89.12 195 TYR A N 1
ATOM 1515 C CA . TYR A 1 195 ? -16.323 -1.925 0.177 1.00 89.12 195 TYR A CA 1
ATOM 1516 C C . TYR A 1 195 ? -15.026 -1.122 0.335 1.00 89.12 195 TYR A C 1
ATOM 1518 O O . TYR A 1 195 ? -13.972 -1.714 0.566 1.00 89.12 195 TYR A O 1
ATOM 1526 N N . ASN A 1 196 ? -15.082 0.209 0.216 1.00 89.88 196 ASN A N 1
ATOM 1527 C CA . ASN A 1 196 ? -13.940 1.069 0.520 1.00 89.88 196 ASN A CA 1
ATOM 1528 C C . ASN A 1 196 ? -13.569 0.990 2.012 1.00 89.88 196 ASN A C 1
ATOM 1530 O O . ASN A 1 196 ? -14.421 0.696 2.854 1.00 89.88 196 ASN A O 1
ATOM 1534 N N . PRO A 1 197 ? -12.309 1.299 2.369 1.00 91.19 197 PRO A N 1
ATOM 1535 C CA . PRO A 1 197 ? -11.921 1.401 3.768 1.00 91.19 197 PRO A CA 1
ATOM 1536 C C . PRO A 1 197 ? -12.677 2.529 4.469 1.00 91.19 197 PRO A C 1
ATOM 1538 O O . PRO A 1 197 ? -12.715 3.664 3.985 1.00 91.19 197 PRO A O 1
ATOM 1541 N N . PHE A 1 198 ? -13.176 2.242 5.669 1.00 89.44 198 PHE A N 1
ATOM 1542 C CA . PHE A 1 198 ? -13.621 3.274 6.592 1.00 89.44 198 PHE A CA 1
ATOM 1543 C C . PHE A 1 198 ? -12.411 4.089 7.066 1.00 89.44 198 PHE A C 1
ATOM 1545 O O . PHE A 1 198 ? -11.498 3.557 7.705 1.00 89.44 198 PHE A O 1
ATOM 1552 N N . GLN A 1 199 ? -12.404 5.382 6.751 1.00 87.56 199 GLN A N 1
ATOM 1553 C CA . GLN A 1 199 ? -11.313 6.293 7.091 1.00 87.56 199 GLN A CA 1
ATOM 1554 C C . GLN A 1 199 ? -11.553 6.905 8.471 1.00 87.56 199 GLN A C 1
ATOM 1556 O O . GLN A 1 199 ? -12.515 7.647 8.667 1.00 87.56 199 GLN A O 1
ATOM 1561 N N . VAL A 1 200 ? -10.674 6.623 9.433 1.00 87.56 200 VAL A N 1
ATOM 1562 C CA . VAL A 1 200 ? -10.875 7.056 10.824 1.00 87.56 200 VAL A CA 1
ATOM 1563 C C . VAL A 1 200 ? -10.651 8.556 11.017 1.00 87.56 200 VAL A C 1
ATOM 1565 O O . VAL A 1 200 ? -11.365 9.190 11.796 1.00 87.56 200 VAL A O 1
ATOM 1568 N N . ASN A 1 201 ? -9.666 9.140 10.336 1.00 85.88 201 ASN A N 1
ATOM 1569 C CA . ASN A 1 201 ? -9.344 10.556 10.467 1.00 85.88 201 ASN A CA 1
ATOM 1570 C C . ASN A 1 201 ? -8.711 11.109 9.179 1.00 85.88 201 ASN A C 1
ATOM 1572 O O . ASN A 1 201 ? -7.499 11.042 8.975 1.00 85.88 201 ASN A O 1
ATOM 1576 N N . ASN A 1 202 ? -9.534 11.703 8.314 1.00 80.25 202 ASN A N 1
ATOM 1577 C CA . ASN A 1 202 ? -9.061 12.324 7.073 1.00 80.25 202 ASN A CA 1
ATOM 1578 C C . ASN A 1 202 ? -8.370 13.682 7.302 1.00 80.25 202 ASN A C 1
ATOM 1580 O O . ASN A 1 202 ? -7.654 14.167 6.429 1.00 80.25 202 ASN A O 1
ATOM 1584 N N . GLN A 1 203 ? -8.557 14.301 8.465 1.00 81.38 203 GLN A N 1
ATOM 1585 C CA . GLN A 1 203 ? -8.020 15.617 8.803 1.00 81.38 203 GLN A CA 1
ATOM 1586 C C . GLN A 1 203 ? -6.595 15.523 9.364 1.00 81.38 203 GLN A C 1
ATOM 1588 O O . GLN A 1 203 ? -5.786 16.422 9.151 1.00 81.38 203 GLN A O 1
ATOM 1593 N N . GLN A 1 204 ? -6.270 14.429 10.059 1.00 84.38 204 GLN A N 1
ATOM 1594 C CA . GLN A 1 204 ? -4.942 14.135 10.612 1.00 84.38 204 GLN A CA 1
ATOM 1595 C C . GLN A 1 204 ? -4.298 12.933 9.911 1.00 84.38 204 GLN A C 1
ATOM 1597 O O . GLN A 1 204 ? -3.789 12.011 10.554 1.00 84.38 204 GLN A O 1
ATOM 1602 N N . ARG A 1 205 ? -4.342 12.954 8.576 1.00 84.62 205 ARG A N 1
ATOM 1603 C CA . ARG A 1 205 ? -3.712 11.960 7.699 1.00 84.62 205 ARG A CA 1
ATOM 1604 C C . ARG A 1 205 ? -2.262 12.315 7.367 1.00 84.62 205 ARG A C 1
ATOM 1606 O O . ARG A 1 205 ? -1.845 13.456 7.546 1.00 84.62 205 ARG A O 1
ATOM 1613 N N . TYR A 1 206 ? -1.519 11.340 6.843 1.00 82.88 206 TYR A N 1
ATOM 1614 C CA . TYR A 1 206 ? -0.151 11.523 6.347 1.00 82.88 206 TYR A CA 1
ATOM 1615 C C . TYR A 1 206 ? 0.857 12.017 7.410 1.00 82.88 206 TYR A C 1
ATOM 1617 O O . TYR A 1 206 ? 1.714 12.851 7.129 1.00 82.88 206 TYR A O 1
ATOM 1625 N N . LEU A 1 207 ? 0.749 11.525 8.650 1.00 88.88 207 LEU A N 1
ATOM 1626 C CA . LEU A 1 207 ? 1.618 11.935 9.761 1.00 88.88 207 LEU A CA 1
ATOM 1627 C C . LEU A 1 207 ? 2.910 11.106 9.809 1.00 88.88 207 LEU A C 1
ATOM 1629 O O . LEU A 1 207 ? 2.870 9.875 9.799 1.00 88.88 207 LEU A O 1
ATOM 1633 N N . GLY A 1 208 ? 4.060 11.775 9.903 1.00 85.75 208 GLY A N 1
ATOM 1634 C CA . GLY A 1 208 ? 5.371 11.124 9.956 1.00 85.75 208 GLY A CA 1
ATOM 1635 C C . GLY A 1 208 ? 5.711 10.493 11.314 1.00 85.75 208 GLY A C 1
ATOM 1636 O O . GLY A 1 208 ? 5.194 10.895 12.356 1.00 85.75 208 GLY A O 1
ATOM 1637 N N . ALA A 1 209 ? 6.655 9.546 11.306 1.00 86.94 209 ALA A N 1
ATOM 1638 C CA . ALA A 1 209 ? 7.100 8.787 12.484 1.00 86.94 209 ALA A CA 1
ATOM 1639 C C . ALA A 1 209 ? 7.532 9.651 13.677 1.00 86.94 209 ALA A C 1
ATOM 1641 O O . ALA A 1 209 ? 7.320 9.292 14.830 1.00 86.94 209 ALA A O 1
ATOM 1642 N N . THR A 1 210 ? 8.180 10.782 13.398 1.00 85.50 210 THR A N 1
ATOM 1643 C CA . THR A 1 210 ? 8.786 11.658 14.409 1.00 85.50 210 THR A CA 1
ATOM 1644 C C . THR A 1 210 ? 7.903 12.848 14.769 1.00 85.50 210 THR A C 1
ATOM 1646 O O . THR A 1 210 ? 8.361 13.771 15.440 1.00 85.50 210 THR A O 1
ATOM 1649 N N . TYR A 1 211 ? 6.664 12.889 14.276 1.00 87.69 211 TYR A N 1
ATOM 1650 C CA . TYR A 1 211 ? 5.756 13.988 14.574 1.00 87.69 211 TYR A CA 1
ATOM 1651 C C . TYR A 1 211 ? 5.282 13.878 16.025 1.00 87.69 211 TYR A C 1
ATOM 1653 O O . TYR A 1 211 ? 4.986 12.792 16.516 1.00 87.69 211 TYR A O 1
ATOM 1661 N N . THR A 1 212 ? 5.163 15.015 16.704 1.00 84.06 212 THR A N 1
ATOM 1662 C CA . THR A 1 212 ? 4.660 15.115 18.087 1.00 84.06 212 THR A CA 1
ATOM 1663 C C . THR A 1 212 ? 3.193 15.547 18.139 1.00 84.06 212 THR A C 1
ATOM 1665 O O . THR A 1 212 ? 2.684 15.967 19.178 1.00 84.06 212 THR A O 1
ATOM 1668 N N . THR A 1 213 ? 2.498 15.472 17.002 1.00 84.69 213 THR A N 1
ATOM 1669 C CA . THR A 1 213 ? 1.103 15.883 16.870 1.00 84.69 213 THR A CA 1
ATOM 1670 C C . THR A 1 213 ? 0.212 15.066 17.797 1.00 84.69 213 THR A C 1
ATOM 1672 O O . THR A 1 213 ? 0.176 13.837 17.729 1.00 84.69 213 THR A O 1
ATOM 1675 N N . VAL A 1 214 ? -0.569 15.760 18.623 1.00 84.31 214 VAL A N 1
ATOM 1676 C CA . VAL A 1 214 ? -1.619 15.122 19.416 1.00 84.31 214 VAL A CA 1
ATOM 1677 C C . VAL A 1 214 ? -2.719 14.647 18.469 1.00 84.31 214 VAL A C 1
ATOM 1679 O O . VAL A 1 214 ? -3.370 15.444 17.785 1.00 84.31 214 VAL A O 1
ATOM 1682 N N . ILE A 1 215 ? -2.917 13.332 18.422 1.00 86.00 215 ILE A N 1
ATOM 1683 C CA . ILE A 1 215 ? -4.007 12.720 17.667 1.00 86.00 215 ILE A CA 1
ATOM 1684 C C . ILE A 1 215 ? -5.317 13.022 18.388 1.00 86.00 215 ILE A C 1
ATOM 1686 O O . ILE A 1 215 ? -5.492 12.672 19.557 1.00 86.00 215 ILE A O 1
ATOM 1690 N N . LYS A 1 216 ? -6.220 13.718 17.700 1.00 83.69 216 LYS A N 1
ATOM 1691 C CA . LYS A 1 216 ? -7.549 14.036 18.210 1.00 83.69 216 LYS A CA 1
ATOM 1692 C C . LYS A 1 216 ? -8.442 12.803 18.069 1.00 83.69 216 LYS A C 1
ATOM 1694 O O . LYS A 1 216 ? -8.240 12.013 17.142 1.00 83.69 216 LYS A O 1
ATOM 1699 N N . PRO A 1 217 ? -9.451 12.652 18.943 1.00 77.88 217 PRO A N 1
ATOM 1700 C CA . PRO A 1 217 ? -10.487 11.658 18.735 1.00 77.88 217 PRO A CA 1
ATOM 1701 C C . PRO A 1 217 ? -11.079 11.793 17.324 1.00 77.88 217 PRO A C 1
ATOM 1703 O O . PRO A 1 217 ? -11.291 12.923 16.869 1.00 77.88 217 PRO A O 1
ATOM 1706 N N . PRO A 1 218 ? -11.355 10.671 16.646 1.00 75.69 218 PRO A N 1
ATOM 1707 C CA . PRO A 1 218 ? -12.040 10.659 15.359 1.00 75.69 218 PRO A CA 1
ATOM 1708 C C . PRO A 1 218 ? -13.298 11.536 15.373 1.00 75.69 218 PRO A C 1
ATOM 1710 O O . PRO A 1 218 ? -14.030 11.550 16.366 1.00 75.69 218 PRO A O 1
ATOM 1713 N N . GLU A 1 219 ? -13.588 12.240 14.275 1.00 70.62 219 GLU A N 1
ATOM 1714 C CA . GLU A 1 219 ? -14.756 13.139 14.196 1.00 70.62 219 GLU A CA 1
ATOM 1715 C C . GLU A 1 219 ? -16.068 12.417 14.497 1.00 70.62 219 GLU A C 1
ATOM 1717 O O . GLU A 1 219 ? -16.966 12.980 15.123 1.00 70.62 219 GLU A O 1
ATOM 1722 N N . VAL A 1 220 ? -16.141 11.138 14.127 1.00 67.81 220 VAL A N 1
ATOM 1723 C CA . VAL A 1 220 ? -17.262 10.257 14.447 1.00 67.81 220 VAL A CA 1
ATOM 1724 C C . VAL A 1 220 ? -17.520 10.168 15.958 1.00 67.81 220 VAL A C 1
ATOM 1726 O O . VAL A 1 220 ? -18.671 10.140 16.370 1.00 67.81 220 VAL A O 1
ATOM 1729 N N . LEU A 1 221 ? -16.488 10.225 16.809 1.00 65.69 221 LEU A N 1
ATOM 1730 C CA . LEU A 1 221 ? -16.645 10.296 18.267 1.00 65.69 221 LEU A CA 1
ATOM 1731 C C . LEU A 1 221 ? -16.956 11.719 18.748 1.00 65.69 221 LEU A C 1
ATOM 1733 O O . LEU A 1 221 ? -17.764 11.902 19.660 1.00 65.69 221 LEU A O 1
ATOM 1737 N N . ALA A 1 222 ? -16.325 12.730 18.144 1.00 62.41 222 ALA A N 1
ATOM 1738 C CA . ALA A 1 222 ? -16.478 14.128 18.548 1.00 62.41 222 ALA A CA 1
ATOM 1739 C C . ALA A 1 222 ? -17.886 14.681 18.266 1.00 62.41 222 ALA A C 1
ATOM 1741 O O . ALA A 1 222 ? -18.426 15.446 19.067 1.00 62.41 222 ALA A O 1
ATOM 1742 N N . ASN A 1 223 ? -18.498 14.277 17.151 1.00 59.38 223 ASN A N 1
ATOM 1743 C CA . ASN A 1 223 ? -19.837 14.715 16.762 1.00 59.38 223 ASN A CA 1
ATOM 1744 C C . ASN A 1 223 ? -20.925 14.098 17.648 1.00 59.38 223 ASN A C 1
ATOM 1746 O O . ASN A 1 223 ? -21.884 14.788 17.980 1.00 59.38 223 ASN A O 1
ATOM 1750 N N . ILE A 1 224 ? -20.734 12.862 18.126 1.00 57.09 224 ILE A N 1
ATOM 1751 C CA . ILE A 1 224 ? -21.657 12.213 19.072 1.00 57.09 224 ILE A CA 1
ATOM 1752 C C . ILE A 1 224 ? -21.713 12.971 20.396 1.00 57.09 224 ILE A C 1
ATOM 1754 O O . ILE A 1 224 ? -22.794 13.150 20.947 1.00 57.09 224 ILE A O 1
ATOM 1758 N N . GLN A 1 225 ? -20.571 13.443 20.906 1.00 54.56 225 GLN A N 1
ATOM 1759 C CA . GLN A 1 225 ? -20.554 14.205 22.160 1.00 54.56 225 GLN A CA 1
ATOM 1760 C C . GLN A 1 225 ? -21.288 15.549 22.056 1.00 54.56 225 GLN A C 1
ATOM 1762 O O . GLN A 1 225 ? -21.695 16.098 23.075 1.00 54.56 225 GLN A O 1
ATOM 1767 N N . LYS A 1 226 ? -21.473 16.071 20.837 1.00 51.16 226 LYS A N 1
ATOM 1768 C CA . LYS A 1 226 ? -22.189 17.326 20.573 1.00 51.16 226 LYS A CA 1
ATOM 1769 C C . LYS A 1 226 ? -23.650 17.131 20.158 1.00 51.16 226 LYS A C 1
ATOM 1771 O O . LYS A 1 226 ? -24.402 18.103 20.170 1.00 51.16 226 LYS A O 1
ATOM 1776 N N . SER A 1 227 ? -24.058 15.927 19.760 1.00 47.47 227 SER A N 1
ATOM 1777 C CA . SER A 1 227 ? -25.403 15.658 19.246 1.00 47.47 227 SER A CA 1
ATOM 1778 C C . SER A 1 227 ? -26.265 14.914 20.265 1.00 47.47 227 SER A C 1
ATOM 1780 O O . SER A 1 227 ? -25.984 13.760 20.589 1.00 47.47 227 SER A O 1
ATOM 1782 N N . ASP A 1 228 ? -27.370 15.526 20.694 1.00 51.72 228 ASP A N 1
ATOM 1783 C CA . ASP A 1 228 ? -28.471 14.794 21.324 1.00 51.72 228 ASP A CA 1
ATOM 1784 C C . ASP A 1 228 ? -28.940 13.669 20.395 1.00 51.72 228 ASP A C 1
ATOM 1786 O O . ASP A 1 228 ? -29.222 13.908 19.216 1.00 51.72 228 ASP A O 1
ATOM 1790 N N . LYS A 1 229 ? -29.077 12.447 20.927 1.00 52.66 229 LYS A N 1
ATOM 1791 C CA . LYS A 1 229 ? -29.526 11.256 20.175 1.00 52.66 229 LYS A CA 1
ATOM 1792 C C . LYS A 1 229 ? -30.811 11.509 19.366 1.00 52.66 229 LYS A C 1
ATOM 1794 O O . LYS A 1 229 ? -30.962 10.968 18.274 1.00 52.66 229 LYS A O 1
ATOM 1799 N N . GLN A 1 230 ? -31.700 12.378 19.860 1.00 51.22 230 GLN A N 1
ATOM 1800 C CA . GLN A 1 230 ? -32.937 12.790 19.182 1.00 51.22 230 GLN A CA 1
ATOM 1801 C C . GLN A 1 230 ? -32.712 13.683 17.953 1.00 51.22 230 GLN A C 1
ATOM 1803 O O . GLN A 1 230 ? -33.432 13.548 16.968 1.00 51.22 230 GLN A O 1
ATOM 1808 N N . ARG A 1 231 ? -31.705 14.566 17.955 1.00 52.00 231 ARG A N 1
ATOM 1809 C CA . ARG A 1 231 ? -31.408 15.431 16.799 1.00 52.00 231 ARG A CA 1
ATOM 1810 C C . ARG A 1 231 ? -30.782 14.659 15.643 1.00 52.00 231 ARG A C 1
ATOM 1812 O O . ARG A 1 231 ? -31.072 14.974 14.491 1.00 52.00 231 ARG A O 1
ATOM 1819 N N . SER A 1 232 ? -29.966 13.649 15.938 1.00 52.53 232 SER A N 1
ATOM 1820 C CA . SER A 1 232 ? -29.378 12.785 14.909 1.00 52.53 232 SER A CA 1
ATOM 1821 C C . SER A 1 232 ? -30.448 11.940 14.212 1.00 52.53 232 SER A C 1
ATOM 1823 O O . SER A 1 232 ? -30.469 11.901 12.988 1.00 52.53 232 SER A O 1
ATOM 1825 N N . ALA A 1 233 ? -31.408 11.379 14.958 1.00 53.59 233 ALA A N 1
ATOM 1826 C CA . ALA A 1 233 ? -32.549 10.655 14.386 1.00 53.59 233 ALA A CA 1
ATOM 1827 C C . ALA A 1 233 ? -33.442 11.546 13.495 1.00 53.59 233 ALA A C 1
ATOM 1829 O O . ALA A 1 233 ? -33.802 11.151 12.389 1.00 53.59 233 ALA A O 1
ATOM 1830 N N . SER A 1 234 ? -33.742 12.780 13.923 1.00 52.50 234 SER A N 1
ATOM 1831 C CA . SER A 1 234 ? -34.542 13.720 13.120 1.00 52.50 234 SER A CA 1
ATOM 1832 C C . SER A 1 234 ? -33.822 14.214 11.862 1.00 52.50 234 SER A C 1
ATOM 1834 O O . SER A 1 234 ? -34.464 14.462 10.844 1.00 52.50 234 SER A O 1
ATOM 1836 N N . ARG A 1 235 ? -32.490 14.354 11.905 1.00 55.16 235 ARG A N 1
ATOM 1837 C CA . ARG A 1 235 ? -31.685 14.707 10.727 1.00 55.16 235 ARG A CA 1
ATOM 1838 C C . ARG A 1 235 ? -31.639 13.559 9.715 1.00 55.16 235 ARG A C 1
ATOM 1840 O O . ARG A 1 235 ? -31.707 13.829 8.523 1.00 55.16 235 ARG A O 1
ATOM 1847 N N . LEU A 1 236 ? -31.588 12.312 10.185 1.00 54.22 236 LEU A N 1
ATOM 1848 C CA . LEU A 1 236 ? -31.643 11.115 9.339 1.00 54.22 236 LEU A CA 1
ATOM 1849 C C . LEU A 1 236 ? -32.997 10.979 8.642 1.00 54.22 236 LEU A C 1
ATOM 1851 O O . LEU A 1 236 ? -33.029 10.841 7.428 1.00 54.22 236 LEU A O 1
ATOM 1855 N N . GLY A 1 237 ? -34.105 11.149 9.369 1.00 55.62 237 GLY A N 1
ATOM 1856 C CA . GLY A 1 237 ? -35.440 11.113 8.761 1.00 55.62 237 GLY A CA 1
ATOM 1857 C C . GLY A 1 237 ? -35.698 12.241 7.750 1.00 55.62 237 GLY A C 1
ATOM 1858 O O . GLY A 1 237 ? -36.575 12.113 6.900 1.00 55.62 237 GLY A O 1
ATOM 1859 N N . LEU A 1 238 ? -34.949 13.350 7.820 1.00 55.69 238 LEU A N 1
ATOM 1860 C CA . LEU A 1 238 ? -35.002 14.425 6.824 1.00 55.69 238 LEU A CA 1
ATOM 1861 C C . LEU A 1 238 ? -34.108 14.133 5.610 1.00 55.69 238 LEU A C 1
ATOM 1863 O O . LEU A 1 238 ? -34.524 14.414 4.489 1.00 55.69 238 LEU A O 1
ATOM 1867 N N . LEU A 1 239 ? -32.911 13.576 5.827 1.00 52.66 239 LEU A N 1
ATOM 1868 C CA . LEU A 1 239 ? -32.015 13.137 4.751 1.00 52.66 239 LEU A CA 1
ATOM 1869 C C . LEU A 1 239 ? -32.668 12.025 3.932 1.00 52.66 239 LEU A C 1
ATOM 1871 O O . LEU A 1 239 ? -32.820 12.196 2.735 1.00 52.66 239 LEU A O 1
ATOM 1875 N N . GLU A 1 240 ? -33.230 11.005 4.581 1.00 56.94 240 GLU A N 1
ATOM 1876 C CA . GLU A 1 240 ? -33.942 9.906 3.919 1.00 56.94 240 GLU A CA 1
ATOM 1877 C C . GLU A 1 240 ? -35.093 10.413 3.027 1.00 56.94 240 GLU A C 1
ATOM 1879 O O . GLU A 1 240 ? -35.286 9.943 1.908 1.00 56.94 240 GLU A O 1
ATOM 1884 N N . ARG A 1 241 ? -35.822 11.450 3.471 1.00 55.75 241 ARG A N 1
ATOM 1885 C CA . ARG A 1 241 ? -36.885 12.091 2.675 1.00 55.75 241 ARG A CA 1
ATOM 1886 C C . ARG A 1 241 ? -36.357 12.936 1.511 1.00 55.75 241 ARG A C 1
ATOM 1888 O O . ARG A 1 241 ? -37.027 13.020 0.487 1.00 55.75 241 ARG A O 1
ATOM 1895 N N . LEU A 1 242 ? -35.201 13.583 1.662 1.00 56.34 242 LEU A N 1
ATOM 1896 C CA . LEU A 1 242 ? -34.551 14.351 0.592 1.00 56.34 242 LEU A CA 1
ATOM 1897 C C . LEU A 1 242 ? -33.848 13.440 -0.426 1.00 56.34 242 LEU A C 1
ATOM 1899 O O . LEU A 1 242 ? -33.813 13.773 -1.611 1.00 56.34 242 LEU A O 1
ATOM 1903 N N . ASP A 1 243 ? -33.339 12.294 0.022 1.00 54.81 243 ASP A N 1
ATOM 1904 C CA . ASP A 1 243 ? -32.635 11.309 -0.797 1.00 54.81 243 ASP A CA 1
ATOM 1905 C C . ASP A 1 243 ? -33.606 10.553 -1.709 1.00 54.81 243 ASP A C 1
ATOM 1907 O O . ASP A 1 243 ? -33.307 10.376 -2.889 1.00 54.81 243 ASP A O 1
ATOM 1911 N N . VAL A 1 244 ? -34.819 10.224 -1.240 1.00 55.72 244 VAL A N 1
ATOM 1912 C CA . VAL A 1 244 ? -35.880 9.645 -2.093 1.00 55.72 244 VAL A CA 1
ATOM 1913 C C . VAL A 1 244 ? -36.192 10.537 -3.304 1.00 55.72 244 VAL A C 1
ATOM 1915 O O . VAL A 1 244 ? -36.334 10.026 -4.405 1.00 55.72 244 VAL A O 1
ATOM 1918 N N . ILE A 1 245 ? -36.210 11.864 -3.138 1.00 51.56 245 ILE A N 1
ATOM 1919 C CA . ILE A 1 245 ? -36.492 12.819 -4.230 1.00 51.56 245 ILE A CA 1
ATOM 1920 C C . ILE A 1 245 ? -35.345 12.878 -5.256 1.00 51.56 245 ILE A C 1
ATOM 1922 O O . ILE A 1 245 ? -35.566 13.193 -6.424 1.00 51.56 245 ILE A O 1
ATOM 1926 N N . ARG A 1 246 ? -34.103 12.613 -4.833 1.00 50.44 246 ARG A N 1
ATOM 1927 C CA . ARG A 1 246 ? -32.917 12.702 -5.700 1.00 50.44 246 ARG A CA 1
ATOM 1928 C C . ARG A 1 246 ? -32.518 11.375 -6.341 1.00 50.44 246 ARG A C 1
ATOM 1930 O O . ARG A 1 246 ? -31.890 11.413 -7.396 1.00 50.44 246 ARG A O 1
ATOM 1937 N N . ARG A 1 247 ? -32.894 10.233 -5.754 1.00 52.16 247 ARG A N 1
ATOM 1938 C CA . ARG A 1 247 ? -32.671 8.893 -6.331 1.00 52.16 247 ARG A CA 1
ATOM 1939 C C . ARG A 1 247 ? -33.320 8.735 -7.705 1.00 52.16 247 ARG A C 1
ATOM 1941 O O . ARG A 1 247 ? -32.709 8.143 -8.584 1.00 52.16 247 ARG A O 1
ATOM 1948 N N . ASP A 1 248 ? -34.478 9.356 -7.923 1.00 54.19 248 ASP A N 1
ATOM 1949 C CA . ASP A 1 248 ? -35.184 9.341 -9.215 1.00 54.19 248 ASP A CA 1
ATOM 1950 C C . ASP A 1 248 ? -34.399 10.031 -10.354 1.00 54.19 248 ASP A C 1
ATOM 1952 O O . ASP A 1 248 ? -34.728 9.873 -11.529 1.00 54.19 248 ASP A O 1
ATOM 1956 N N . ILE A 1 249 ? -33.355 10.801 -10.018 1.00 53.44 249 ILE A N 1
ATOM 1957 C CA . ILE A 1 249 ? -32.545 11.597 -10.952 1.00 53.44 249 ILE A CA 1
ATOM 1958 C C . ILE A 1 249 ? -31.099 11.061 -11.050 1.00 53.44 249 ILE A C 1
ATOM 1960 O O . ILE A 1 249 ? -30.383 11.401 -11.994 1.00 53.44 249 ILE A O 1
ATOM 1964 N N . ASP A 1 250 ? -30.648 10.206 -10.123 1.00 48.38 250 ASP A N 1
ATOM 1965 C CA . ASP A 1 250 ? -29.258 9.735 -10.083 1.00 48.38 250 ASP A CA 1
ATOM 1966 C C . ASP A 1 250 ? -29.023 8.476 -10.939 1.00 48.38 250 ASP A C 1
ATOM 1968 O O . ASP A 1 250 ? -29.253 7.351 -10.509 1.00 48.38 250 ASP A O 1
ATOM 1972 N N . GLN A 1 251 ? -28.491 8.664 -12.151 1.00 50.28 251 GLN A N 1
ATOM 1973 C CA . GLN A 1 251 ? -28.019 7.571 -13.018 1.00 50.28 251 GLN A CA 1
ATOM 1974 C C . GLN A 1 251 ? -26.565 7.137 -12.729 1.00 50.28 251 GLN A C 1
ATOM 1976 O O . GLN A 1 251 ? -26.066 6.217 -13.373 1.00 50.28 251 GLN A O 1
ATOM 1981 N N . SER A 1 252 ? -25.861 7.798 -11.801 1.00 54.59 252 SER A N 1
ATOM 1982 C CA . SER A 1 252 ? -24.413 7.632 -11.587 1.00 54.59 252 SER A CA 1
ATOM 1983 C C . SER A 1 252 ? -24.026 6.693 -10.435 1.00 54.59 252 SER A C 1
ATOM 1985 O O . SER A 1 252 ? -22.848 6.364 -10.294 1.00 54.59 252 SER A O 1
ATOM 1987 N N . GLY A 1 253 ? -24.986 6.264 -9.603 1.00 55.38 253 GLY A N 1
ATOM 1988 C CA . GLY A 1 253 ? -24.739 5.418 -8.424 1.00 55.38 253 GLY A CA 1
ATOM 1989 C C . GLY A 1 253 ? -23.998 6.128 -7.277 1.00 55.38 253 GLY A C 1
ATOM 1990 O O . GLY A 1 253 ? -23.566 5.487 -6.314 1.00 55.38 253 GLY A O 1
ATOM 1991 N N . LEU A 1 254 ? -23.830 7.453 -7.361 1.00 50.34 254 LEU A N 1
ATOM 1992 C CA . LEU A 1 254 ? -23.199 8.272 -6.323 1.00 50.34 254 LEU A CA 1
ATOM 1993 C C . LEU A 1 254 ? -24.036 8.300 -5.038 1.00 50.34 254 LEU A C 1
ATOM 1995 O O . LEU A 1 254 ? -23.461 8.314 -3.948 1.00 50.34 254 LEU A O 1
ATOM 1999 N N . MET A 1 255 ? -25.366 8.260 -5.147 1.00 54.31 255 MET A N 1
ATOM 2000 C CA . MET A 1 255 ? -26.256 8.233 -3.986 1.00 54.31 255 MET A CA 1
ATOM 2001 C C . MET A 1 255 ? -26.170 6.912 -3.215 1.00 54.31 255 MET A C 1
ATOM 2003 O O . MET A 1 255 ? -25.996 6.950 -2.001 1.00 54.31 255 MET A O 1
ATOM 2007 N N . ASP A 1 256 ? -26.128 5.758 -3.889 1.00 57.75 256 ASP A N 1
ATOM 2008 C CA . ASP A 1 256 ? -25.948 4.452 -3.223 1.00 57.75 256 ASP A CA 1
ATOM 2009 C C . ASP A 1 256 ? -24.605 4.374 -2.470 1.00 57.75 256 ASP A C 1
ATOM 2011 O O . ASP A 1 256 ? -24.492 3.827 -1.369 1.00 57.75 256 ASP A O 1
ATOM 2015 N N . SER A 1 257 ? -23.564 4.982 -3.045 1.00 54.69 257 SER A N 1
ATOM 2016 C CA . SER A 1 257 ? -22.249 5.132 -2.419 1.00 54.69 257 SER A CA 1
ATOM 2017 C C . SER A 1 257 ? -22.290 5.983 -1.146 1.00 54.69 257 SER A C 1
ATOM 2019 O O . SER A 1 257 ? -21.639 5.663 -0.141 1.00 54.69 257 SER A O 1
ATOM 2021 N N . MET A 1 258 ? -23.017 7.100 -1.204 1.00 54.12 258 MET A N 1
ATOM 2022 C CA . MET A 1 258 ? -23.209 7.991 -0.066 1.00 54.12 258 MET A CA 1
ATOM 2023 C C . MET A 1 258 ? -24.009 7.298 1.034 1.00 54.12 258 MET A C 1
ATOM 2025 O O . MET A 1 258 ? -23.584 7.355 2.186 1.00 54.12 258 MET A O 1
ATOM 2029 N N . ASP A 1 259 ? -25.074 6.582 0.683 1.00 58.91 259 ASP A N 1
ATOM 2030 C CA . ASP A 1 259 ? -25.920 5.839 1.618 1.00 58.91 259 ASP A CA 1
ATOM 2031 C C . ASP A 1 259 ? -25.126 4.770 2.367 1.00 58.91 259 ASP A C 1
ATOM 2033 O O . ASP A 1 259 ? -25.171 4.710 3.594 1.00 58.91 259 ASP A O 1
ATOM 2037 N N . HIS A 1 260 ? -24.308 3.978 1.671 1.00 60.25 260 HIS A N 1
ATOM 2038 C CA . HIS A 1 260 ? -23.470 2.972 2.326 1.00 60.25 260 HIS A CA 1
ATOM 2039 C C . HIS A 1 260 ? -22.399 3.577 3.236 1.00 60.25 260 HIS A C 1
ATOM 2041 O O . HIS A 1 260 ? -22.162 3.070 4.334 1.00 60.25 260 HIS A O 1
ATOM 2047 N N . SER A 1 261 ? -21.770 4.674 2.810 1.00 60.03 261 SER A N 1
ATOM 2048 C CA . SER A 1 261 ? -20.773 5.375 3.628 1.00 60.03 261 SER A CA 1
ATOM 2049 C C . SER A 1 261 ? -21.411 5.995 4.876 1.00 60.03 261 SER A C 1
ATOM 2051 O O . SER A 1 261 ? -20.839 5.941 5.968 1.00 60.03 261 SER A O 1
ATOM 2053 N N . GLN A 1 262 ? -22.616 6.555 4.731 1.00 59.28 262 GLN A N 1
ATOM 2054 C CA . GLN A 1 262 ? -23.406 7.085 5.838 1.00 59.28 262 GLN A CA 1
ATOM 2055 C C . GLN A 1 262 ? -23.868 5.967 6.776 1.00 59.28 262 GLN A C 1
ATOM 2057 O O . GLN A 1 262 ? -23.714 6.107 7.987 1.00 59.28 262 GLN A O 1
ATOM 2062 N N . GLN A 1 263 ? -24.338 4.837 6.246 1.00 63.56 263 GLN A N 1
ATOM 2063 C CA . GLN A 1 263 ? -24.757 3.682 7.037 1.00 63.56 263 GLN A CA 1
ATOM 2064 C C . GLN A 1 263 ? -23.589 3.097 7.838 1.00 63.56 263 GLN A C 1
ATOM 2066 O O . GLN A 1 263 ? -23.724 2.898 9.039 1.00 63.56 263 GLN A O 1
ATOM 2071 N N . GLN A 1 264 ? -22.411 2.912 7.233 1.00 64.19 264 GLN A N 1
ATOM 2072 C CA . GLN A 1 264 ? -21.219 2.438 7.950 1.00 64.19 264 GLN A CA 1
ATOM 2073 C C . GLN A 1 264 ? -20.793 3.397 9.065 1.00 64.19 264 GLN A C 1
ATOM 2075 O O . GLN A 1 264 ? -20.459 2.961 10.169 1.00 64.19 264 GLN A O 1
ATOM 2080 N N . ALA A 1 265 ? -20.823 4.708 8.805 1.00 63.53 265 ALA A N 1
ATOM 2081 C CA . ALA A 1 265 ? -20.559 5.705 9.835 1.00 63.53 265 ALA A CA 1
ATOM 2082 C C . ALA A 1 265 ? -21.608 5.637 10.959 1.00 63.53 265 ALA A C 1
ATOM 2084 O O . ALA A 1 265 ? -21.249 5.716 12.133 1.00 63.53 265 ALA A O 1
ATOM 2085 N N . MET A 1 266 ? -22.885 5.438 10.624 1.00 61.19 266 MET A N 1
ATOM 2086 C CA . MET A 1 266 ? -23.976 5.308 11.591 1.00 61.19 266 MET A CA 1
ATOM 2087 C C . MET A 1 266 ? -23.894 4.029 12.425 1.00 61.19 266 MET A C 1
ATOM 2089 O O . MET A 1 266 ? -24.110 4.086 13.639 1.00 61.19 266 MET A O 1
ATOM 2093 N N . ASP A 1 267 ? -23.527 2.903 11.821 1.00 63.84 267 ASP A N 1
ATOM 2094 C CA . ASP A 1 267 ? -23.334 1.627 12.511 1.00 63.84 267 ASP A CA 1
ATOM 2095 C C . ASP A 1 267 ? -22.166 1.731 13.501 1.00 63.84 267 ASP A C 1
ATOM 2097 O O . ASP A 1 267 ? -22.278 1.303 14.651 1.00 63.84 267 ASP A O 1
ATOM 2101 N N . LEU A 1 268 ? -21.083 2.410 13.108 1.00 68.44 268 LEU A N 1
ATOM 2102 C CA . LEU A 1 268 ? -19.927 2.678 13.964 1.00 68.44 268 LEU A CA 1
ATOM 2103 C C . LEU A 1 268 ? -20.261 3.628 15.129 1.00 68.44 268 LEU A C 1
ATOM 2105 O O . LEU A 1 268 ? -19.819 3.412 16.258 1.00 68.44 268 LEU A O 1
ATOM 2109 N N . ILE A 1 269 ? -21.053 4.676 14.868 1.00 65.19 269 ILE A N 1
ATOM 2110 C CA . ILE A 1 269 ? -21.570 5.603 15.893 1.00 65.19 269 ILE A CA 1
ATOM 2111 C C . ILE A 1 269 ? -22.427 4.843 16.909 1.00 65.19 269 ILE A C 1
ATOM 2113 O O . ILE A 1 269 ? -22.310 5.044 18.125 1.00 65.19 269 ILE A O 1
ATOM 2117 N N . SER A 1 270 ? -23.297 3.975 16.406 1.00 65.19 270 SER A N 1
ATOM 2118 C CA . SER A 1 270 ? -24.284 3.262 17.209 1.00 65.19 270 SER A CA 1
ATOM 2119 C C . SER A 1 270 ? -23.653 2.111 17.994 1.00 65.19 270 SER A C 1
ATOM 2121 O O . SER A 1 270 ? -24.058 1.866 19.132 1.00 65.19 270 SER A O 1
ATOM 2123 N N . SER A 1 271 ? -22.607 1.474 17.455 1.00 74.50 271 SER A N 1
ATOM 2124 C CA . SER A 1 271 ? -21.885 0.365 18.083 1.00 74.50 271 SER A CA 1
ATOM 2125 C C . SER A 1 271 ? -21.031 0.833 19.275 1.00 74.50 271 SER A C 1
ATOM 2127 O O . SER A 1 271 ? -20.056 1.578 19.114 1.00 74.50 271 SER A O 1
ATOM 2129 N N . PRO A 1 272 ? -21.339 0.404 20.517 1.00 79.81 272 PRO A N 1
ATOM 2130 C CA . PRO A 1 272 ? -20.494 0.701 21.673 1.00 79.81 272 PRO A CA 1
ATOM 2131 C C . PRO A 1 272 ? -19.090 0.107 21.532 1.00 79.81 272 PRO A C 1
ATOM 2133 O O . PRO A 1 272 ? -18.123 0.725 21.976 1.00 79.81 272 PRO A O 1
ATOM 2136 N N . GLN A 1 273 ? -18.984 -1.061 20.898 1.00 82.75 273 GLN A N 1
ATOM 2137 C CA . GLN A 1 273 ? -17.731 -1.779 20.689 1.00 82.75 273 GLN A CA 1
ATOM 2138 C C . GLN A 1 273 ? -16.808 -1.014 19.737 1.00 82.75 273 GLN A C 1
ATOM 2140 O O . GLN A 1 273 ? -15.650 -0.766 20.073 1.00 82.75 273 GLN A O 1
ATOM 2145 N N . ALA A 1 274 ? -17.342 -0.524 18.616 1.00 82.12 274 ALA A N 1
ATOM 2146 C CA . ALA A 1 274 ? -16.600 0.309 17.677 1.00 82.12 274 ALA A CA 1
ATOM 2147 C C . ALA A 1 274 ? -16.066 1.592 18.327 1.00 82.12 274 ALA A C 1
ATOM 2149 O O . ALA A 1 274 ? -14.893 1.944 18.181 1.00 82.12 274 ALA A O 1
ATOM 2150 N N . ARG A 1 275 ? -16.909 2.274 19.113 1.00 82.50 275 ARG A N 1
ATOM 2151 C CA . ARG A 1 275 ? -16.502 3.485 19.840 1.00 82.50 275 ARG A CA 1
ATOM 2152 C C . ARG A 1 275 ? -15.406 3.211 20.859 1.00 82.50 275 ARG A C 1
ATOM 2154 O O . ARG A 1 275 ? -14.497 4.021 21.011 1.00 82.50 275 ARG A O 1
ATOM 2161 N N . GLN A 1 276 ? -15.484 2.084 21.563 1.00 86.19 276 GLN A N 1
ATOM 2162 C CA . GLN A 1 276 ? -14.437 1.678 22.493 1.00 86.19 276 GLN A CA 1
ATOM 2163 C C . GLN A 1 276 ? -13.132 1.356 21.763 1.00 86.19 276 GLN A C 1
ATOM 2165 O O . GLN A 1 276 ? -12.074 1.748 22.249 1.00 86.19 276 GLN A O 1
ATOM 2170 N N . ALA A 1 277 ? -13.187 0.696 20.608 1.00 90.12 277 ALA A N 1
ATOM 2171 C CA . ALA A 1 277 ? -12.001 0.350 19.832 1.00 90.12 277 ALA A CA 1
ATOM 2172 C C . ALA A 1 277 ? -11.232 1.595 19.349 1.00 90.12 277 ALA A C 1
ATOM 2174 O O . ALA A 1 277 ? -10.009 1.645 19.471 1.00 90.12 277 ALA A O 1
ATOM 2175 N N . LEU A 1 278 ? -11.954 2.632 18.907 1.00 88.94 278 LEU A N 1
ATOM 2176 C CA . LEU A 1 278 ? -11.390 3.920 18.481 1.00 88.94 278 LEU A CA 1
ATOM 2177 C C . LEU A 1 278 ? -10.799 4.760 19.623 1.00 88.94 278 LEU A C 1
ATOM 2179 O O . LEU A 1 278 ? -9.933 5.604 19.392 1.00 88.94 278 LEU A O 1
ATOM 2183 N N . ASP A 1 279 ? -11.271 4.568 20.853 1.00 87.81 279 ASP A N 1
ATOM 2184 C CA . ASP A 1 279 ? -10.817 5.337 22.008 1.00 87.81 279 ASP A CA 1
ATOM 2185 C C . ASP A 1 279 ? -9.637 4.653 22.710 1.00 87.81 279 ASP A C 1
ATOM 2187 O O . ASP A 1 279 ? -9.784 3.962 23.724 1.00 87.81 279 ASP A O 1
ATOM 2191 N N . ILE A 1 280 ? -8.433 4.877 22.179 1.00 89.50 280 ILE A N 1
ATOM 2192 C CA . ILE A 1 280 ? -7.203 4.339 22.773 1.00 89.50 280 ILE A CA 1
ATOM 2193 C C . ILE A 1 280 ? -6.838 4.999 24.111 1.00 89.50 280 ILE A C 1
ATOM 2195 O O . ILE A 1 280 ? -5.897 4.561 24.771 1.00 89.50 280 ILE A O 1
ATOM 2199 N N . SER A 1 281 ? -7.515 6.083 24.516 1.00 86.75 281 SER A N 1
ATOM 2200 C CA . SER A 1 281 ? -7.204 6.754 25.785 1.00 86.75 281 SER A CA 1
ATOM 2201 C C . SER A 1 281 ? -7.507 5.870 26.997 1.00 86.75 281 SER A C 1
ATOM 2203 O O . SER A 1 281 ? -6.928 6.083 28.058 1.00 86.75 281 SER A O 1
ATOM 2205 N N . LYS A 1 282 ? -8.346 4.848 26.794 1.00 85.31 282 LYS A N 1
ATOM 2206 C CA . LYS A 1 282 ? -8.722 3.827 27.775 1.00 85.31 282 LYS A CA 1
ATOM 2207 C C . LYS A 1 282 ? -7.663 2.747 28.003 1.00 85.31 282 LYS A C 1
ATOM 2209 O O . LYS A 1 282 ? -7.841 1.928 28.896 1.00 85.31 282 LYS A O 1
ATOM 2214 N N . GLU A 1 283 ? -6.609 2.708 27.192 1.00 92.75 283 GLU A N 1
ATOM 2215 C CA . GLU A 1 283 ? -5.507 1.761 27.374 1.00 92.75 283 GLU A CA 1
ATOM 2216 C C . GLU A 1 283 ? -4.564 2.193 28.495 1.00 92.75 283 GLU A C 1
ATOM 2218 O O . GLU A 1 283 ? -4.355 3.393 28.713 1.00 92.75 283 GLU A O 1
ATOM 2223 N N . ASP A 1 284 ? -3.941 1.207 29.149 1.00 94.12 284 ASP A N 1
ATOM 2224 C CA . ASP A 1 284 ? -2.899 1.450 30.147 1.00 94.12 284 ASP A CA 1
ATOM 2225 C C . ASP A 1 284 ? -1.826 2.387 29.550 1.00 94.12 284 ASP A C 1
ATOM 2227 O O . ASP A 1 284 ? -1.301 2.118 28.458 1.00 94.12 284 ASP A O 1
ATOM 2231 N N . PRO A 1 285 ? -1.475 3.496 30.229 1.00 95.06 285 PRO A N 1
ATOM 2232 C CA . PRO A 1 285 ? -0.398 4.375 29.797 1.00 95.06 285 PRO A CA 1
ATOM 2233 C C . PRO A 1 285 ? 0.903 3.638 29.454 1.00 95.06 285 PRO A C 1
ATOM 2235 O O . PRO A 1 285 ? 1.530 3.985 28.457 1.00 95.06 285 PRO A O 1
ATOM 2238 N N . ARG A 1 286 ? 1.267 2.588 30.199 1.00 95.25 286 ARG A N 1
ATOM 2239 C CA . ARG A 1 286 ? 2.461 1.771 29.941 1.00 95.25 286 ARG A CA 1
ATOM 2240 C C . ARG A 1 286 ? 2.375 1.036 28.610 1.00 95.25 286 ARG A C 1
ATOM 2242 O O . ARG A 1 286 ? 3.368 0.951 27.892 1.00 95.25 286 ARG A O 1
ATOM 2249 N N . LEU A 1 287 ? 1.190 0.545 28.243 1.00 94.62 287 LEU A N 1
ATOM 2250 C CA . LEU A 1 287 ? 0.981 -0.088 26.942 1.00 94.62 287 LEU A CA 1
ATOM 2251 C C . LEU A 1 287 ? 1.122 0.939 25.817 1.00 94.62 287 LEU A C 1
ATOM 2253 O O . LEU A 1 287 ? 1.786 0.690 24.815 1.00 94.62 287 LEU A O 1
ATOM 2257 N N . ARG A 1 288 ? 0.566 2.137 26.012 1.00 94.88 288 ARG A N 1
ATOM 2258 C CA . ARG A 1 288 ? 0.716 3.248 25.060 1.00 94.88 288 ARG A CA 1
ATOM 2259 C C . ARG A 1 288 ? 2.176 3.692 24.915 1.00 94.88 288 ARG A C 1
ATOM 2261 O O . ARG A 1 288 ? 2.579 4.078 23.822 1.00 94.88 288 ARG A O 1
ATOM 2268 N N . ASP A 1 289 ? 2.967 3.623 25.985 1.00 95.25 289 ASP A N 1
ATOM 2269 C CA . ASP A 1 289 ? 4.411 3.880 25.944 1.00 95.25 289 ASP A CA 1
ATOM 2270 C C . ASP A 1 289 ? 5.161 2.783 25.181 1.00 95.25 289 ASP A C 1
ATOM 2272 O O . ASP A 1 289 ? 6.055 3.102 24.398 1.00 95.25 289 ASP A O 1
ATOM 2276 N N . LYS A 1 290 ? 4.755 1.513 25.335 1.00 95.44 290 LYS A N 1
ATOM 2277 C CA . LYS A 1 290 ? 5.343 0.371 24.617 1.00 95.44 290 LYS A CA 1
ATOM 2278 C C . LYS A 1 290 ? 5.236 0.533 23.100 1.00 95.44 290 LYS A C 1
ATOM 2280 O O . LYS A 1 290 ? 6.246 0.413 22.419 1.00 95.44 290 LYS A O 1
ATOM 2285 N N . TYR A 1 291 ? 4.056 0.896 22.591 1.00 95.88 291 TYR A N 1
ATOM 2286 C CA . TYR A 1 291 ? 3.847 1.192 21.163 1.00 95.88 291 TYR A CA 1
ATOM 2287 C C . TYR A 1 291 ? 4.537 2.486 20.695 1.00 95.88 291 TYR A C 1
ATOM 2289 O O . TYR A 1 291 ? 4.775 2.667 19.502 1.00 95.88 291 TYR A O 1
ATOM 2297 N N . GLY A 1 292 ? 4.855 3.390 21.622 1.00 93.50 292 GLY A N 1
ATOM 2298 C CA . GLY A 1 292 ? 5.450 4.691 21.345 1.00 93.50 292 GLY A CA 1
ATOM 2299 C C . GLY A 1 292 ? 4.416 5.815 21.230 1.00 93.50 292 GLY A C 1
ATOM 2300 O O . GLY A 1 292 ? 3.362 5.692 20.605 1.00 93.50 292 GLY A O 1
ATOM 2301 N N . ARG A 1 293 ? 4.748 6.976 21.810 1.00 91.88 293 ARG A N 1
ATOM 2302 C CA . ARG A 1 293 ? 3.902 8.188 21.838 1.00 91.88 293 ARG A CA 1
ATOM 2303 C C . ARG A 1 293 ? 4.019 9.029 20.564 1.00 91.88 293 ARG A C 1
ATOM 2305 O O . ARG A 1 293 ? 4.151 10.247 20.618 1.00 91.88 293 ARG A O 1
ATOM 2312 N N . ASN A 1 294 ? 3.979 8.365 19.421 1.00 92.75 294 ASN A N 1
ATOM 2313 C CA . ASN A 1 294 ? 4.014 8.977 18.098 1.00 92.75 294 ASN A CA 1
ATOM 2314 C C . ASN A 1 294 ? 2.792 8.512 17.278 1.00 92.75 294 ASN A C 1
ATOM 2316 O O . ASN A 1 294 ? 2.102 7.575 17.692 1.00 92.75 294 ASN A O 1
ATOM 2320 N N . PRO A 1 295 ? 2.492 9.143 16.129 1.00 93.50 295 PRO A N 1
ATOM 2321 C CA . PRO A 1 295 ? 1.343 8.766 15.313 1.00 93.50 295 PRO A CA 1
ATOM 2322 C C . PRO A 1 295 ? 1.336 7.292 14.887 1.00 93.50 295 PRO A C 1
ATOM 2324 O O . PRO A 1 295 ? 0.282 6.664 14.925 1.00 93.50 295 PRO A O 1
ATOM 2327 N N . TRP A 1 296 ? 2.486 6.715 14.526 1.00 94.62 296 TRP A N 1
ATOM 2328 C CA . TRP A 1 296 ? 2.551 5.325 14.054 1.00 94.62 296 TRP A CA 1
ATOM 2329 C C . TRP A 1 296 ? 2.259 4.344 15.186 1.00 94.62 296 TRP A C 1
ATOM 2331 O O . TRP A 1 296 ? 1.436 3.450 15.013 1.00 94.62 296 TRP A O 1
ATOM 2341 N N . GLY A 1 297 ? 2.830 4.564 16.372 1.00 95.12 297 GLY A N 1
ATOM 2342 C CA . GLY A 1 297 ? 2.510 3.796 17.576 1.00 95.12 297 GLY A CA 1
ATOM 2343 C C . GLY A 1 297 ? 1.035 3.910 17.965 1.00 95.12 297 GLY A C 1
ATOM 2344 O O . GLY A 1 297 ? 0.371 2.903 18.206 1.00 95.12 297 GLY A O 1
ATOM 2345 N N . HIS A 1 298 ? 0.484 5.128 17.930 1.00 94.81 298 HIS A N 1
ATOM 2346 C CA . HIS A 1 298 ? -0.928 5.394 18.216 1.00 94.81 298 HIS A CA 1
ATOM 2347 C C . HIS A 1 298 ? -1.863 4.596 17.298 1.00 94.81 298 HIS A C 1
ATOM 2349 O O . HIS A 1 298 ? -2.765 3.909 17.780 1.00 94.81 298 HIS A O 1
ATOM 2355 N N . TYR A 1 299 ? -1.667 4.690 15.981 1.00 95.62 299 TYR A N 1
ATOM 2356 C CA . TYR A 1 299 ? -2.540 4.020 15.018 1.00 95.62 299 TYR A CA 1
ATOM 2357 C C . TYR A 1 299 ? -2.301 2.511 14.952 1.00 95.62 299 TYR A C 1
ATOM 2359 O O . TYR A 1 299 ? -3.247 1.776 14.691 1.00 95.62 299 TYR A O 1
ATOM 2367 N N . THR A 1 300 ? -1.099 2.028 15.275 1.00 97.00 300 THR A N 1
ATOM 2368 C CA . THR A 1 300 ? -0.834 0.584 15.403 1.00 97.00 300 THR A CA 1
ATOM 2369 C C . THR A 1 300 ? -1.557 -0.006 16.621 1.00 97.00 300 THR A C 1
ATOM 2371 O O . THR A 1 300 ? -2.213 -1.039 16.503 1.00 97.00 300 THR A O 1
ATOM 2374 N N . LEU A 1 301 ? -1.549 0.684 17.768 1.00 96.94 301 LEU A N 1
ATOM 2375 C CA . LEU A 1 301 ? -2.338 0.282 18.941 1.00 96.94 301 LEU A CA 1
ATOM 2376 C C . LEU A 1 301 ? -3.846 0.316 18.650 1.00 96.94 301 LEU A C 1
ATOM 2378 O O . LEU A 1 301 ? -4.587 -0.592 19.029 1.00 96.94 301 LEU A O 1
ATOM 2382 N N . MET A 1 302 ? -4.310 1.350 17.943 1.00 95.81 302 MET A N 1
ATOM 2383 C CA . MET A 1 302 ? -5.700 1.426 17.494 1.00 95.81 302 MET A CA 1
ATOM 2384 C C . MET A 1 302 ? -6.048 0.263 16.559 1.00 95.81 302 MET A C 1
ATOM 2386 O O . MET A 1 302 ? -7.119 -0.318 16.700 1.00 95.81 302 MET A O 1
ATOM 2390 N N . ALA A 1 303 ? -5.142 -0.131 15.659 1.00 96.75 303 ALA A N 1
ATOM 2391 C CA . ALA A 1 303 ? -5.340 -1.273 14.770 1.00 96.75 303 ALA A CA 1
ATOM 2392 C C . ALA A 1 303 ? -5.582 -2.564 15.549 1.00 96.75 303 ALA A C 1
ATOM 2394 O O . ALA A 1 303 ? -6.551 -3.264 15.257 1.00 96.75 303 ALA A O 1
ATOM 2395 N N . ARG A 1 304 ? -4.774 -2.839 16.584 1.00 96.31 304 ARG A N 1
ATOM 2396 C CA . ARG A 1 304 ? -4.984 -4.002 17.456 1.00 96.31 304 ARG A CA 1
ATOM 2397 C C . ARG A 1 304 ? -6.381 -3.992 18.063 1.00 96.31 304 ARG A C 1
ATOM 2399 O O . ARG A 1 304 ? -7.085 -4.992 17.967 1.00 96.31 304 ARG A O 1
ATOM 2406 N N . ARG A 1 305 ? -6.809 -2.859 18.632 1.00 95.75 305 ARG A N 1
ATOM 2407 C CA . ARG A 1 305 ? -8.151 -2.717 19.226 1.00 95.75 305 ARG A CA 1
ATOM 2408 C C . ARG A 1 305 ? -9.268 -2.917 18.203 1.00 95.75 305 ARG A C 1
ATOM 2410 O O . ARG A 1 305 ? -10.290 -3.503 18.534 1.00 95.75 305 ARG A O 1
ATOM 2417 N N . MET A 1 306 ? -9.088 -2.446 16.970 1.00 94.81 306 MET A N 1
ATOM 2418 C CA . MET A 1 306 ? -10.066 -2.631 15.893 1.00 94.81 306 MET A CA 1
ATOM 2419 C C . MET A 1 306 ? -10.170 -4.098 15.462 1.00 94.81 306 MET A C 1
ATOM 2421 O O . MET A 1 306 ? -11.280 -4.602 15.294 1.00 94.81 306 MET A O 1
ATOM 2425 N N . VAL A 1 307 ? -9.040 -4.798 15.330 1.00 96.06 307 VAL A N 1
ATOM 2426 C CA . VAL A 1 307 ? -9.017 -6.238 15.024 1.00 96.06 307 VAL A CA 1
ATOM 2427 C C . VAL A 1 307 ? -9.669 -7.038 16.153 1.00 96.06 307 VAL A C 1
ATOM 2429 O O . VAL A 1 307 ? -10.548 -7.852 15.889 1.00 96.06 307 VAL A O 1
ATOM 2432 N N . GLU A 1 308 ? -9.323 -6.744 17.408 1.00 94.88 308 GLU A N 1
ATOM 2433 C CA . GLU A 1 308 ? -9.923 -7.359 18.602 1.00 94.88 308 GLU A CA 1
ATOM 2434 C C . GLU A 1 308 ? -11.435 -7.101 18.695 1.00 94.88 308 GLU A C 1
ATOM 2436 O O . GLU A 1 308 ? -12.207 -7.974 19.086 1.00 94.88 308 GLU A O 1
ATOM 2441 N N . ALA A 1 309 ? -11.884 -5.919 18.273 1.00 93.81 309 ALA A N 1
ATOM 2442 C CA . ALA A 1 309 ? -13.297 -5.581 18.203 1.00 93.81 309 ALA A CA 1
ATOM 2443 C C . ALA A 1 309 ? -14.045 -6.281 17.053 1.00 93.81 309 ALA A C 1
ATOM 2445 O O . ALA A 1 309 ? -15.271 -6.292 17.065 1.00 93.81 309 ALA A O 1
ATOM 2446 N N . GLY A 1 310 ? -13.344 -6.879 16.085 1.00 94.31 310 GLY A N 1
ATOM 2447 C CA . GLY A 1 310 ? -13.951 -7.657 15.004 1.00 94.31 310 GLY A CA 1
ATOM 2448 C C . GLY A 1 310 ? -13.884 -7.025 13.614 1.00 94.31 310 GLY A C 1
ATOM 2449 O O . GLY A 1 310 ? -14.634 -7.434 12.725 1.00 94.31 310 GLY A O 1
ATOM 2450 N N . VAL A 1 311 ? -12.992 -6.059 13.383 1.00 95.44 311 VAL A N 1
ATOM 2451 C CA . VAL A 1 311 ? -12.664 -5.618 12.018 1.00 95.44 311 VAL A CA 1
ATOM 2452 C C . VAL A 1 311 ? -11.892 -6.724 11.291 1.00 95.44 311 VAL A C 1
ATOM 2454 O O . VAL A 1 311 ? -10.962 -7.309 11.844 1.00 95.44 311 VAL A O 1
ATOM 2457 N N . SER A 1 312 ? -12.267 -7.016 10.042 1.00 95.44 312 SER A N 1
ATOM 2458 C CA . SER A 1 312 ? -11.656 -8.102 9.259 1.00 95.44 312 SER A CA 1
ATOM 2459 C C . SER A 1 312 ? -10.332 -7.723 8.605 1.00 95.44 312 SER A C 1
ATOM 2461 O O . SER A 1 312 ? -9.475 -8.588 8.432 1.00 95.44 312 SER A O 1
ATOM 2463 N N . PHE A 1 313 ? -10.161 -6.456 8.222 1.00 96.81 313 PHE A N 1
ATOM 2464 C CA . PHE A 1 313 ? -8.931 -5.956 7.616 1.00 96.81 313 PHE A CA 1
ATOM 2465 C C . PHE A 1 313 ? -8.638 -4.534 8.104 1.00 96.81 313 PHE A C 1
ATOM 2467 O O . PHE A 1 313 ? -9.511 -3.666 8.074 1.00 96.81 313 PHE A O 1
ATOM 2474 N N . VAL A 1 314 ? -7.405 -4.272 8.536 1.00 96.81 314 VAL A N 1
ATOM 2475 C CA . VAL A 1 314 ? -6.967 -2.937 8.963 1.00 96.81 314 VAL A CA 1
ATOM 2476 C C . VAL A 1 314 ? -5.691 -2.564 8.223 1.00 96.81 314 VAL A C 1
ATOM 2478 O O . VAL A 1 314 ? -4.719 -3.314 8.230 1.00 96.81 314 VAL A O 1
ATOM 2481 N N . THR A 1 315 ? -5.678 -1.387 7.602 1.00 94.94 315 THR A N 1
ATOM 2482 C CA . THR A 1 315 ? -4.474 -0.782 7.028 1.00 94.94 315 THR A CA 1
ATOM 2483 C C . THR A 1 315 ? -3.990 0.330 7.947 1.00 94.94 315 THR A C 1
ATOM 2485 O O . THR A 1 315 ? -4.709 1.304 8.164 1.00 94.94 315 THR A O 1
ATOM 2488 N N . VAL A 1 316 ? -2.759 0.208 8.446 1.00 95.00 316 VAL A N 1
ATOM 2489 C CA . VAL A 1 316 ? -2.058 1.293 9.142 1.00 95.00 316 VAL A CA 1
ATOM 2490 C C . VAL A 1 316 ? -1.131 1.979 8.153 1.00 95.00 316 VAL A C 1
ATOM 2492 O O . VAL A 1 316 ? -0.253 1.345 7.572 1.00 95.00 316 VAL A O 1
ATOM 2495 N N . ASP A 1 317 ? -1.341 3.271 7.955 1.00 89.44 317 ASP A N 1
ATOM 2496 C CA . ASP A 1 317 ? -0.491 4.096 7.116 1.00 89.44 317 ASP A CA 1
ATOM 2497 C C . ASP A 1 317 ? 0.745 4.583 7.888 1.00 89.44 317 ASP A C 1
ATOM 2499 O O . ASP A 1 317 ? 0.642 5.174 8.965 1.00 89.44 317 ASP A O 1
ATOM 2503 N N . MET A 1 318 ? 1.919 4.356 7.302 1.00 89.75 318 MET A N 1
ATOM 2504 C CA . MET A 1 318 ? 3.212 4.833 7.790 1.00 89.75 318 MET A CA 1
ATOM 2505 C C . MET A 1 318 ? 3.907 5.562 6.633 1.00 89.75 318 MET A C 1
ATOM 2507 O O . MET A 1 318 ? 4.604 4.921 5.852 1.00 89.75 318 MET A O 1
ATOM 2511 N N . PRO A 1 319 ? 3.689 6.872 6.445 1.00 84.81 319 PRO A N 1
ATOM 2512 C CA . PRO A 1 319 ? 4.118 7.588 5.243 1.00 84.81 319 PRO A CA 1
ATOM 2513 C C . PRO A 1 319 ? 5.588 8.053 5.282 1.00 84.81 319 PRO A C 1
ATOM 2515 O O . PRO A 1 319 ? 6.336 7.799 6.217 1.00 84.81 319 PRO A O 1
ATOM 2518 N N . HIS A 1 320 ? 6.005 8.810 4.261 1.00 82.00 320 HIS A N 1
ATOM 2519 C CA . HIS A 1 320 ? 7.310 9.491 4.196 1.00 82.00 320 HIS A CA 1
ATOM 2520 C C . HIS A 1 320 ? 8.528 8.563 4.055 1.00 82.00 320 HIS A C 1
ATOM 2522 O O . HIS A 1 320 ? 9.603 8.899 4.537 1.00 82.00 320 HIS A O 1
ATOM 2528 N N . TRP A 1 321 ? 8.424 7.422 3.376 1.00 78.44 321 TRP A N 1
ATOM 2529 C CA . TRP A 1 321 ? 9.580 6.535 3.147 1.00 78.44 321 TRP A CA 1
ATOM 2530 C C . TRP A 1 321 ? 10.496 6.950 1.986 1.00 78.44 321 TRP A C 1
ATOM 2532 O O . TRP A 1 321 ? 11.563 6.364 1.811 1.00 78.44 321 TRP A O 1
ATOM 2542 N N . ASP A 1 322 ? 10.116 7.965 1.206 1.00 72.62 322 ASP A N 1
ATOM 2543 C CA . ASP A 1 322 ? 10.816 8.358 -0.022 1.00 72.62 322 ASP A CA 1
ATOM 2544 C C . ASP A 1 322 ? 12.054 9.249 0.226 1.00 72.62 322 ASP A C 1
ATOM 2546 O O . ASP A 1 322 ? 12.166 10.367 -0.273 1.00 72.62 322 ASP A O 1
ATOM 2550 N N . ASP A 1 323 ? 13.001 8.773 1.040 1.00 72.81 323 ASP A N 1
ATOM 2551 C CA . ASP A 1 323 ? 14.256 9.490 1.296 1.00 72.81 323 ASP A CA 1
ATOM 2552 C C . ASP A 1 323 ? 15.272 9.244 0.164 1.00 72.81 323 ASP A C 1
ATOM 2554 O O . ASP A 1 323 ? 15.866 8.168 0.055 1.00 72.81 323 ASP A O 1
ATOM 2558 N N . HIS A 1 324 ? 15.519 10.260 -0.667 1.00 68.56 324 HIS A N 1
ATOM 2559 C CA . HIS A 1 324 ? 16.483 10.186 -1.783 1.00 68.56 324 HIS A CA 1
ATOM 2560 C C . HIS A 1 324 ? 17.927 10.496 -1.381 1.00 68.56 324 HIS A C 1
ATOM 2562 O O . HIS A 1 324 ? 18.856 10.171 -2.115 1.00 68.56 324 HIS A O 1
ATOM 2568 N N . SER A 1 325 ? 18.132 11.125 -0.227 1.00 72.19 325 SER A N 1
ATOM 2569 C CA . SER A 1 325 ? 19.443 11.510 0.302 1.00 72.19 325 SER A CA 1
ATOM 2570 C C . SER A 1 325 ? 19.395 11.587 1.830 1.00 72.19 325 SER A C 1
ATOM 2572 O O . SER A 1 325 ? 18.322 11.478 2.422 1.00 72.19 325 SER A O 1
ATOM 2574 N N . ARG A 1 326 ? 20.551 11.755 2.492 1.00 78.06 326 ARG A N 1
ATOM 2575 C CA . ARG A 1 326 ? 20.647 11.844 3.970 1.00 78.06 326 ARG A CA 1
ATOM 2576 C C . ARG A 1 326 ? 19.982 10.658 4.682 1.00 78.06 326 ARG A C 1
ATOM 2578 O O . ARG A 1 326 ? 19.307 10.841 5.692 1.00 78.06 326 ARG A O 1
ATOM 2585 N N . ILE A 1 327 ? 20.193 9.448 4.161 1.00 79.50 327 ILE A N 1
ATOM 2586 C CA . ILE A 1 327 ? 19.483 8.228 4.578 1.00 79.50 327 ILE A CA 1
ATOM 2587 C C . ILE A 1 327 ? 19.546 8.005 6.092 1.00 79.50 327 ILE A C 1
ATOM 2589 O O . ILE A 1 327 ? 18.534 7.679 6.693 1.00 79.50 327 ILE A O 1
ATOM 2593 N N . GLU A 1 328 ? 20.684 8.249 6.739 1.00 80.69 328 GLU A N 1
ATOM 2594 C CA . GLU A 1 328 ? 20.796 8.129 8.199 1.00 80.69 328 GLU A CA 1
ATOM 2595 C C . GLU A 1 328 ? 19.793 9.031 8.941 1.00 80.69 328 GLU A C 1
ATOM 2597 O O . GLU A 1 328 ? 19.092 8.572 9.840 1.00 80.69 328 GLU A O 1
ATOM 2602 N N . LYS A 1 329 ? 19.672 10.298 8.528 1.00 82.56 329 LYS A N 1
ATOM 2603 C CA . LYS A 1 329 ? 18.764 11.275 9.149 1.00 82.56 329 LYS A CA 1
ATOM 2604 C C . LYS A 1 329 ? 17.309 11.092 8.708 1.00 82.56 329 LYS A C 1
ATOM 2606 O O . LYS A 1 329 ? 16.412 11.413 9.478 1.00 82.56 329 LYS A O 1
ATOM 2611 N N . GLY A 1 330 ? 17.082 10.600 7.490 1.00 81.44 330 GLY A N 1
ATOM 2612 C CA . GLY A 1 330 ? 15.752 10.335 6.937 1.00 81.44 330 GLY A CA 1
ATOM 2613 C C . GLY A 1 330 ? 15.157 9.010 7.422 1.00 81.44 330 GLY A C 1
ATOM 2614 O O . GLY A 1 330 ? 14.119 9.005 8.079 1.00 81.44 330 GLY A O 1
ATOM 2615 N N . HIS A 1 331 ? 15.825 7.887 7.140 1.00 81.19 331 HIS A N 1
ATOM 2616 C CA . HIS A 1 331 ? 15.368 6.540 7.499 1.00 81.19 331 HIS A CA 1
ATOM 2617 C C . HIS A 1 331 ? 15.601 6.207 8.972 1.00 81.19 331 HIS A C 1
ATOM 2619 O O . HIS A 1 331 ? 14.734 5.597 9.592 1.00 81.19 331 HIS A O 1
ATOM 2625 N N . GLY A 1 332 ? 16.757 6.573 9.537 1.00 83.69 332 GLY A N 1
ATOM 2626 C CA . GLY A 1 332 ? 17.179 6.119 10.869 1.00 83.69 332 GLY A CA 1
ATOM 2627 C C . GLY A 1 332 ? 16.126 6.332 11.965 1.00 83.69 332 GLY A C 1
ATOM 2628 O O . GLY A 1 332 ? 15.789 5.373 12.662 1.00 83.69 332 GLY A O 1
ATOM 2629 N N . PRO A 1 333 ? 15.539 7.537 12.100 1.00 87.44 333 PRO A N 1
ATOM 2630 C CA . PRO A 1 333 ? 14.474 7.783 13.071 1.00 87.44 333 PRO A CA 1
ATOM 2631 C C . PRO A 1 333 ? 13.197 6.968 12.818 1.00 87.44 333 PRO A C 1
ATOM 2633 O O . PRO A 1 333 ? 12.547 6.554 13.774 1.00 87.44 333 PRO A O 1
ATOM 2636 N N . LYS A 1 334 ? 12.844 6.712 11.550 1.00 89.25 334 LYS A N 1
ATOM 2637 C CA . LYS A 1 334 ? 11.632 5.967 11.164 1.00 89.25 334 LYS A CA 1
ATOM 2638 C C . LYS A 1 334 ? 11.752 4.490 11.523 1.00 89.25 334 LYS A C 1
ATOM 2640 O O . LYS A 1 334 ? 10.806 3.925 12.057 1.00 89.25 334 LYS A O 1
ATOM 2645 N N . LEU A 1 335 ? 12.925 3.891 11.296 1.00 88.38 335 LEU A N 1
ATOM 2646 C CA . LEU A 1 335 ? 13.178 2.479 11.601 1.00 88.38 335 LEU A CA 1
ATOM 2647 C C . LEU A 1 335 ? 12.936 2.163 13.079 1.00 88.38 335 LEU A C 1
ATOM 2649 O O . LEU A 1 335 ? 12.260 1.189 13.376 1.00 88.38 335 LEU A O 1
ATOM 2653 N N . LYS A 1 336 ? 13.406 3.023 13.992 1.00 90.06 336 LYS A N 1
ATOM 2654 C CA . LYS A 1 336 ? 13.184 2.851 15.438 1.00 90.06 336 LYS A CA 1
ATOM 2655 C C . LYS A 1 336 ? 11.701 2.853 15.807 1.00 90.06 336 LYS A C 1
ATOM 2657 O O . LYS A 1 336 ? 11.278 2.093 16.666 1.00 90.06 336 LYS A O 1
ATOM 2662 N N . VAL A 1 337 ? 10.921 3.720 15.164 1.00 92.56 337 VAL A N 1
ATOM 2663 C CA . VAL A 1 337 ? 9.486 3.849 15.431 1.00 92.56 337 VAL A CA 1
ATOM 2664 C C . VAL A 1 337 ? 8.707 2.652 14.884 1.00 92.56 337 VAL A C 1
ATOM 2666 O O . VAL A 1 337 ? 7.817 2.160 15.572 1.00 92.56 337 VAL A O 1
ATOM 2669 N N . VAL A 1 338 ? 9.043 2.164 13.682 1.00 91.94 338 VAL A N 1
ATOM 2670 C CA . VAL A 1 338 ? 8.434 0.938 13.133 1.00 91.94 338 VAL A CA 1
ATOM 2671 C C . VAL A 1 338 ? 8.772 -0.263 13.993 1.00 91.94 338 VAL A C 1
ATOM 2673 O O . VAL A 1 338 ? 7.864 -0.991 14.368 1.00 91.94 338 VAL A O 1
ATOM 2676 N N . ASP A 1 339 ? 10.054 -0.447 14.311 1.00 92.62 339 ASP A N 1
ATOM 2677 C CA . ASP A 1 339 ? 10.538 -1.556 15.132 1.00 92.62 339 ASP A CA 1
ATOM 2678 C C . ASP A 1 339 ? 9.793 -1.602 16.470 1.00 92.62 339 ASP A C 1
ATOM 2680 O O . ASP A 1 339 ? 9.168 -2.607 16.800 1.00 92.62 339 ASP A O 1
ATOM 2684 N N . GLN A 1 340 ? 9.718 -0.462 17.165 1.00 94.56 340 GLN A N 1
ATOM 2685 C CA . GLN A 1 340 ? 8.965 -0.338 18.408 1.00 94.56 340 GLN A CA 1
ATOM 2686 C C . GLN A 1 340 ? 7.474 -0.679 18.239 1.00 94.56 340 GLN A C 1
ATOM 2688 O O . GLN A 1 340 ? 6.930 -1.455 19.023 1.00 94.56 340 GLN A O 1
ATOM 2693 N N . ALA A 1 341 ? 6.796 -0.099 17.243 1.00 95.06 341 ALA A N 1
ATOM 2694 C CA . ALA A 1 341 ? 5.356 -0.283 17.061 1.00 95.06 341 ALA A CA 1
ATOM 2695 C C . ALA A 1 341 ? 4.995 -1.719 16.641 1.00 95.06 341 ALA A C 1
ATOM 2697 O O . ALA A 1 341 ? 4.021 -2.278 17.143 1.00 95.06 341 ALA A O 1
ATOM 2698 N N . VAL A 1 342 ? 5.781 -2.321 15.743 1.00 94.38 342 VAL A N 1
ATOM 2699 C CA . VAL A 1 342 ? 5.575 -3.689 15.245 1.00 94.38 342 VAL A CA 1
ATOM 2700 C C . VAL A 1 342 ? 5.908 -4.718 16.321 1.00 94.38 342 VAL A C 1
ATOM 2702 O O . VAL A 1 342 ? 5.115 -5.633 16.528 1.00 94.38 342 VAL A O 1
ATOM 2705 N N . ALA A 1 343 ? 7.018 -4.553 17.049 1.00 94.00 343 ALA A N 1
ATOM 2706 C CA . ALA A 1 343 ? 7.359 -5.434 18.164 1.00 94.00 343 ALA A CA 1
ATOM 2707 C C . ALA A 1 343 ? 6.289 -5.376 19.264 1.00 94.00 343 ALA A C 1
ATOM 2709 O O . ALA A 1 343 ? 5.812 -6.409 19.726 1.00 94.00 343 ALA A O 1
ATOM 2710 N N . ALA A 1 344 ? 5.834 -4.170 19.626 1.00 95.75 344 ALA A N 1
ATOM 2711 C CA . ALA A 1 344 ? 4.757 -4.006 20.598 1.00 95.75 344 ALA A CA 1
ATOM 2712 C C . ALA A 1 344 ? 3.451 -4.675 20.146 1.00 95.75 344 ALA A C 1
ATOM 2714 O O . ALA A 1 344 ? 2.774 -5.277 20.977 1.00 95.75 344 ALA A O 1
ATOM 2715 N N . LEU A 1 345 ? 3.116 -4.592 18.853 1.00 95.94 345 LEU A N 1
ATOM 2716 C CA . LEU A 1 345 ? 1.944 -5.252 18.286 1.00 95.94 345 LEU A CA 1
ATOM 2717 C C . LEU A 1 345 ? 2.051 -6.776 18.355 1.00 95.94 345 LEU A C 1
ATOM 2719 O O . LEU A 1 345 ? 1.094 -7.420 18.773 1.00 95.94 345 LEU A O 1
ATOM 2723 N N . LEU A 1 346 ? 3.190 -7.347 17.957 1.00 94.12 346 LEU A N 1
ATOM 2724 C CA . LEU A 1 346 ? 3.413 -8.794 18.004 1.00 94.12 346 LEU A CA 1
ATOM 2725 C C . LEU A 1 346 ? 3.286 -9.329 19.433 1.00 94.12 346 LEU A C 1
ATOM 2727 O O . LEU A 1 346 ? 2.524 -10.266 19.656 1.00 94.12 346 LEU A O 1
ATOM 2731 N N . ASP A 1 347 ? 3.937 -8.675 20.396 1.00 92.75 347 ASP A N 1
ATOM 2732 C CA . ASP A 1 347 ? 3.842 -9.051 21.808 1.00 92.75 347 ASP A CA 1
ATOM 2733 C C . ASP A 1 347 ? 2.400 -8.945 22.340 1.00 92.75 347 ASP A C 1
ATOM 2735 O O . ASP A 1 347 ? 1.950 -9.788 23.109 1.00 92.75 347 ASP A O 1
ATOM 2739 N N . ASP A 1 348 ? 1.665 -7.888 21.976 1.00 94.88 348 ASP A N 1
ATOM 2740 C CA . ASP A 1 348 ? 0.286 -7.665 22.439 1.00 94.88 348 ASP A CA 1
ATOM 2741 C C . ASP A 1 348 ? -0.680 -8.686 21.814 1.00 94.88 348 ASP A C 1
ATOM 2743 O O . ASP A 1 348 ? -1.589 -9.168 22.487 1.00 94.88 348 ASP A O 1
ATOM 2747 N N . LEU A 1 349 ? -0.459 -9.079 20.554 1.00 93.75 349 LEU A N 1
ATOM 2748 C CA . LEU A 1 349 ? -1.197 -10.173 19.918 1.00 93.75 349 LEU A CA 1
ATOM 2749 C C . LEU A 1 349 ? -0.871 -11.527 20.563 1.00 93.75 349 LEU A C 1
ATOM 2751 O O . LEU A 1 349 ? -1.784 -12.330 20.749 1.00 93.75 349 LEU A O 1
ATOM 2755 N N . GLU A 1 350 ? 0.388 -11.784 20.932 1.00 94.19 350 GLU A N 1
ATOM 2756 C CA . GLU A 1 350 ? 0.793 -13.021 21.614 1.00 94.19 350 GLU A CA 1
ATOM 2757 C C . GLU A 1 350 ? 0.147 -13.128 22.995 1.00 94.19 350 GLU A C 1
ATOM 2759 O O . GLU A 1 350 ? -0.507 -14.122 23.306 1.00 94.19 350 GLU A O 1
ATOM 2764 N N . LEU A 1 351 ? 0.257 -12.068 23.800 1.00 93.62 351 LEU A N 1
ATOM 2765 C CA . LEU A 1 351 ? -0.308 -12.008 25.151 1.00 93.62 351 LEU A CA 1
ATOM 2766 C C . LEU A 1 351 ? -1.831 -12.186 25.168 1.00 93.62 351 LEU A C 1
ATOM 2768 O O . LEU A 1 351 ? -2.384 -12.658 26.160 1.00 93.62 351 LEU A O 1
ATOM 2772 N N . ARG A 1 352 ? -2.509 -11.812 24.079 1.00 93.00 352 ARG A N 1
ATOM 2773 C CA . ARG A 1 352 ? -3.960 -11.974 23.908 1.00 93.00 352 ARG A CA 1
ATOM 2774 C C . ARG A 1 352 ? -4.354 -13.293 23.245 1.00 93.00 352 ARG A C 1
ATOM 2776 O O . ARG A 1 352 ? -5.545 -13.542 23.095 1.00 93.00 352 ARG A O 1
ATOM 2783 N N . GLY A 1 353 ? -3.389 -14.118 22.836 1.00 94.19 353 GLY A N 1
ATOM 2784 C CA . GLY A 1 353 ? -3.643 -15.366 22.114 1.00 94.19 353 GLY A CA 1
ATOM 2785 C C . GLY A 1 353 ? -4.204 -15.161 20.703 1.00 94.19 353 GLY A C 1
ATOM 2786 O O . GLY A 1 353 ? -4.861 -16.048 20.179 1.00 94.19 353 GLY A O 1
ATOM 2787 N N . MET A 1 354 ? -3.972 -13.997 20.091 1.00 95.38 354 MET A N 1
ATOM 2788 C CA . MET A 1 354 ? -4.520 -13.621 18.782 1.00 95.38 354 MET A CA 1
ATOM 2789 C C . MET A 1 354 ? -3.569 -13.912 17.611 1.00 95.38 354 MET A C 1
ATOM 2791 O O . MET A 1 354 ? -3.968 -13.757 16.459 1.00 95.38 354 MET A O 1
ATOM 2795 N N . LEU A 1 355 ? -2.312 -14.303 17.864 1.00 89.00 355 LEU A N 1
ATOM 2796 C CA . LEU A 1 355 ? -1.328 -14.549 16.795 1.00 89.00 355 LEU A CA 1
ATOM 2797 C C . LEU A 1 355 ? -1.734 -15.672 15.832 1.00 89.00 355 LEU A C 1
ATOM 2799 O O . LEU A 1 355 ? -1.365 -15.618 14.660 1.00 89.00 355 LEU A O 1
ATOM 2803 N N . ASP A 1 356 ? -2.505 -16.653 16.300 1.00 91.19 356 ASP A N 1
ATOM 2804 C CA . ASP A 1 356 ? -2.995 -17.746 15.452 1.00 91.19 356 ASP A CA 1
ATOM 2805 C C . ASP A 1 356 ? -4.151 -17.301 14.532 1.00 91.19 356 ASP A C 1
ATOM 2807 O O . ASP A 1 356 ? -4.348 -17.874 13.457 1.00 91.19 356 ASP A O 1
ATOM 2811 N N . ASP A 1 357 ? -4.867 -16.236 14.910 1.00 92.69 357 ASP A N 1
ATOM 2812 C CA . ASP A 1 357 ? -6.042 -15.718 14.199 1.00 92.69 357 ASP A CA 1
ATOM 2813 C C . ASP A 1 357 ? -5.741 -14.476 13.338 1.00 92.69 357 ASP A C 1
ATOM 2815 O O . ASP A 1 357 ? -6.514 -14.128 12.438 1.00 92.69 357 ASP A O 1
ATOM 2819 N N . VAL A 1 358 ? -4.623 -13.788 13.596 1.00 94.25 358 VAL A N 1
ATOM 2820 C CA . VAL A 1 358 ? -4.279 -12.502 12.974 1.00 94.25 358 VAL A CA 1
ATOM 2821 C C . VAL A 1 358 ? -3.029 -12.616 12.107 1.00 94.25 358 VAL A C 1
ATOM 2823 O O . VAL A 1 358 ? -1.922 -12.843 12.585 1.00 94.25 358 VAL A O 1
ATOM 2826 N N . LEU A 1 359 ? -3.187 -12.343 10.808 1.00 93.69 359 LEU A N 1
ATOM 2827 C CA . LEU A 1 359 ? -2.064 -12.187 9.887 1.00 93.69 359 LEU A CA 1
ATOM 2828 C C . LEU A 1 359 ? -1.561 -10.738 9.892 1.00 93.69 359 LEU A C 1
ATOM 2830 O O . LEU A 1 359 ? -2.205 -9.851 9.328 1.00 93.69 359 LEU A O 1
ATOM 2834 N N . LEU A 1 360 ? -0.375 -10.512 10.457 1.00 91.75 360 LEU A N 1
ATOM 2835 C CA . LEU A 1 360 ? 0.345 -9.250 10.303 1.00 91.75 360 LEU A CA 1
ATOM 2836 C C . LEU A 1 360 ? 1.160 -9.256 9.004 1.00 91.75 360 LEU A C 1
ATOM 2838 O O . LEU A 1 360 ? 1.957 -10.163 8.761 1.00 91.75 360 LEU A O 1
ATOM 2842 N N . VAL A 1 361 ? 0.992 -8.218 8.183 1.00 89.25 361 VAL A N 1
ATOM 2843 C CA . VAL A 1 361 ? 1.791 -8.021 6.970 1.00 89.25 361 VAL A CA 1
ATOM 2844 C C . VAL A 1 361 ? 2.438 -6.644 6.997 1.00 89.25 361 VAL A C 1
ATOM 2846 O O . VAL A 1 361 ? 1.761 -5.628 6.855 1.00 89.25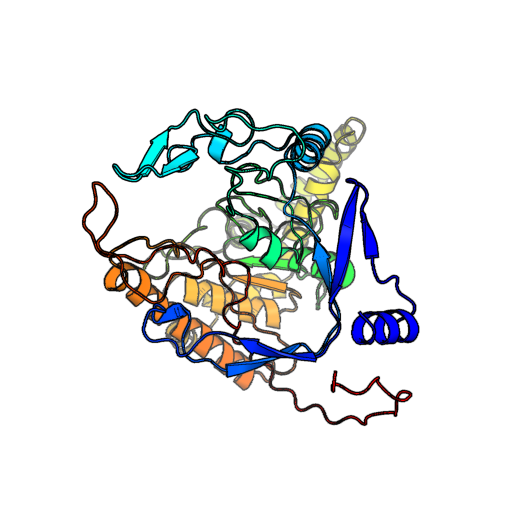 361 VAL A O 1
ATOM 2849 N N . VAL A 1 362 ? 3.763 -6.617 7.135 1.00 86.44 362 VAL A N 1
ATOM 2850 C CA . VAL A 1 362 ? 4.567 -5.400 6.984 1.00 86.44 362 VAL A CA 1
ATOM 2851 C C . VAL A 1 362 ? 5.125 -5.381 5.567 1.00 86.44 362 VAL A C 1
ATOM 2853 O O . VAL A 1 362 ? 5.871 -6.275 5.164 1.00 86.44 362 VAL A O 1
ATOM 2856 N N . MET A 1 363 ? 4.730 -4.383 4.780 1.00 76.56 363 MET A N 1
ATOM 2857 C CA . MET A 1 363 ? 5.109 -4.286 3.373 1.00 76.56 363 MET A CA 1
ATOM 2858 C C . MET A 1 363 ? 5.405 -2.838 2.972 1.00 76.56 363 MET A C 1
ATOM 2860 O O . MET A 1 363 ? 4.825 -1.904 3.518 1.00 76.56 363 MET A O 1
ATOM 2864 N N . GLY A 1 364 ? 6.294 -2.656 1.994 1.00 68.75 364 GLY A N 1
ATOM 2865 C CA . GLY A 1 364 ? 6.639 -1.353 1.428 1.00 68.75 364 GLY A CA 1
ATOM 2866 C C . GLY A 1 364 ? 7.040 -1.467 -0.043 1.00 68.75 364 GLY A C 1
ATOM 2867 O O . GLY A 1 364 ? 7.514 -2.512 -0.485 1.00 68.75 364 GLY A O 1
ATOM 2868 N N . GLU A 1 365 ? 6.818 -0.394 -0.797 1.00 55.53 365 GLU A N 1
ATOM 2869 C CA . GLU A 1 365 ? 6.981 -0.361 -2.256 1.00 55.53 365 GLU A CA 1
ATOM 2870 C C . GLU A 1 365 ? 8.444 -0.170 -2.703 1.00 55.53 365 GLU A C 1
ATOM 2872 O O . GLU A 1 365 ? 8.891 -0.701 -3.722 1.00 55.53 365 GLU A O 1
ATOM 2877 N N . PHE A 1 366 ? 9.231 0.575 -1.923 1.00 56.19 366 PHE A N 1
ATOM 2878 C CA . PHE A 1 366 ? 10.533 1.065 -2.369 1.00 56.19 366 PHE A CA 1
ATOM 2879 C C . PHE A 1 366 ? 11.694 0.144 -1.981 1.00 56.19 366 PHE A C 1
ATOM 2881 O O . PHE A 1 366 ? 12.276 0.243 -0.902 1.00 56.19 366 PHE A O 1
ATOM 2888 N N . GLY A 1 367 ? 12.127 -0.695 -2.924 1.00 53.66 367 GLY A N 1
ATOM 2889 C CA . GLY A 1 367 ? 13.445 -1.332 -2.873 1.00 53.66 367 GLY A CA 1
ATOM 2890 C C . GLY A 1 367 ? 14.555 -0.383 -3.348 1.00 53.66 367 GLY A C 1
ATOM 2891 O O . GLY A 1 367 ? 14.732 -0.184 -4.552 1.00 53.66 367 GLY A O 1
ATOM 2892 N N . ARG A 1 368 ? 15.346 0.190 -2.429 1.00 61.19 368 ARG A N 1
ATOM 2893 C CA . ARG A 1 368 ? 16.523 1.027 -2.764 1.00 61.19 368 ARG A CA 1
ATOM 2894 C C . ARG A 1 368 ? 17.789 0.184 -2.957 1.00 61.19 368 ARG A C 1
ATOM 2896 O O . ARG A 1 368 ? 17.992 -0.811 -2.259 1.00 61.19 368 ARG A O 1
ATOM 2903 N N . THR A 1 369 ? 18.705 0.580 -3.843 1.00 59.12 369 THR A N 1
ATOM 2904 C CA . THR A 1 369 ? 19.974 -0.149 -4.066 1.00 59.12 369 THR A CA 1
ATOM 2905 C C . THR A 1 369 ? 20.810 -0.237 -2.789 1.00 59.12 369 THR A C 1
ATOM 2907 O O . THR A 1 369 ? 20.904 0.769 -2.104 1.00 59.12 369 THR A O 1
ATOM 2910 N N . PRO A 1 370 ? 21.477 -1.357 -2.455 1.00 65.69 370 PRO A N 1
ATOM 2911 C CA . PRO A 1 370 ? 22.214 -1.494 -1.188 1.00 65.69 370 PRO A CA 1
ATOM 2912 C C . PRO A 1 370 ? 23.448 -0.584 -1.061 1.00 65.69 370 PRO A C 1
ATOM 2914 O O . PRO A 1 370 ? 23.995 -0.459 0.027 1.00 65.69 370 PRO A O 1
ATOM 2917 N N . LYS A 1 371 ? 23.900 0.041 -2.155 1.00 68.19 371 LYS A N 1
ATOM 2918 C CA . LYS A 1 371 ? 25.043 0.962 -2.169 1.00 68.19 371 LYS A CA 1
ATOM 2919 C C . LYS A 1 371 ? 24.573 2.414 -2.176 1.00 68.19 371 LYS A C 1
ATOM 2921 O O . LYS A 1 371 ? 23.559 2.716 -2.810 1.00 68.19 371 LYS A O 1
ATOM 2926 N N . LEU A 1 372 ? 25.342 3.274 -1.508 1.00 74.06 372 LEU A N 1
ATOM 2927 C CA . LEU A 1 372 ? 25.192 4.720 -1.613 1.00 74.06 372 LEU A CA 1
ATOM 2928 C C . LEU A 1 372 ? 25.706 5.211 -2.975 1.00 74.06 372 LEU A C 1
ATOM 2930 O O . LEU A 1 372 ? 26.686 4.677 -3.498 1.00 74.06 372 LEU A O 1
ATOM 2934 N N . ASN A 1 373 ? 25.033 6.210 -3.537 1.00 75.38 373 ASN A N 1
ATOM 2935 C CA . ASN A 1 373 ? 25.495 6.980 -4.688 1.00 75.38 373 ASN A CA 1
ATOM 2936 C C . ASN A 1 373 ? 26.219 8.259 -4.218 1.00 75.38 373 ASN A C 1
ATOM 2938 O O . ASN A 1 373 ? 26.200 8.601 -3.034 1.00 75.38 373 ASN A O 1
ATOM 2942 N N . ASN A 1 374 ? 26.826 8.987 -5.156 1.00 78.88 374 ASN A N 1
ATOM 2943 C CA . ASN A 1 374 ? 27.545 10.237 -4.878 1.00 78.88 374 ASN A CA 1
ATOM 2944 C C . ASN A 1 374 ? 26.632 11.485 -4.912 1.00 78.88 374 ASN A C 1
ATOM 2946 O O . ASN A 1 374 ? 27.126 12.606 -4.997 1.00 78.88 374 ASN A O 1
ATOM 2950 N N . 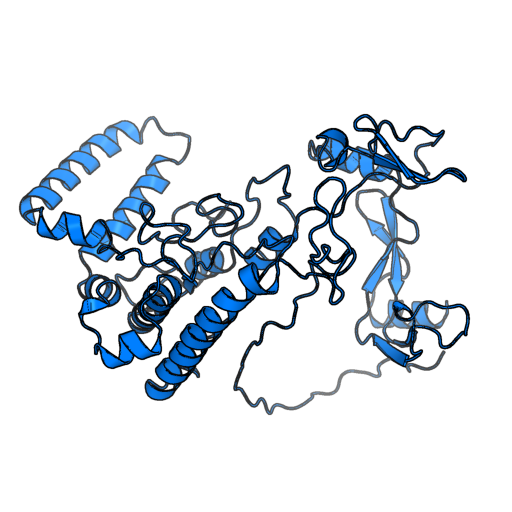GLY A 1 375 ? 25.308 11.303 -4.858 1.00 66.25 375 GLY A N 1
ATOM 2951 C CA . GLY A 1 375 ? 24.314 12.364 -5.032 1.00 66.25 375 GLY A CA 1
ATOM 2952 C C . GLY A 1 375 ? 23.800 12.507 -6.467 1.00 66.25 375 GLY A C 1
ATOM 2953 O O . GLY A 1 375 ? 24.241 11.812 -7.384 1.00 66.25 375 GLY A O 1
ATOM 2954 N N . GLN A 1 376 ? 22.815 13.390 -6.645 1.00 62.38 376 GLN A N 1
ATOM 2955 C CA . GLN A 1 376 ? 22.197 13.689 -7.940 1.00 62.38 376 GLN A CA 1
ATOM 2956 C C . GLN A 1 376 ? 22.824 14.950 -8.563 1.00 62.38 376 GLN A C 1
ATOM 2958 O O . GLN A 1 376 ? 23.375 15.780 -7.835 1.00 62.38 376 GLN A O 1
ATOM 2963 N N . PRO A 1 377 ? 22.747 15.142 -9.895 1.00 54.56 377 PRO A N 1
ATOM 2964 C CA . PRO A 1 377 ? 23.183 16.387 -10.527 1.00 54.56 377 PRO A CA 1
ATOM 2965 C C . PRO A 1 377 ? 22.541 17.610 -9.849 1.00 54.56 377 PRO A C 1
ATOM 2967 O O . PRO A 1 377 ? 21.323 17.680 -9.725 1.00 54.56 377 PRO A O 1
ATOM 2970 N N . GLY A 1 378 ? 23.359 18.550 -9.364 1.00 63.84 378 GLY A N 1
ATOM 2971 C CA . GLY A 1 378 ? 22.901 19.744 -8.634 1.00 63.84 378 GLY A CA 1
ATOM 2972 C C . GLY A 1 378 ? 22.662 19.557 -7.127 1.00 63.84 378 GLY A C 1
ATOM 2973 O O . GLY A 1 378 ? 22.507 20.547 -6.418 1.00 63.84 378 GLY A O 1
ATOM 2974 N N . ILE A 1 379 ? 22.685 18.323 -6.608 1.00 64.44 379 ILE A N 1
ATOM 2975 C CA . ILE A 1 379 ? 22.555 18.016 -5.175 1.00 64.44 379 ILE A CA 1
ATOM 2976 C C . ILE A 1 379 ? 23.579 16.921 -4.815 1.00 64.44 379 ILE A C 1
ATOM 2978 O O . ILE A 1 379 ? 23.239 15.732 -4.830 1.00 64.44 379 ILE A O 1
ATOM 2982 N N . PRO A 1 380 ? 24.833 17.284 -4.466 1.00 74.38 380 PRO A N 1
ATOM 2983 C CA . PRO A 1 380 ? 25.918 16.338 -4.183 1.00 74.38 380 PRO A CA 1
ATOM 2984 C C . PRO A 1 380 ? 25.787 15.732 -2.774 1.00 74.38 380 PRO A C 1
ATOM 2986 O O . PRO A 1 380 ? 26.734 15.692 -1.993 1.00 74.38 380 PRO A O 1
ATOM 2989 N N . ILE A 1 381 ? 24.575 15.319 -2.405 1.00 77.25 381 ILE A N 1
ATOM 2990 C CA . ILE A 1 381 ? 24.280 14.696 -1.119 1.00 77.25 381 ILE A CA 1
ATOM 2991 C C . ILE A 1 381 ? 24.116 13.195 -1.364 1.00 77.25 381 ILE A C 1
ATOM 2993 O O . ILE A 1 381 ? 23.166 12.809 -2.049 1.00 77.25 381 ILE A O 1
ATOM 2997 N N . PRO A 1 382 ? 24.987 12.345 -0.791 1.00 78.50 382 PRO A N 1
ATOM 2998 C CA . PRO A 1 382 ? 24.891 10.900 -0.940 1.00 78.50 382 PRO A CA 1
ATOM 2999 C C . PRO A 1 382 ? 23.514 10.344 -0.556 1.00 78.50 382 PRO A C 1
ATOM 3001 O O . PRO A 1 382 ? 22.900 10.740 0.446 1.00 78.50 382 PRO A O 1
ATOM 3004 N N . GLY A 1 383 ? 23.043 9.397 -1.361 1.00 77.06 383 GLY A N 1
ATOM 3005 C CA . GLY A 1 383 ? 21.726 8.779 -1.258 1.00 77.06 383 GLY A CA 1
ATOM 3006 C C . GLY A 1 383 ? 21.719 7.352 -1.792 1.00 77.06 383 GLY A C 1
ATOM 3007 O O . GLY A 1 383 ? 22.771 6.737 -1.928 1.00 77.06 383 GLY A O 1
ATOM 3008 N N . ARG A 1 384 ? 20.539 6.798 -2.087 1.00 69.25 384 ARG A N 1
ATOM 3009 C CA . ARG A 1 384 ? 20.398 5.463 -2.699 1.00 69.25 384 ARG A CA 1
ATOM 3010 C C . ARG A 1 384 ? 19.490 5.541 -3.919 1.00 69.25 384 ARG A C 1
ATOM 3012 O O . ARG A 1 384 ? 18.381 6.069 -3.836 1.00 69.25 384 ARG A O 1
ATOM 3019 N N . ASP A 1 385 ? 19.929 4.953 -5.026 1.00 61.00 385 ASP A N 1
ATOM 3020 C CA . ASP A 1 385 ? 19.121 4.882 -6.241 1.00 61.00 385 ASP A CA 1
ATOM 3021 C C . ASP A 1 385 ? 17.931 3.929 -6.064 1.00 61.00 385 ASP A C 1
ATOM 3023 O O . ASP A 1 385 ? 17.937 3.015 -5.225 1.00 61.00 385 ASP A O 1
ATOM 3027 N N . HIS A 1 386 ? 16.903 4.120 -6.889 1.00 56.09 386 HIS A N 1
ATOM 3028 C CA . HIS A 1 386 ? 15.855 3.119 -7.059 1.00 56.09 386 HIS A CA 1
ATOM 3029 C C . HIS A 1 386 ? 16.456 1.868 -7.715 1.00 56.09 386 HIS A C 1
ATOM 3031 O O . HIS A 1 386 ? 17.267 1.951 -8.642 1.00 56.09 386 HIS A O 1
ATOM 3037 N N . GLY A 1 387 ? 16.107 0.680 -7.219 1.00 41.84 387 GLY A N 1
ATOM 3038 C CA . GLY A 1 387 ? 16.599 -0.562 -7.802 1.00 41.84 387 GLY A CA 1
ATOM 3039 C C . GLY A 1 387 ? 16.035 -0.780 -9.207 1.00 41.84 387 GLY A C 1
ATOM 3040 O O . GLY A 1 387 ? 14.905 -1.232 -9.328 1.00 41.84 387 GLY A O 1
ATOM 3041 N N . ALA A 1 388 ? 16.848 -0.576 -10.250 1.00 32.91 388 ALA A N 1
ATOM 3042 C CA . ALA A 1 388 ? 16.493 -0.711 -11.676 1.00 32.91 388 ALA A CA 1
ATOM 3043 C C . ALA A 1 388 ? 15.974 -2.100 -12.134 1.00 32.91 388 ALA A C 1
ATOM 3045 O O . ALA A 1 388 ? 15.857 -2.356 -13.324 1.00 32.91 388 ALA A O 1
ATOM 3046 N N . THR A 1 389 ? 15.734 -3.045 -11.222 1.00 33.09 389 THR A N 1
ATOM 3047 C CA . THR A 1 389 ? 15.373 -4.439 -11.547 1.00 33.09 389 THR A CA 1
ATOM 3048 C C . THR A 1 389 ? 14.563 -5.161 -10.460 1.00 33.09 389 THR A C 1
ATOM 3050 O O . THR A 1 389 ? 14.374 -6.377 -10.563 1.00 33.09 389 THR A O 1
ATOM 3053 N N . ARG A 1 390 ? 14.123 -4.497 -9.374 1.00 32.22 390 ARG A N 1
ATOM 3054 C CA . ARG A 1 390 ? 13.595 -5.224 -8.193 1.00 32.22 390 ARG A CA 1
ATOM 3055 C C . ARG A 1 390 ? 12.444 -4.595 -7.409 1.00 32.22 390 ARG A C 1
ATOM 3057 O O . ARG A 1 390 ? 12.028 -5.213 -6.440 1.00 32.22 390 ARG A O 1
ATOM 3064 N N . SER A 1 391 ? 11.857 -3.481 -7.814 1.00 29.33 391 SER A N 1
ATOM 3065 C CA . SER A 1 391 ? 10.731 -2.881 -7.071 1.00 29.33 391 SER A CA 1
ATOM 3066 C C . SER A 1 391 ? 9.401 -3.650 -7.197 1.00 29.33 391 SER A C 1
ATOM 3068 O O . SER A 1 391 ? 8.436 -3.299 -6.540 1.00 29.33 391 SER A O 1
ATOM 3070 N N . ALA A 1 392 ? 9.368 -4.766 -7.941 1.00 30.50 392 ALA A N 1
ATOM 3071 C CA . ALA A 1 392 ? 8.277 -5.757 -7.922 1.00 30.50 392 ALA A CA 1
ATOM 3072 C C . ALA A 1 392 ? 8.697 -7.169 -7.448 1.00 30.50 392 ALA A C 1
ATOM 3074 O O . ALA A 1 392 ? 7.941 -8.126 -7.593 1.00 30.50 392 ALA A O 1
ATOM 3075 N N . ARG A 1 393 ? 9.896 -7.345 -6.875 1.00 24.98 393 ARG A N 1
ATOM 3076 C CA . ARG A 1 393 ? 10.173 -8.527 -6.046 1.00 24.98 393 ARG A CA 1
ATOM 3077 C C . ARG A 1 393 ? 10.124 -8.028 -4.621 1.00 24.98 393 ARG A C 1
ATOM 3079 O O . ARG A 1 393 ? 11.045 -7.314 -4.234 1.00 24.98 393 ARG A O 1
ATOM 3086 N N . CYS A 1 394 ? 9.058 -8.376 -3.895 1.00 26.05 394 CYS A N 1
ATOM 3087 C CA . CYS A 1 394 ? 8.986 -8.234 -2.447 1.00 26.05 394 CYS A CA 1
ATOM 3088 C C . CYS A 1 394 ? 10.403 -8.366 -1.867 1.00 26.05 394 CYS A C 1
ATOM 3090 O O . CYS A 1 394 ? 11.014 -9.435 -1.967 1.00 26.05 394 CYS A O 1
ATOM 3092 N N . SER A 1 395 ? 10.934 -7.293 -1.261 1.00 22.17 395 SER A N 1
ATOM 3093 C CA . SER A 1 395 ? 11.731 -7.517 -0.052 1.00 22.17 395 SER A CA 1
ATOM 3094 C C . SER A 1 395 ? 10.890 -8.482 0.769 1.00 22.17 395 SER A C 1
ATOM 3096 O O . SER A 1 395 ? 9.685 -8.214 0.826 1.00 22.17 395 SER A O 1
ATOM 3098 N N . PRO A 1 396 ? 11.424 -9.616 1.263 1.00 23.50 396 PRO A N 1
ATOM 3099 C CA . PRO A 1 396 ? 10.611 -10.559 2.010 1.00 23.50 396 PRO A CA 1
ATOM 3100 C C . PRO A 1 396 ? 9.812 -9.726 2.999 1.00 23.50 396 PRO A C 1
ATOM 3102 O O . PRO A 1 396 ? 10.387 -9.044 3.845 1.00 23.50 396 PRO A O 1
ATOM 3105 N N . ALA A 1 397 ? 8.493 -9.675 2.794 1.00 27.66 397 ALA A N 1
ATOM 3106 C CA . ALA A 1 397 ? 7.631 -9.372 3.901 1.00 27.66 397 ALA A CA 1
ATOM 3107 C C . ALA A 1 397 ? 8.092 -10.394 4.933 1.00 27.66 397 ALA A C 1
ATOM 3109 O O . ALA A 1 397 ? 8.151 -11.592 4.620 1.00 27.66 397 ALA A O 1
ATOM 3110 N N . GLU A 1 398 ? 8.525 -9.938 6.100 1.00 26.39 398 GLU A N 1
ATOM 3111 C CA . GLU A 1 398 ? 8.496 -10.812 7.257 1.00 26.39 398 GLU A CA 1
ATOM 3112 C C . GLU A 1 398 ? 7.019 -11.136 7.468 1.00 26.39 398 GLU A C 1
ATOM 3114 O O . GLU A 1 398 ? 6.294 -10.498 8.220 1.00 26.39 398 GLU A O 1
ATOM 3119 N N . VAL A 1 399 ? 6.538 -12.102 6.689 1.00 27.70 399 VAL A N 1
ATOM 3120 C CA . VAL A 1 399 ? 5.335 -12.842 6.983 1.00 27.70 399 VAL A CA 1
ATOM 3121 C C . VAL A 1 399 ? 5.789 -13.777 8.083 1.00 27.70 399 VAL A C 1
ATOM 3123 O O . VAL A 1 399 ? 6.246 -14.890 7.819 1.00 27.70 399 VAL A O 1
ATOM 3126 N N . SER A 1 400 ? 5.742 -13.297 9.322 1.00 26.03 400 SER A N 1
ATOM 3127 C CA . SER A 1 400 ? 5.842 -14.191 10.462 1.00 26.03 400 SER A CA 1
ATOM 3128 C C . SER A 1 400 ? 4.561 -15.020 10.472 1.00 26.03 400 SER A C 1
ATOM 3130 O O . SER A 1 400 ? 3.524 -14.600 10.974 1.00 26.03 400 SER A O 1
ATOM 3132 N N . LYS A 1 401 ? 4.594 -16.168 9.792 1.00 24.22 401 LYS A N 1
ATOM 3133 C CA . LYS A 1 401 ? 3.561 -17.196 9.888 1.00 24.22 401 LYS A CA 1
ATOM 3134 C C . LYS A 1 401 ? 4.110 -18.283 10.798 1.00 24.22 401 LYS A C 1
ATOM 3136 O O . LYS A 1 401 ? 4.831 -19.169 10.341 1.00 24.22 401 LYS A O 1
ATOM 3141 N N . ALA A 1 402 ? 3.781 -18.221 12.083 1.00 26.55 402 ALA A N 1
ATOM 3142 C CA . ALA A 1 402 ? 3.977 -19.347 12.982 1.00 26.55 402 ALA A CA 1
ATOM 3143 C C . ALA A 1 402 ? 2.917 -20.412 12.653 1.00 26.55 402 ALA A C 1
ATOM 3145 O O . ALA A 1 402 ? 1.845 -20.440 13.232 1.00 26.55 402 ALA A O 1
ATOM 3146 N N . ALA A 1 403 ? 3.173 -21.275 11.665 1.00 25.08 403 ALA A N 1
ATOM 3147 C CA . ALA A 1 403 ? 2.324 -22.442 11.433 1.00 25.08 403 ALA A CA 1
ATOM 3148 C C . ALA A 1 403 ? 3.143 -23.623 10.905 1.00 25.08 403 ALA A C 1
ATOM 3150 O O . ALA A 1 403 ? 3.584 -23.647 9.753 1.00 25.08 403 ALA A O 1
ATOM 3151 N N . ARG A 1 404 ? 3.318 -24.633 11.765 1.00 26.47 404 ARG A N 1
ATOM 3152 C CA . ARG A 1 404 ? 3.754 -25.979 11.378 1.00 26.47 404 ARG A CA 1
ATOM 3153 C C . ARG A 1 404 ? 2.688 -26.588 10.465 1.00 26.47 404 ARG A C 1
ATOM 3155 O O . ARG A 1 404 ? 1.535 -26.684 10.866 1.00 26.47 404 ARG A O 1
ATOM 3162 N N . SER A 1 405 ? 3.068 -27.067 9.280 1.00 25.02 405 SER A N 1
ATOM 3163 C CA . SER A 1 405 ? 2.194 -27.925 8.471 1.00 25.02 405 SER A CA 1
ATOM 3164 C C . SER A 1 405 ? 2.840 -29.288 8.242 1.00 25.02 405 SER A C 1
ATOM 3166 O O . SER A 1 405 ? 3.775 -29.427 7.452 1.00 25.02 405 SER A O 1
ATOM 3168 N N . SER A 1 406 ? 2.308 -30.307 8.911 1.00 27.03 406 SER A N 1
ATOM 3169 C CA . SER A 1 406 ? 2.423 -31.703 8.502 1.00 27.03 406 SER A CA 1
ATOM 3170 C C . SER A 1 406 ? 1.215 -32.061 7.635 1.00 27.03 406 SER A C 1
ATOM 3172 O O . SER A 1 406 ? 0.101 -32.060 8.148 1.00 27.03 406 SER A O 1
ATOM 3174 N N . ALA A 1 407 ? 1.414 -32.412 6.361 1.00 25.84 407 ALA A N 1
ATOM 3175 C CA . ALA A 1 407 ? 0.506 -33.312 5.643 1.00 25.84 407 ALA A CA 1
ATOM 3176 C C . ALA A 1 407 ? 1.116 -33.840 4.330 1.00 25.84 407 ALA A C 1
ATOM 3178 O O . ALA A 1 407 ? 1.432 -33.094 3.408 1.00 25.84 407 ALA A O 1
ATOM 3179 N N . ARG A 1 408 ? 1.262 -35.169 4.326 1.00 25.31 408 ARG A N 1
ATOM 3180 C CA . ARG A 1 408 ? 1.337 -36.177 3.252 1.00 25.31 408 ARG A CA 1
ATOM 3181 C C . ARG A 1 408 ? 1.356 -35.724 1.781 1.00 25.31 408 ARG A C 1
ATOM 3183 O O . ARG A 1 408 ? 0.402 -35.155 1.264 1.00 25.31 408 ARG A O 1
ATOM 3190 N N . ARG A 1 409 ? 2.395 -36.194 1.077 1.00 26.92 409 ARG A N 1
ATOM 3191 C CA . ARG A 1 409 ? 2.450 -36.347 -0.386 1.00 26.92 409 ARG A CA 1
ATOM 3192 C C . ARG A 1 409 ? 1.570 -37.519 -0.832 1.00 26.92 409 ARG A C 1
ATOM 3194 O O . ARG A 1 409 ? 1.776 -38.638 -0.372 1.00 26.92 409 ARG A O 1
ATOM 3201 N N . THR A 1 410 ? 0.674 -37.282 -1.781 1.00 29.05 410 THR A N 1
ATOM 3202 C CA . THR A 1 410 ? 0.178 -38.315 -2.699 1.00 29.05 410 THR A CA 1
ATOM 3203 C C . THR A 1 410 ? 1.006 -38.263 -3.986 1.00 29.05 410 THR A C 1
ATOM 3205 O O . THR A 1 410 ? 1.392 -37.189 -4.451 1.00 29.05 410 THR A O 1
ATOM 3208 N N . ALA A 1 411 ? 1.371 -39.436 -4.504 1.00 29.73 411 ALA A N 1
ATOM 3209 C CA . ALA A 1 411 ? 2.247 -39.588 -5.661 1.00 29.73 411 ALA A CA 1
ATOM 3210 C C . ALA A 1 411 ? 1.572 -39.078 -6.946 1.00 29.73 411 ALA A C 1
ATOM 3212 O O . ALA A 1 411 ? 0.428 -39.430 -7.229 1.00 29.73 411 ALA A O 1
ATOM 3213 N N . LYS A 1 412 ? 2.292 -38.257 -7.720 1.00 34.44 412 LYS A N 1
ATOM 3214 C CA . LYS A 1 412 ? 1.953 -37.897 -9.106 1.00 34.44 412 LYS A CA 1
ATOM 3215 C C . LYS A 1 412 ? 2.780 -38.753 -10.081 1.00 34.44 412 LYS A C 1
ATOM 3217 O O . LYS A 1 412 ? 3.855 -39.206 -9.683 1.00 34.44 412 LYS A O 1
ATOM 3222 N N . PRO A 1 413 ? 2.304 -38.973 -11.322 1.00 40.44 413 PRO A N 1
ATOM 3223 C CA . PRO A 1 413 ? 3.001 -39.775 -12.327 1.00 40.44 413 PRO A CA 1
ATOM 3224 C C . PRO A 1 413 ? 4.386 -39.203 -12.661 1.00 40.44 413 PRO A C 1
ATOM 3226 O O . PRO A 1 413 ? 4.637 -38.019 -12.436 1.00 40.44 413 PRO A O 1
ATOM 3229 N N . ASN A 1 414 ? 5.267 -40.062 -13.184 1.00 50.75 414 ASN A N 1
ATOM 3230 C CA . ASN A 1 414 ? 6.685 -39.796 -13.445 1.00 50.75 414 ASN A CA 1
ATOM 3231 C C . ASN A 1 414 ? 6.936 -38.435 -14.114 1.00 50.75 414 ASN A C 1
ATOM 3233 O O . ASN A 1 414 ? 6.667 -38.241 -15.298 1.00 50.75 414 ASN A O 1
ATOM 3237 N N . ILE A 1 415 ? 7.497 -37.516 -13.329 1.00 57.56 415 ILE A N 1
ATOM 3238 C CA . ILE A 1 415 ? 8.008 -36.222 -13.780 1.00 57.56 415 ILE A CA 1
ATOM 3239 C C . ILE A 1 415 ? 9.173 -36.483 -14.756 1.00 57.56 415 ILE A C 1
ATOM 3241 O O . ILE A 1 415 ? 10.020 -37.328 -14.450 1.00 57.56 415 ILE A O 1
ATOM 3245 N N . PRO A 1 416 ? 9.250 -35.784 -15.904 1.00 60.84 416 PRO A N 1
ATOM 3246 C CA . PRO A 1 416 ? 10.387 -35.893 -16.818 1.00 60.84 416 PRO A CA 1
ATOM 3247 C C . PRO A 1 416 ? 11.716 -35.601 -16.101 1.00 60.84 416 PRO A C 1
ATOM 3249 O O . PRO A 1 416 ? 11.802 -34.650 -15.328 1.00 60.84 416 PRO A O 1
ATOM 3252 N N . SER A 1 417 ? 12.753 -36.407 -16.349 1.00 56.66 417 SER A N 1
ATOM 3253 C CA . SER A 1 417 ? 14.070 -36.249 -15.714 1.00 56.66 417 SER A CA 1
ATOM 3254 C C . SER A 1 417 ? 14.729 -34.906 -16.062 1.00 56.66 417 SER A C 1
ATOM 3256 O O . SER A 1 417 ? 14.742 -34.505 -17.227 1.00 56.66 417 SER A O 1
ATOM 3258 N N . ASP A 1 418 ? 15.342 -34.266 -15.061 1.00 53.62 418 ASP A N 1
ATOM 3259 C CA . ASP A 1 418 ? 16.012 -32.954 -15.148 1.00 53.62 418 ASP A CA 1
ATOM 3260 C C . ASP A 1 418 ? 17.347 -32.959 -15.928 1.00 53.62 418 ASP A C 1
ATOM 3262 O O . ASP A 1 418 ? 17.992 -31.914 -16.041 1.00 53.62 418 ASP A O 1
ATOM 3266 N N . GLU A 1 419 ? 17.783 -34.101 -16.468 1.00 45.66 419 GLU A N 1
ATOM 3267 C CA . GLU A 1 419 ? 19.014 -34.181 -17.262 1.00 45.66 419 GLU A CA 1
ATOM 3268 C C . GLU A 1 419 ? 18.747 -33.987 -18.772 1.00 45.66 419 GLU A C 1
ATOM 3270 O O . GLU A 1 419 ? 17.739 -34.493 -19.291 1.00 45.66 419 GLU A O 1
ATOM 3275 N N . PRO A 1 420 ? 19.599 -33.193 -19.459 1.00 44.31 420 PRO A N 1
ATOM 3276 C CA . PRO A 1 420 ? 19.423 -32.806 -20.859 1.00 44.31 420 PRO A CA 1
ATOM 3277 C C . PRO A 1 420 ? 19.302 -33.984 -21.828 1.00 44.31 420 PRO A C 1
ATOM 3279 O O . PRO A 1 420 ? 20.071 -34.958 -21.689 1.00 44.31 420 PRO A O 1
#

Secondary structure (DSSP, 8-state):
-HHHHHHHHHHT--SEEE-TT--EEEEE-SEEEEES---TTS-GGG-S-EEEEE-S-EEEESSPPBHHHHHHHHHHHT---TTTTTGGGSEEEEETTEEEEETT-SSS--SS---TTSBP-S---TT-HHHHHHHSS----SS-----S--HHHHHHHHT--SSTTS-SEEEES---BTTBSSGGGS-GGG-GGGSPEES-STT-S--TT--PPPPPPHHHHHHHHS-HHHHHHHHHHHHHHHHHHHTT--SSHHHHHHHHHHHHHHHHH-HHHHHHH-GGGS-HHHHHHH-SSHHHHHHHHHHHHHHHT-SEEEEP-------S-HHHHHHHHHHHHHHHHHHHHHHHHHTT-TTT-------S--B-SSPPS-BTTB------B-TTTTTS---------------PPPPS-PPPS--

pLDDT: mean 73.79, std 18.58, range [22.17, 97.0]

Sequence (420 aa):
MAHQRRWSEYLEVPVETENSLGMKLRLIPPGSFMRGTDDAIAGIRHKPRHRITMTKPYYICSTETTVAQYRQFVDETGYVTTAELGAHGGGYLVSAQGRTTNSNRNFKFPGFDRDDDHPATYISWLDAAAHWMLTGRHGSTSVNKEQMFPSVGSFVARVKGANQPGMPPYVGLPAAHSVYIYPGYQGAAYLGSAYNPFQVNNQQRYLGATYTTVIKPPEVLANIQKSDKQRSASRLGLLERLDVIRRDIDQSGLMDSMDHSQQQAMDLISSPQARQALDISKEDPRLRDKYGRNPWGHYTLMARRMVEAGVSFVTVDMPHWDDHSRIEKGHGPKLKVVDQAVAALLDDLELRGMLDDVLLVVMGEFGRTPKLNNGQPGIPIPGRDHGATRSARCSPAEVSKAARSSARRTAKPNIPSDEP

Radius of gyration: 26.47 Å; chains: 1; bounding box: 75×60×68 Å

Foldseek 3Di:
DVVLVVVCVVVVHDQWDADPLRFIKGKDAWFKDWFADPDPPDDPVRDDTDIDTDPGIDIDTPDAQFLSSVVVVCVVPVDDACLQVCNPQHDWDQDPVGIDGHSPDAQVRPPDDDDRGDHRPRHAPFDQLVLCVFFVDGDAGPVRQDQAGEGPQLVQCLPPNWQDFLAGQAAEVQFCPDPPHGVRSNAHHVVALLSHHDHQAPPPPDFALPDLDDDDQGVLLVVLVVDDPVVVVVVVVVVVVVLVVCVVPDPPCVSVNVVSSVVSSVSLSVDPLNSVLSPCVPDDVVLLVQLNSGSQSNRLSSQLSSVVSTHNYYHYDHDQPPDFFPCCVRVVSRVVNCCSNVVSSVVVCVVVVNLQVDWDWDFDQFDWDPDWDCDDVVGRGIGTHTDSPPSNPTPPGPRVDPDDDDDDDDDDPDDPDNDD